Protein AF-A0A7C1BMH5-F1 (afdb_monomer_lite)

pLDDT: mean 89.8, std 9.99, range [32.06, 98.62]

Foldseek 3Di:
DLLVVLVVLLPDDDDDQADEDEALSNLNNQLSCCVVPVHAYEYEYPDALVVCVVCCVVCVCVSVVSNVSVQVSQQRHQAYEYQDPVSLVVCVVPHPHDSVRYDYHHDDDDCVPDDDDPDCVVCVVVVNDPVDDDDDDDDDPDPVVPVVVVVLVVVLVQLLQVLLVLLVVLCVLDDPDDDPLSHWAFQDLVNLVVQLVVLLVLLVVLLVLCVVCLVVADPLLNVLNVVCNVCVVVLSVLSCLLSPAPFTFTFGQELQQAEPVQWDDPVPHIDGHRSCHDPPDDSVVSSDTGQSLLNLLNHLLNLLVVLVVCLVVDPDPDPVVSVVSVVVSVVSSVSSNCSSNVSNCVSNPVHRSQGPDDVSSVSVNLSSNLSVLSVVLSVCSVPPSHCNSSSSVSSVVSSPDD

Sequence (402 aa):
MALQTCMYFNAAPIEADIVHCHTWYSMWGGILAKIAYGIPLVATVHSLEPMRPWKREQLGRGYDLSSWVERTALEMADAVIADSSSDREQILLRFAVNPEKISVIPNGVDTQVYRPVRTTAFLDRYGIDTERPYVLFLGMVSRQKGIDHFLIGAYLMAVEKLGRRTAGFHRALCPKGGDRAFRPEPMRSEDVEAMAESFVRKARHSMELLSYRIHELNEDSRVLADKVLTAASLLINRFRDPAQLRSRPARIRCHGDYHLGQVLWTGNDFVLLDFEGEPLKTLEERRQKHSALKDVAGMLRSFSYAAQTKRGKFVLRAAEDREILEQWFLLWERWVTTAFVQSYLAEAGREPFVPGNFKDIQLLLQAFVLDKAFYELTYELNNRPDWVYIPLKGILLLVGDV

Radius of gyration: 30.38 Å; chains: 1; bounding box: 73×56×82 Å

Secondary structure (DSSP, 8-state):
-HHHHHHHHTSS----S-EEEEHHHHHHHHHHHHHHH-PPEEEEESS-GGG-TTHHHHHTTHHHHHHHHHHHHHHH-SEEEESSHHHHHHHHHHS---GGGEEE-PPP--TTTS------HHHHHTT--TTS------S---GGGTHHHHHHHHHHHHHHHHHHHHHHHHHHTS-SSS-GGGS-B---HHHHHHHHHHHHHHHHHHHHHHHHHGGGS-HHHHHHHHHHHHTHHHHHHHTTGGGG-SSPPPBB---SS-SGGGEEE-SSSEEE--TT--TTS-HHHHHS-B-THHHHHHHHHHHHHHHHHTGGG---SSHHHHHHHHHHHHHHHHHHHHHHHHHHHHHHTT-TTS-SSHHHHHHHHHHHHHHHHHHHHHHHHHH-GGGTHHHHHHHHHHH---

Structure (mmCIF, N/CA/C/O backbone):
data_AF-A0A7C1BMH5-F1
#
_entry.id   AF-A0A7C1BMH5-F1
#
loop_
_atom_site.group_PDB
_atom_site.id
_atom_site.type_symbol
_atom_site.label_atom_id
_atom_site.label_alt_id
_atom_site.label_comp_id
_atom_site.label_asym_id
_atom_site.label_entity_id
_atom_site.label_seq_id
_atom_site.pdbx_PDB_ins_code
_atom_site.Cartn_x
_atom_site.Cartn_y
_atom_site.Cartn_z
_atom_site.occupancy
_atom_site.B_iso_or_equiv
_atom_site.auth_seq_id
_atom_site.auth_comp_id
_atom_site.auth_asym_id
_atom_site.auth_atom_id
_atom_site.pdbx_PDB_model_num
ATOM 1 N N . MET A 1 1 ? 35.454 1.358 -26.315 1.00 72.31 1 MET A N 1
ATOM 2 C CA . MET A 1 1 ? 35.661 0.115 -27.090 1.00 72.31 1 MET A CA 1
ATOM 3 C C . MET A 1 1 ? 34.817 0.088 -28.363 1.00 72.31 1 MET A C 1
ATOM 5 O O . MET A 1 1 ? 35.411 0.188 -29.420 1.00 72.31 1 MET A O 1
ATOM 9 N N . ALA A 1 2 ? 33.475 0.071 -28.304 1.00 85.44 2 ALA A N 1
ATOM 10 C CA . ALA A 1 2 ? 32.624 -0.035 -29.508 1.00 85.44 2 ALA A CA 1
ATOM 11 C C . ALA A 1 2 ? 32.930 1.000 -30.617 1.00 85.44 2 ALA A C 1
ATOM 13 O O . ALA A 1 2 ? 33.156 0.628 -31.765 1.00 85.44 2 ALA A O 1
ATOM 14 N N . LEU A 1 3 ? 33.029 2.290 -30.268 1.00 89.44 3 LEU A N 1
ATOM 15 C CA . LEU A 1 3 ? 33.335 3.346 -31.247 1.00 89.44 3 LEU A CA 1
ATOM 16 C C . LEU A 1 3 ? 34.732 3.205 -31.861 1.00 89.44 3 LEU A C 1
ATOM 18 O O . LEU A 1 3 ? 34.900 3.419 -33.054 1.00 89.44 3 LEU A O 1
ATOM 22 N N . GLN A 1 4 ? 35.719 2.798 -31.061 1.00 92.06 4 GLN A N 1
ATOM 23 C CA . GLN A 1 4 ? 37.079 2.550 -31.536 1.00 92.06 4 GLN A CA 1
ATOM 24 C C . GLN A 1 4 ? 37.102 1.399 -32.547 1.00 92.06 4 GLN A C 1
ATOM 26 O O . GLN A 1 4 ? 37.741 1.522 -33.585 1.00 92.06 4 GLN A O 1
ATOM 31 N N . THR A 1 5 ? 36.370 0.313 -32.282 1.00 90.81 5 THR A N 1
ATOM 32 C CA . THR A 1 5 ? 36.218 -0.802 -33.228 1.00 90.81 5 THR A CA 1
ATOM 33 C C . THR A 1 5 ? 35.568 -0.338 -34.528 1.00 90.81 5 THR A C 1
ATOM 35 O O . THR A 1 5 ? 36.063 -0.657 -35.602 1.00 90.81 5 THR A O 1
ATOM 38 N N . CYS A 1 6 ? 34.510 0.470 -34.443 1.00 93.50 6 CYS A N 1
ATOM 39 C CA . CYS A 1 6 ? 33.852 1.052 -35.613 1.00 93.50 6 CYS A CA 1
ATOM 40 C C . CYS A 1 6 ? 34.784 1.960 -36.433 1.00 93.50 6 CYS A C 1
ATOM 42 O O . CYS A 1 6 ? 34.745 1.927 -37.659 1.00 93.50 6 CYS A O 1
ATOM 44 N N . MET A 1 7 ? 35.633 2.754 -35.773 1.00 91.75 7 MET A N 1
ATOM 45 C CA . MET A 1 7 ? 36.634 3.581 -36.454 1.00 91.75 7 MET A CA 1
ATOM 46 C C . MET A 1 7 ? 37.712 2.728 -37.119 1.00 91.75 7 MET A C 1
ATOM 48 O O . MET A 1 7 ? 38.056 2.977 -38.265 1.00 91.75 7 MET A O 1
ATOM 52 N N . TYR A 1 8 ? 38.216 1.706 -36.424 1.00 91.25 8 TYR A N 1
ATOM 53 C CA . TYR A 1 8 ? 39.227 0.803 -36.970 1.00 91.25 8 TYR A CA 1
ATOM 54 C C . TYR A 1 8 ? 38.703 0.015 -38.176 1.00 91.25 8 TYR A C 1
ATOM 56 O O . TYR A 1 8 ? 39.408 -0.120 -39.168 1.00 91.25 8 TYR A O 1
ATOM 64 N N . PHE A 1 9 ? 37.444 -0.434 -38.128 1.00 86.69 9 PHE A N 1
ATOM 65 C CA . PHE A 1 9 ? 36.775 -1.087 -39.256 1.00 86.69 9 PHE A CA 1
ATOM 66 C C . PHE A 1 9 ? 36.759 -0.209 -40.519 1.00 86.69 9 PHE A C 1
ATOM 68 O O . PHE A 1 9 ? 36.898 -0.723 -41.620 1.00 86.69 9 PHE A O 1
ATOM 75 N N . ASN A 1 10 ? 36.662 1.112 -40.352 1.00 92.56 10 ASN A N 1
ATOM 76 C CA . ASN A 1 10 ? 36.674 2.094 -41.440 1.00 92.56 10 ASN A CA 1
ATOM 77 C C . ASN A 1 10 ? 38.063 2.721 -41.683 1.00 92.56 10 ASN A C 1
ATOM 79 O O . ASN A 1 10 ? 38.168 3.737 -42.361 1.00 92.56 10 ASN A O 1
ATOM 83 N N . ALA A 1 11 ? 39.134 2.176 -41.096 1.00 90.12 11 ALA A N 1
ATOM 84 C CA . ALA A 1 11 ? 40.498 2.667 -41.312 1.00 90.12 11 ALA A CA 1
ATOM 85 C C . ALA A 1 11 ? 41.191 1.992 -42.511 1.00 90.12 11 ALA A C 1
ATOM 87 O O . ALA A 1 11 ? 42.250 2.446 -42.943 1.00 90.12 11 ALA A O 1
ATOM 88 N N . ALA A 1 12 ? 40.601 0.922 -43.047 1.00 84.06 12 ALA A N 1
ATOM 89 C CA . ALA A 1 12 ? 41.046 0.219 -44.245 1.00 84.06 12 ALA A CA 1
ATOM 90 C C . ALA A 1 12 ? 39.965 0.304 -45.339 1.00 84.06 12 ALA A C 1
ATOM 92 O O . ALA A 1 12 ? 38.792 0.470 -45.003 1.00 84.06 12 ALA A O 1
ATOM 93 N N . PRO A 1 13 ? 40.322 0.193 -46.634 1.00 82.94 13 PRO A N 1
ATOM 94 C CA . PRO A 1 13 ? 39.336 0.112 -47.709 1.00 82.94 13 PRO A CA 1
ATOM 95 C C . PRO A 1 13 ? 38.325 -1.015 -47.461 1.00 82.94 13 PRO A C 1
ATOM 97 O O . PRO A 1 13 ? 38.716 -2.135 -47.131 1.00 82.94 13 PRO A O 1
ATOM 100 N N . ILE A 1 14 ? 37.036 -0.712 -47.624 1.00 84.88 14 ILE A N 1
ATOM 101 C CA . ILE A 1 14 ? 35.937 -1.671 -47.473 1.00 84.88 14 ILE A CA 1
ATOM 102 C C . ILE A 1 14 ? 35.416 -2.031 -48.867 1.00 84.88 14 ILE A C 1
ATOM 104 O O . ILE A 1 14 ? 34.895 -1.169 -49.571 1.00 84.88 14 ILE A O 1
ATOM 108 N N . GLU A 1 15 ? 35.519 -3.303 -49.251 1.00 87.38 15 GLU A N 1
ATOM 109 C CA . GLU A 1 15 ? 34.867 -3.859 -50.445 1.00 87.38 15 GLU A CA 1
ATOM 110 C C . GLU A 1 15 ? 33.533 -4.500 -50.032 1.00 87.38 15 GLU A C 1
ATOM 112 O O . GLU A 1 15 ? 33.466 -5.689 -49.725 1.00 87.38 15 GLU A O 1
ATOM 117 N N . ALA A 1 16 ? 32.472 -3.694 -49.943 1.00 91.56 16 ALA A N 1
ATOM 118 C CA . ALA A 1 16 ? 31.127 -4.173 -49.629 1.00 91.56 16 ALA A CA 1
ATOM 119 C C . ALA A 1 16 ? 30.063 -3.365 -50.378 1.00 91.56 16 ALA A C 1
ATOM 121 O O . ALA A 1 16 ? 30.157 -2.143 -50.467 1.00 91.56 16 ALA A O 1
ATOM 122 N N . ASP A 1 17 ? 29.017 -4.045 -50.849 1.00 96.00 17 ASP A N 1
ATOM 123 C CA . ASP A 1 17 ? 27.884 -3.398 -51.523 1.00 96.00 17 ASP A CA 1
ATOM 124 C C . ASP A 1 17 ? 26.874 -2.793 -50.537 1.00 96.00 17 ASP A C 1
ATOM 126 O O . ASP A 1 17 ? 26.116 -1.895 -50.895 1.00 96.00 17 ASP A O 1
ATOM 130 N N . ILE A 1 18 ? 26.829 -3.299 -49.299 1.00 96.94 18 ILE A N 1
ATOM 131 C CA . ILE A 1 18 ? 25.901 -2.877 -48.240 1.00 96.94 18 ILE A CA 1
ATOM 132 C C . ILE A 1 18 ? 26.598 -2.996 -46.882 1.00 96.94 18 ILE A C 1
ATOM 134 O O . ILE A 1 18 ? 27.288 -3.981 -46.614 1.00 96.94 18 ILE A O 1
ATOM 138 N N . VAL A 1 19 ? 26.352 -2.035 -45.988 1.00 96.06 19 VAL A N 1
ATOM 139 C CA . VAL A 1 19 ? 26.686 -2.146 -44.563 1.00 96.06 19 VAL A CA 1
ATOM 140 C C . VAL A 1 19 ? 25.409 -2.320 -43.743 1.00 96.06 19 VAL A C 1
ATOM 142 O O . VAL A 1 19 ? 24.512 -1.478 -43.767 1.00 96.06 19 VAL A O 1
ATOM 145 N N . HIS A 1 20 ? 25.313 -3.430 -43.009 1.00 97.12 20 HIS A N 1
ATOM 146 C CA . HIS A 1 20 ? 24.160 -3.737 -42.161 1.00 97.12 20 HIS A CA 1
ATOM 147 C C . HIS A 1 20 ? 24.544 -3.656 -40.684 1.00 97.12 20 HIS A C 1
ATOM 149 O O . HIS A 1 20 ? 25.366 -4.425 -40.189 1.00 97.12 20 HIS A O 1
ATOM 155 N N . CYS A 1 21 ? 23.949 -2.701 -39.975 1.00 96.12 21 CYS A N 1
ATOM 156 C CA . CYS A 1 21 ? 24.200 -2.462 -38.563 1.00 96.12 21 CYS A CA 1
ATOM 157 C C . CYS A 1 21 ? 23.055 -2.957 -37.678 1.00 96.12 21 CYS A C 1
ATOM 159 O O . CYS A 1 21 ? 21.874 -2.807 -37.990 1.00 96.12 21 CYS A O 1
ATOM 161 N N . HIS A 1 22 ? 23.428 -3.458 -36.505 1.00 94.06 22 HIS A N 1
ATOM 162 C CA . HIS A 1 22 ? 22.519 -3.808 -35.422 1.00 94.06 22 HIS A CA 1
ATOM 163 C C . HIS A 1 22 ? 22.875 -3.001 -34.183 1.00 94.06 22 HIS A C 1
ATOM 165 O O . HIS A 1 22 ? 24.016 -3.073 -33.714 1.00 94.06 22 HIS A O 1
ATOM 171 N N . THR A 1 23 ? 21.889 -2.311 -33.602 1.00 86.00 23 THR A N 1
ATOM 172 C CA . THR A 1 23 ? 22.030 -1.489 -32.381 1.00 86.00 23 THR A CA 1
ATOM 173 C C . THR A 1 23 ? 23.074 -0.362 -32.481 1.00 86.00 23 THR A C 1
ATOM 175 O O . THR A 1 23 ? 23.933 -0.341 -33.366 1.00 86.00 23 THR A O 1
ATOM 178 N N . TRP A 1 24 ? 23.049 0.579 -31.533 1.00 89.50 24 TRP A N 1
ATOM 179 C CA . TRP A 1 24 ? 23.945 1.742 -31.565 1.00 89.50 24 TRP A CA 1
ATOM 180 C C . TRP A 1 24 ? 25.441 1.383 -31.551 1.00 89.50 24 TRP A C 1
ATOM 182 O O . TRP A 1 24 ? 26.256 2.146 -32.068 1.00 89.50 24 TRP A O 1
ATOM 192 N N . TYR A 1 25 ? 25.816 0.218 -31.002 1.00 89.06 25 TYR A N 1
ATOM 193 C CA . TYR A 1 25 ? 27.217 -0.201 -30.888 1.00 89.06 25 TYR A CA 1
ATOM 194 C C . TYR A 1 25 ? 27.916 -0.341 -32.248 1.00 89.06 25 TYR A C 1
ATOM 196 O O . TYR A 1 25 ? 29.121 -0.114 -32.316 1.00 89.06 25 TYR A O 1
ATOM 204 N N . SER A 1 26 ? 27.178 -0.720 -33.301 1.00 94.19 26 SER A N 1
ATOM 205 C CA . SER A 1 26 ? 27.709 -0.903 -34.665 1.00 94.19 26 SER A CA 1
ATOM 206 C C . SER A 1 26 ? 27.311 0.218 -35.629 1.00 94.19 26 SER A C 1
ATOM 208 O O . SER A 1 26 ? 28.001 0.460 -36.616 1.00 94.19 26 SER A O 1
ATOM 210 N N . MET A 1 27 ? 26.239 0.950 -35.314 1.00 96.19 27 MET A N 1
ATOM 211 C CA . MET A 1 27 ? 25.704 2.048 -36.123 1.00 96.19 27 MET A CA 1
ATOM 212 C C . MET A 1 27 ? 26.723 3.156 -36.411 1.00 96.19 27 MET A C 1
ATOM 214 O O . MET A 1 27 ? 26.704 3.722 -37.499 1.00 96.19 27 MET A O 1
ATOM 218 N N . TRP A 1 28 ? 27.658 3.428 -35.492 1.00 95.75 28 TRP A N 1
ATOM 219 C CA . TRP A 1 28 ? 28.752 4.370 -35.760 1.00 95.75 28 TRP A CA 1
ATOM 220 C C . TRP A 1 28 ? 29.616 3.929 -36.948 1.00 95.75 28 TRP A C 1
ATOM 222 O O . TRP A 1 28 ? 29.956 4.742 -37.801 1.00 95.75 28 TRP A O 1
ATOM 232 N N . GLY A 1 29 ? 29.925 2.635 -37.046 1.00 95.44 29 GLY A N 1
ATOM 233 C CA . GLY A 1 29 ? 30.685 2.084 -38.166 1.00 95.44 29 GLY A CA 1
ATOM 234 C C . GLY A 1 29 ? 29.926 2.186 -39.486 1.00 95.44 29 GLY A C 1
ATOM 235 O O . GLY A 1 29 ? 30.534 2.514 -40.499 1.00 95.44 29 GLY A O 1
ATOM 236 N N . GLY A 1 30 ? 28.607 1.976 -39.463 1.00 96.31 30 GLY A N 1
ATOM 237 C CA . GLY A 1 30 ? 27.743 2.134 -40.634 1.00 96.31 30 GLY A CA 1
ATOM 238 C C . GLY A 1 30 ? 27.626 3.576 -41.123 1.00 96.31 30 GLY A C 1
ATOM 239 O O . GLY A 1 30 ? 27.696 3.820 -42.326 1.00 96.31 30 GLY A O 1
ATOM 240 N N . ILE A 1 31 ? 27.519 4.540 -40.201 1.00 97.00 31 ILE A N 1
ATOM 241 C CA . ILE A 1 31 ? 27.554 5.974 -40.529 1.00 97.00 31 ILE A CA 1
ATOM 242 C C . ILE A 1 31 ? 28.865 6.310 -41.249 1.00 97.00 31 ILE A C 1
ATOM 244 O O . ILE A 1 31 ? 28.842 6.927 -42.313 1.00 97.00 31 ILE A O 1
ATOM 248 N N . LEU A 1 32 ? 30.001 5.884 -40.686 1.00 96.00 32 LEU A N 1
ATOM 249 C CA . LEU A 1 32 ? 31.312 6.134 -41.280 1.00 96.00 32 LEU A CA 1
ATOM 250 C C . LEU A 1 32 ? 31.444 5.478 -42.656 1.00 96.00 32 LEU A C 1
ATOM 252 O O . LEU A 1 32 ? 31.877 6.149 -43.586 1.00 96.00 32 LEU A O 1
ATOM 256 N N . ALA A 1 33 ? 31.011 4.225 -42.810 1.00 95.94 33 ALA A N 1
ATOM 257 C CA . ALA A 1 33 ? 31.100 3.515 -44.081 1.00 95.94 33 ALA A CA 1
ATOM 258 C C . ALA A 1 33 ? 30.278 4.204 -45.182 1.00 95.94 33 ALA A C 1
ATOM 260 O O . ALA A 1 33 ? 30.756 4.387 -46.303 1.00 95.94 33 ALA A O 1
ATOM 261 N N . LYS A 1 34 ? 29.070 4.668 -44.840 1.00 96.56 34 LYS A N 1
ATOM 262 C CA . LYS A 1 34 ? 28.217 5.427 -45.758 1.00 96.56 34 LYS A CA 1
ATOM 263 C C . LYS A 1 34 ? 28.859 6.747 -46.183 1.00 96.56 34 LYS A C 1
ATOM 265 O O . LYS A 1 34 ? 28.825 7.081 -47.362 1.00 96.56 34 LYS A O 1
ATOM 270 N N . ILE A 1 35 ? 29.442 7.496 -45.246 1.00 95.44 35 ILE A N 1
ATOM 271 C CA . ILE A 1 35 ? 30.053 8.803 -45.537 1.00 95.44 35 ILE A CA 1
ATOM 272 C C . ILE A 1 35 ? 31.367 8.647 -46.311 1.00 95.44 35 ILE A C 1
ATOM 274 O O . ILE A 1 35 ? 31.587 9.359 -47.286 1.00 95.44 35 ILE A O 1
ATOM 278 N N . ALA A 1 36 ? 32.247 7.750 -45.866 1.00 93.81 36 ALA A N 1
ATOM 279 C CA . ALA A 1 36 ? 33.604 7.627 -46.389 1.00 93.81 36 ALA A CA 1
ATOM 280 C C . ALA A 1 36 ? 33.662 6.884 -47.730 1.00 93.81 36 ALA A C 1
ATOM 282 O O . ALA A 1 36 ? 34.499 7.215 -48.567 1.00 93.81 36 ALA A O 1
ATOM 283 N N . TYR A 1 37 ? 32.777 5.903 -47.935 1.00 94.00 37 TYR A N 1
ATOM 284 C CA . TYR A 1 37 ? 32.823 5.010 -49.096 1.00 94.00 37 TYR A CA 1
ATOM 285 C C . TYR A 1 37 ? 31.548 5.041 -49.950 1.00 94.00 37 TYR A C 1
ATOM 287 O O . TYR A 1 37 ? 31.500 4.389 -50.987 1.00 94.00 37 TYR A O 1
ATOM 295 N N . GLY A 1 38 ? 30.507 5.781 -49.547 1.00 94.50 38 GLY A N 1
ATOM 296 C CA . GLY A 1 38 ? 29.242 5.850 -50.290 1.00 94.50 38 GLY A CA 1
ATOM 297 C C . GLY A 1 38 ? 28.387 4.580 -50.209 1.00 94.50 38 GLY A C 1
ATOM 298 O O . GLY A 1 38 ? 27.441 4.437 -50.981 1.00 94.50 38 GLY A O 1
ATOM 299 N N . ILE A 1 39 ? 28.701 3.662 -49.289 1.00 96.75 39 ILE A N 1
ATOM 300 C CA . ILE A 1 39 ? 28.033 2.359 -49.170 1.00 96.75 39 ILE A CA 1
ATOM 301 C C . ILE A 1 39 ? 26.629 2.530 -48.551 1.00 96.75 39 ILE A C 1
ATOM 303 O O . ILE A 1 39 ? 26.498 3.191 -47.514 1.00 96.75 39 ILE A O 1
ATOM 307 N N . PRO A 1 40 ? 25.570 1.931 -49.132 1.00 98.00 40 PRO A N 1
ATOM 308 C CA . PRO A 1 40 ? 24.234 1.907 -48.544 1.00 98.00 40 PRO A CA 1
ATOM 309 C C . PRO A 1 40 ? 24.197 1.338 -47.117 1.00 98.00 40 PRO A C 1
ATOM 311 O O . PRO A 1 40 ? 24.734 0.263 -46.846 1.00 98.00 40 PRO A O 1
ATOM 314 N N . LEU A 1 41 ? 23.515 2.045 -46.213 1.00 98.25 41 LEU A N 1
ATOM 315 C CA . LEU A 1 41 ? 23.357 1.696 -44.802 1.00 98.25 41 LEU A CA 1
ATOM 316 C C . LEU A 1 41 ? 21.986 1.071 -44.546 1.00 98.25 41 LEU A C 1
ATOM 318 O O . LEU A 1 41 ? 20.953 1.724 -44.705 1.00 98.25 41 LEU A O 1
ATOM 322 N N . VAL A 1 42 ? 21.990 -0.164 -44.052 1.00 98.31 42 VAL A N 1
ATOM 323 C CA . VAL A 1 42 ? 20.812 -0.844 -43.507 1.00 98.31 42 VAL A CA 1
ATOM 324 C C . VAL A 1 42 ? 20.940 -0.924 -41.990 1.00 98.31 42 VAL A C 1
ATOM 326 O O . VAL A 1 42 ? 21.995 -1.282 -41.470 1.00 98.31 42 VAL A O 1
ATOM 329 N N . ALA A 1 43 ? 19.873 -0.613 -41.257 1.00 97.69 43 ALA A N 1
ATOM 330 C CA . ALA A 1 43 ? 19.875 -0.658 -39.796 1.00 97.69 43 ALA A CA 1
ATOM 331 C C . ALA A 1 43 ? 18.736 -1.526 -39.251 1.00 97.69 43 ALA A C 1
ATOM 333 O O . ALA A 1 43 ? 17.572 -1.246 -39.517 1.00 97.69 43 ALA A O 1
ATOM 334 N N . THR A 1 44 ? 19.052 -2.539 -38.441 1.00 96.12 44 THR A N 1
ATOM 335 C CA . THR A 1 44 ? 18.051 -3.299 -37.673 1.00 96.12 44 THR A CA 1
ATOM 336 C C . THR A 1 44 ? 17.991 -2.819 -36.229 1.00 96.12 44 THR A C 1
ATOM 338 O O . THR A 1 44 ? 19.013 -2.727 -35.533 1.00 96.12 44 THR A O 1
ATOM 341 N N . VAL A 1 45 ? 16.772 -2.558 -35.762 1.00 91.88 45 VAL A N 1
ATOM 342 C CA . VAL A 1 45 ? 16.482 -2.113 -34.399 1.00 91.88 45 VAL A CA 1
ATOM 343 C C . VAL A 1 45 ? 15.993 -3.281 -33.547 1.00 91.88 45 VAL A C 1
ATOM 345 O O . VAL A 1 45 ? 14.883 -3.757 -33.734 1.00 91.88 45 VAL A O 1
ATOM 348 N N . HIS A 1 46 ? 16.797 -3.646 -32.544 1.00 88.44 46 HIS A N 1
ATOM 349 C CA . HIS A 1 46 ? 16.442 -4.634 -31.506 1.00 88.44 46 HIS A CA 1
ATOM 350 C C . HIS A 1 46 ? 15.866 -3.996 -30.233 1.00 88.44 46 HIS A C 1
ATOM 352 O O . HIS A 1 46 ? 15.222 -4.640 -29.407 1.00 88.44 46 HIS A O 1
ATOM 358 N N . SER A 1 47 ? 16.180 -2.719 -30.018 1.00 86.12 47 SER A N 1
ATOM 359 C CA . SER A 1 47 ? 15.693 -1.899 -28.909 1.00 86.12 47 SER A CA 1
ATOM 360 C C . SER A 1 47 ? 16.075 -0.449 -29.171 1.00 86.12 47 SER A C 1
ATOM 362 O O . SER A 1 47 ? 17.205 -0.208 -29.586 1.00 86.12 47 SER A O 1
ATOM 364 N N . LEU A 1 48 ? 15.202 0.498 -28.843 1.00 90.88 48 LEU A N 1
ATOM 365 C CA . LEU A 1 48 ? 15.461 1.929 -29.013 1.00 90.88 48 LEU A CA 1
ATOM 366 C C . LEU A 1 48 ? 16.013 2.542 -27.721 1.00 90.88 48 LEU A C 1
ATOM 368 O O . LEU A 1 48 ? 15.489 2.281 -26.633 1.00 90.88 48 LEU A O 1
ATOM 372 N N . GLU A 1 49 ? 17.077 3.340 -27.804 1.00 91.62 49 GLU A N 1
ATOM 373 C CA . GLU A 1 49 ? 17.609 4.110 -26.667 1.00 91.62 49 GLU A CA 1
ATOM 374 C C . GLU A 1 49 ? 16.538 5.046 -26.066 1.00 91.62 49 GLU A C 1
ATOM 376 O O . GLU A 1 49 ? 16.322 4.954 -24.856 1.00 91.62 49 GLU A O 1
ATOM 381 N N . PRO A 1 50 ? 15.741 5.816 -26.845 1.00 89.81 50 PRO A N 1
ATOM 382 C CA . PRO A 1 50 ? 14.657 6.645 -26.303 1.00 89.81 50 PRO A CA 1
ATOM 383 C C . PRO A 1 50 ? 13.581 5.904 -25.497 1.00 89.81 50 PRO A C 1
ATOM 385 O O . PRO A 1 50 ? 12.865 6.526 -24.715 1.00 89.81 50 PRO A O 1
ATOM 388 N N . MET A 1 51 ? 13.429 4.591 -25.694 1.00 87.38 51 MET A N 1
ATOM 389 C CA . MET A 1 51 ? 12.495 3.761 -24.922 1.00 87.38 51 MET A CA 1
ATOM 390 C C . MET A 1 51 ? 13.104 3.225 -23.625 1.00 87.38 51 MET A C 1
ATOM 392 O O . MET A 1 51 ? 12.431 2.535 -22.861 1.00 87.38 51 MET A O 1
ATOM 396 N N . ARG A 1 52 ? 14.380 3.520 -23.375 1.00 87.38 52 ARG A N 1
ATOM 397 C CA . ARG A 1 52 ? 15.146 3.048 -22.224 1.00 87.38 52 ARG A CA 1
ATOM 398 C C . ARG A 1 52 ? 15.839 4.220 -21.515 1.00 87.38 52 ARG A C 1
ATOM 400 O O . ARG A 1 52 ? 17.037 4.131 -21.256 1.00 87.38 52 ARG A O 1
ATOM 407 N N . PRO A 1 53 ? 15.120 5.298 -21.136 1.00 84.81 53 PRO A N 1
ATOM 408 C CA . PRO A 1 53 ? 15.727 6.504 -20.557 1.00 84.81 53 PRO A CA 1
ATOM 409 C C . PRO A 1 53 ? 16.511 6.240 -19.262 1.00 84.81 53 PRO A C 1
ATOM 411 O O . PRO A 1 53 ? 17.482 6.935 -18.969 1.00 84.81 53 PRO A O 1
ATOM 414 N N . TRP A 1 54 ? 16.158 5.184 -18.522 1.00 81.81 54 TRP A N 1
ATOM 415 C CA . TRP A 1 54 ? 16.895 4.726 -17.339 1.00 81.81 54 TRP A CA 1
ATOM 416 C C . TRP A 1 54 ? 18.323 4.247 -17.650 1.00 81.81 54 TRP A C 1
ATOM 418 O O . TRP A 1 54 ? 19.140 4.136 -16.743 1.00 81.81 54 TRP A O 1
ATOM 428 N N . LYS A 1 55 ? 18.684 3.987 -18.917 1.00 83.06 55 LYS A N 1
ATOM 429 C CA . LYS A 1 55 ? 20.075 3.705 -19.310 1.00 83.06 55 LYS A CA 1
ATOM 430 C C . LYS A 1 55 ? 21.019 4.864 -18.993 1.00 83.06 55 LYS A C 1
ATOM 432 O O . LYS A 1 55 ? 22.208 4.613 -18.806 1.00 83.06 55 LYS A O 1
ATOM 437 N N . ARG A 1 56 ? 20.506 6.091 -18.842 1.00 88.81 56 ARG A N 1
ATOM 438 C CA . ARG A 1 56 ? 21.273 7.234 -18.330 1.00 88.81 56 ARG A CA 1
ATOM 439 C C . ARG A 1 56 ? 21.850 6.977 -16.933 1.00 88.81 56 ARG A C 1
ATOM 441 O O . ARG A 1 56 ? 22.965 7.409 -16.676 1.00 88.81 56 ARG A O 1
ATOM 448 N N . GLU A 1 57 ? 21.158 6.223 -16.077 1.00 83.69 57 GLU A N 1
ATOM 449 C CA . GLU A 1 57 ? 21.662 5.823 -14.750 1.00 83.69 57 GLU A CA 1
ATOM 450 C C . GLU A 1 57 ? 22.914 4.928 -14.877 1.00 83.69 57 GLU A C 1
ATOM 452 O O . GLU A 1 57 ? 23.831 5.010 -14.070 1.00 83.69 57 GLU A O 1
ATOM 457 N N . GLN A 1 58 ? 22.984 4.094 -15.925 1.00 80.62 58 GLN A N 1
ATOM 458 C CA . GLN A 1 58 ? 24.085 3.145 -16.151 1.00 80.62 58 GLN A CA 1
ATOM 459 C C . GLN A 1 58 ? 25.252 3.746 -16.941 1.00 80.62 58 GLN A C 1
ATOM 461 O O . GLN A 1 58 ? 26.406 3.393 -16.714 1.00 80.62 58 GLN A O 1
ATOM 466 N N . LEU A 1 59 ? 24.949 4.599 -17.921 1.00 83.56 59 LEU A N 1
ATOM 467 C CA . LEU A 1 59 ? 25.916 5.114 -18.895 1.00 83.56 59 LEU A CA 1
ATOM 468 C C . LEU A 1 59 ? 26.300 6.578 -18.640 1.00 83.56 59 LEU A C 1
ATOM 470 O O . LEU A 1 59 ? 27.191 7.100 -19.312 1.00 83.56 59 LEU A O 1
ATOM 474 N N . GLY A 1 60 ? 25.622 7.267 -17.720 1.00 90.69 60 GLY A N 1
ATOM 475 C CA . GLY A 1 60 ? 25.766 8.706 -17.521 1.00 90.69 60 GLY A CA 1
ATOM 476 C C . GLY A 1 60 ? 25.533 9.472 -18.826 1.00 90.69 60 GLY A C 1
ATOM 477 O O . GLY A 1 60 ? 24.585 9.205 -19.567 1.00 90.69 60 GLY A O 1
ATOM 478 N N . ARG A 1 61 ? 26.451 10.389 -19.154 1.00 90.38 61 ARG A N 1
ATOM 479 C CA . ARG A 1 61 ? 26.453 11.119 -20.438 1.00 90.38 61 ARG A CA 1
ATOM 480 C C . ARG A 1 61 ? 26.735 10.232 -21.657 1.00 90.38 61 ARG A C 1
ATOM 482 O O . ARG A 1 61 ? 26.483 10.647 -22.781 1.00 90.38 61 ARG A O 1
ATOM 489 N N . GLY A 1 62 ? 27.203 8.998 -21.465 1.00 90.50 62 GLY A N 1
ATOM 490 C CA . GLY A 1 62 ? 27.327 8.022 -22.551 1.00 90.50 62 GLY A CA 1
ATOM 491 C C . GLY A 1 62 ? 25.983 7.683 -23.204 1.00 90.50 62 GLY A C 1
ATOM 492 O O . GLY A 1 62 ? 25.959 7.365 -24.388 1.00 90.50 62 GLY A O 1
ATOM 493 N N . TYR A 1 63 ? 24.872 7.824 -22.470 1.00 92.19 63 TYR A N 1
ATOM 494 C CA . TYR A 1 63 ? 23.521 7.675 -23.020 1.00 92.19 63 TYR A CA 1
ATOM 495 C C . TYR A 1 63 ? 23.181 8.753 -24.062 1.00 92.19 63 TYR A C 1
ATOM 497 O O . TYR A 1 63 ? 22.460 8.488 -25.022 1.00 92.19 63 TYR A O 1
ATOM 505 N N . ASP A 1 64 ? 23.716 9.969 -23.906 1.00 94.06 64 ASP A N 1
ATOM 506 C CA . ASP A 1 64 ? 23.529 11.040 -24.892 1.00 94.06 64 ASP A CA 1
ATOM 507 C C . ASP A 1 64 ? 24.215 10.675 -26.211 1.00 94.06 64 ASP A C 1
ATOM 509 O O . ASP A 1 64 ? 23.645 10.846 -27.287 1.00 94.06 64 ASP A O 1
ATOM 513 N N . LEU A 1 65 ? 25.415 10.097 -26.117 1.00 92.69 65 LEU A N 1
ATOM 514 C CA . LEU A 1 65 ? 26.172 9.628 -27.270 1.00 92.69 65 LEU A CA 1
ATOM 515 C C . LEU A 1 65 ? 25.501 8.429 -27.951 1.00 92.69 65 LEU A C 1
ATOM 517 O O . LEU A 1 65 ? 25.358 8.451 -29.170 1.00 92.69 65 LEU A O 1
ATOM 521 N N . SER A 1 66 ? 25.056 7.411 -27.202 1.00 93.31 66 SER A N 1
ATOM 522 C CA . SER A 1 66 ? 24.343 6.263 -27.788 1.00 93.31 66 SER A CA 1
ATOM 523 C C . SER A 1 66 ? 23.048 6.695 -28.475 1.00 93.31 66 SER A C 1
ATOM 525 O O . SER A 1 66 ? 22.796 6.288 -29.607 1.00 93.31 66 SER A O 1
ATOM 527 N N . SER A 1 67 ? 22.274 7.577 -27.834 1.00 94.88 67 SER A N 1
ATOM 528 C CA . SER A 1 67 ? 21.039 8.137 -28.396 1.00 94.88 67 SER A CA 1
ATOM 529 C C . SER A 1 67 ? 21.298 8.947 -29.667 1.00 94.88 67 SER A C 1
ATOM 531 O O . SER A 1 67 ? 20.520 8.873 -30.618 1.00 94.88 67 SER A O 1
ATOM 533 N N . TRP A 1 68 ? 22.388 9.720 -29.701 1.00 95.69 68 TRP A N 1
ATOM 534 C CA . TRP A 1 68 ? 22.777 10.490 -30.880 1.00 95.69 68 TRP A CA 1
ATOM 535 C C . TRP A 1 68 ? 23.244 9.593 -32.031 1.00 95.69 68 TRP A C 1
ATOM 537 O O . TRP A 1 68 ? 22.801 9.794 -33.162 1.00 95.69 68 TRP A O 1
ATOM 547 N N . VAL A 1 69 ? 24.083 8.586 -31.759 1.00 96.50 69 VAL A N 1
ATOM 548 C CA . VAL A 1 69 ? 24.539 7.621 -32.775 1.00 96.50 69 VAL A CA 1
ATOM 549 C C . VAL A 1 69 ? 23.352 6.854 -33.356 1.00 96.50 69 VAL A C 1
ATOM 551 O O . VAL A 1 69 ? 23.245 6.749 -34.575 1.00 96.50 69 VAL A O 1
ATOM 554 N N . GLU A 1 70 ? 22.446 6.356 -32.507 1.00 96.94 70 GLU A N 1
ATOM 555 C CA . GLU A 1 70 ? 21.245 5.637 -32.949 1.00 96.94 70 GLU A CA 1
ATOM 556 C C . GLU A 1 70 ? 20.366 6.517 -33.838 1.00 96.94 70 GLU A C 1
ATOM 558 O O . GLU A 1 70 ? 20.025 6.117 -34.949 1.00 96.94 70 GLU A O 1
ATOM 563 N N . ARG A 1 71 ? 20.061 7.742 -33.390 1.00 97.25 71 ARG A N 1
ATOM 564 C CA . ARG A 1 71 ? 19.273 8.699 -34.177 1.00 97.25 71 ARG A CA 1
ATOM 565 C C . ARG A 1 71 ? 19.906 8.963 -35.534 1.00 97.25 71 ARG A C 1
ATOM 567 O O . ARG A 1 71 ? 19.237 8.830 -36.552 1.00 97.25 71 ARG A O 1
ATOM 574 N N . THR A 1 72 ? 21.191 9.302 -35.533 1.00 97.56 72 THR A N 1
ATOM 575 C CA . THR A 1 72 ? 21.925 9.655 -36.749 1.00 97.56 72 THR A CA 1
ATOM 576 C C . THR A 1 72 ? 21.926 8.489 -37.733 1.00 97.56 72 THR A C 1
ATOM 578 O O . THR A 1 72 ? 21.624 8.678 -38.906 1.00 97.56 72 THR A O 1
ATOM 581 N N . ALA A 1 73 ? 22.190 7.267 -37.268 1.00 97.62 73 ALA A N 1
ATOM 582 C CA . ALA A 1 73 ? 22.208 6.100 -38.140 1.00 97.62 73 ALA A CA 1
ATOM 583 C C . ALA A 1 73 ? 20.828 5.766 -38.709 1.00 97.62 73 ALA A C 1
ATOM 585 O O . ALA A 1 73 ? 20.733 5.469 -39.896 1.00 97.62 73 ALA A O 1
ATOM 586 N N . LEU A 1 74 ? 19.766 5.828 -37.897 1.00 97.75 74 LEU A N 1
ATOM 587 C CA . LEU A 1 74 ? 18.407 5.546 -38.364 1.00 97.75 74 LEU A CA 1
ATOM 588 C C . LEU A 1 74 ? 17.926 6.580 -39.386 1.00 97.75 74 LEU A C 1
ATOM 590 O O . LEU A 1 74 ? 17.346 6.204 -40.400 1.00 97.75 74 LEU A O 1
ATOM 594 N N . GLU A 1 75 ? 18.198 7.865 -39.157 1.00 97.75 75 GLU A N 1
ATOM 595 C CA . GLU A 1 75 ? 17.808 8.946 -40.072 1.00 97.75 75 GLU A CA 1
ATOM 596 C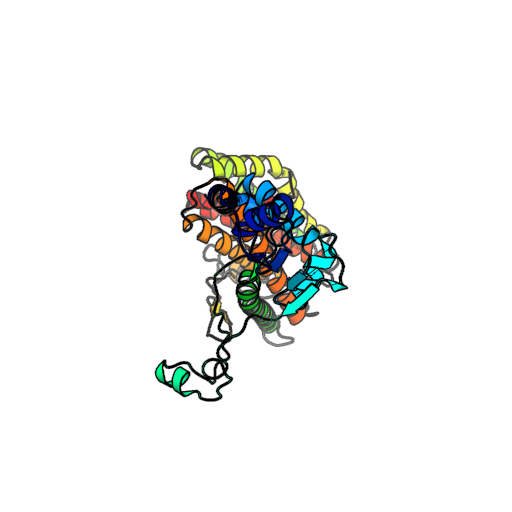 C . GLU A 1 75 ? 18.642 8.948 -41.366 1.00 97.75 75 GLU A C 1
ATOM 598 O O . GLU A 1 75 ? 18.143 9.328 -42.426 1.00 97.75 75 GLU A O 1
ATOM 603 N N . MET A 1 76 ? 19.888 8.465 -41.313 1.00 97.62 76 MET A N 1
ATOM 604 C CA . MET A 1 76 ? 20.755 8.307 -42.487 1.00 97.62 76 MET A CA 1
ATOM 605 C C . MET A 1 76 ? 20.532 7.002 -43.260 1.00 97.62 76 MET A C 1
ATOM 607 O O . MET A 1 76 ? 21.024 6.886 -44.385 1.00 97.62 76 MET A O 1
ATOM 611 N N . ALA A 1 77 ? 19.843 6.018 -42.684 1.00 98.12 77 ALA A N 1
ATOM 612 C CA . ALA A 1 77 ? 19.704 4.701 -43.288 1.00 98.12 77 ALA A CA 1
ATOM 613 C C . ALA A 1 77 ? 18.961 4.750 -44.638 1.00 98.12 77 ALA A C 1
ATOM 615 O O . ALA A 1 77 ? 18.003 5.506 -44.859 1.00 98.12 77 ALA A O 1
ATOM 616 N N . ASP A 1 78 ? 19.402 3.902 -45.561 1.00 98.44 78 ASP A N 1
ATOM 617 C CA . ASP A 1 78 ? 18.720 3.661 -46.832 1.00 98.44 78 ASP A CA 1
ATOM 618 C C . ASP A 1 78 ? 17.563 2.675 -46.643 1.00 98.44 78 ASP A C 1
ATOM 620 O O . ASP A 1 78 ? 16.538 2.817 -47.307 1.00 98.44 78 ASP A O 1
ATOM 624 N N . ALA A 1 79 ? 17.682 1.763 -45.671 1.00 98.25 79 ALA A N 1
ATOM 625 C CA . ALA A 1 79 ? 16.593 0.922 -45.186 1.00 98.25 79 ALA A CA 1
ATOM 626 C C . ALA A 1 79 ? 16.703 0.671 -43.672 1.00 98.25 79 ALA A C 1
ATOM 628 O O . ALA A 1 79 ? 17.794 0.505 -43.124 1.00 98.25 79 ALA A O 1
ATOM 629 N N . VAL A 1 80 ? 15.559 0.600 -42.996 1.00 98.19 80 VAL A N 1
ATOM 630 C CA . VAL A 1 80 ? 15.454 0.271 -41.572 1.00 98.19 80 VAL A CA 1
ATOM 631 C C . VAL A 1 80 ? 14.604 -0.982 -41.413 1.00 98.19 80 VAL A C 1
ATOM 633 O O . VAL A 1 80 ? 13.507 -1.079 -41.958 1.00 98.19 80 VAL A O 1
ATOM 636 N N . ILE A 1 81 ? 15.102 -1.938 -40.640 1.00 97.62 81 ILE A N 1
ATOM 637 C CA . ILE A 1 81 ? 14.382 -3.152 -40.273 1.00 97.62 81 ILE A CA 1
ATOM 638 C C . ILE A 1 81 ? 13.916 -3.008 -38.823 1.00 97.62 81 ILE A C 1
ATOM 640 O O . ILE A 1 81 ? 14.725 -2.827 -37.910 1.00 97.62 81 ILE A O 1
ATOM 6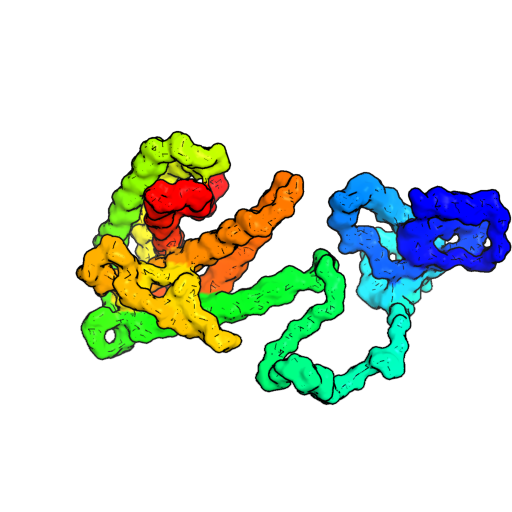44 N N . ALA A 1 82 ? 12.604 -3.073 -38.626 1.00 96.69 82 ALA A N 1
ATOM 645 C CA . ALA A 1 82 ? 11.963 -3.103 -37.321 1.00 96.69 82 ALA A CA 1
ATOM 646 C C . ALA A 1 82 ? 11.551 -4.540 -36.979 1.00 96.69 82 ALA A C 1
ATOM 648 O O . ALA A 1 82 ? 10.868 -5.191 -37.769 1.00 96.69 82 ALA A O 1
ATOM 649 N N . ASP A 1 83 ? 11.896 -5.010 -35.784 1.00 94.06 83 ASP A N 1
ATOM 650 C CA . ASP A 1 83 ? 11.592 -6.385 -35.364 1.00 94.06 83 ASP A CA 1
ATOM 651 C C . ASP A 1 83 ? 1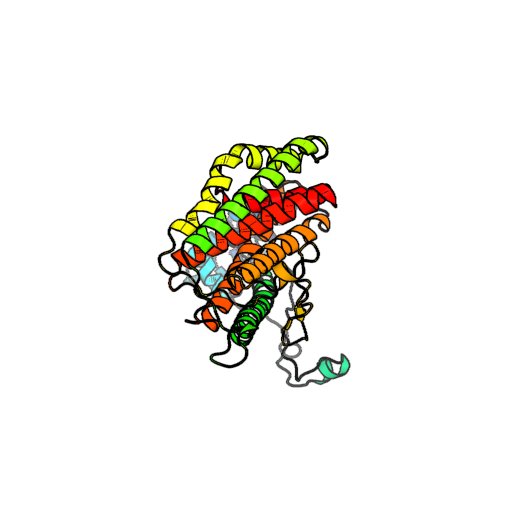0.103 -6.601 -35.040 1.00 94.06 83 ASP A C 1
ATOM 653 O O . ASP A 1 83 ? 9.632 -7.729 -34.882 1.00 94.06 83 ASP A O 1
ATOM 657 N N . SER A 1 84 ? 9.322 -5.526 -34.929 1.00 92.94 84 SER A N 1
ATOM 658 C CA . SER A 1 84 ? 7.886 -5.595 -34.682 1.00 92.94 84 SER A CA 1
ATOM 659 C C . SER A 1 84 ? 7.144 -4.381 -35.240 1.00 92.94 84 SER A C 1
ATOM 661 O O . SER A 1 84 ? 7.727 -3.332 -35.524 1.00 92.94 84 SER A O 1
ATOM 663 N N . SER A 1 85 ? 5.818 -4.502 -35.369 1.00 93.88 85 SER A N 1
ATOM 664 C CA . SER A 1 85 ? 4.957 -3.362 -35.719 1.00 93.88 85 SER A CA 1
ATOM 665 C C . SER A 1 85 ? 5.040 -2.250 -34.672 1.00 93.88 85 SER A C 1
ATOM 667 O O . SER A 1 85 ? 5.089 -1.078 -35.035 1.00 93.88 85 SER A O 1
ATOM 669 N N . SER A 1 86 ? 5.158 -2.626 -33.392 1.00 90.81 86 SER A N 1
ATOM 670 C CA . SER A 1 86 ? 5.394 -1.678 -32.303 1.00 90.81 86 SER A CA 1
ATOM 671 C C . SER A 1 86 ? 6.702 -0.920 -32.525 1.00 90.81 86 SER A C 1
ATOM 673 O O . SER A 1 86 ? 6.704 0.302 -32.467 1.00 90.81 86 SER A O 1
ATOM 675 N N . ASP A 1 87 ? 7.811 -1.596 -32.836 1.00 92.06 87 ASP A N 1
ATOM 676 C CA . ASP A 1 87 ? 9.088 -0.908 -33.070 1.00 92.06 87 ASP A CA 1
ATOM 677 C C . ASP A 1 87 ? 8.999 0.064 -34.251 1.00 92.06 87 ASP A C 1
ATOM 679 O O . ASP A 1 87 ? 9.477 1.192 -34.142 1.00 92.06 87 ASP A O 1
ATOM 683 N N . ARG A 1 88 ? 8.307 -0.309 -35.338 1.00 95.69 88 ARG A N 1
ATOM 684 C CA . ARG A 1 88 ? 8.048 0.604 -36.465 1.00 95.69 88 ARG A CA 1
ATOM 685 C C . ARG A 1 88 ? 7.315 1.870 -36.023 1.00 95.69 88 ARG A C 1
ATOM 687 O O . ARG A 1 88 ? 7.728 2.965 -36.396 1.00 95.69 88 ARG A O 1
ATOM 694 N N . GLU A 1 89 ? 6.256 1.742 -35.228 1.00 95.88 89 GLU A N 1
ATOM 695 C CA . GLU A 1 89 ? 5.538 2.900 -34.682 1.00 95.88 89 GLU A CA 1
ATOM 696 C C . GLU A 1 89 ? 6.451 3.764 -33.808 1.00 95.88 89 GLU A C 1
ATOM 698 O O . GLU A 1 89 ? 6.480 4.986 -33.947 1.00 95.88 89 GLU A O 1
ATOM 703 N N . GLN A 1 90 ? 7.244 3.142 -32.931 1.00 94.62 90 GLN A N 1
ATOM 704 C CA . GLN A 1 90 ? 8.148 3.874 -32.048 1.00 94.62 90 GLN A CA 1
ATOM 705 C C . GLN A 1 90 ? 9.263 4.590 -32.824 1.00 94.62 90 GLN A C 1
ATOM 707 O O . GLN A 1 90 ? 9.657 5.680 -32.396 1.00 94.62 90 GLN A O 1
ATOM 712 N N . ILE A 1 91 ? 9.727 4.023 -33.949 1.00 96.12 91 ILE A N 1
ATOM 713 C CA . ILE A 1 91 ? 10.680 4.660 -34.865 1.00 96.12 91 ILE A CA 1
ATOM 714 C C . ILE A 1 91 ? 10.047 5.907 -35.494 1.00 96.12 91 ILE A C 1
ATOM 716 O O . ILE A 1 91 ? 10.587 7.002 -35.357 1.00 96.12 91 ILE A O 1
ATOM 720 N N . LEU A 1 92 ? 8.872 5.757 -36.112 1.00 96.88 92 LEU A N 1
ATOM 721 C CA . LEU A 1 92 ? 8.151 6.853 -36.774 1.00 96.88 92 LEU A CA 1
ATOM 722 C C . LEU A 1 92 ? 7.809 8.007 -35.825 1.00 96.88 92 LEU A C 1
ATOM 724 O O . LEU A 1 92 ? 7.789 9.164 -36.231 1.00 96.88 92 LEU A O 1
ATOM 728 N N . LEU A 1 93 ? 7.556 7.700 -34.553 1.00 96.12 93 LEU A N 1
ATOM 729 C CA . LEU A 1 93 ? 7.248 8.701 -33.533 1.00 96.12 93 LEU A CA 1
ATOM 730 C C . LEU A 1 93 ? 8.464 9.517 -33.072 1.00 96.12 93 LEU A C 1
ATOM 732 O O . LEU A 1 93 ? 8.282 10.592 -32.504 1.00 96.12 93 LEU A O 1
ATOM 736 N N . ARG A 1 94 ? 9.691 9.000 -33.214 1.00 95.19 94 ARG A N 1
ATOM 737 C CA . ARG A 1 94 ? 10.877 9.552 -32.523 1.00 95.19 94 ARG A CA 1
ATOM 738 C C . ARG A 1 94 ? 12.033 9.942 -33.427 1.00 95.19 94 ARG A C 1
ATOM 740 O O . ARG A 1 94 ? 12.901 10.688 -32.973 1.00 95.19 94 ARG A O 1
ATOM 747 N N . PHE A 1 95 ? 12.050 9.445 -34.656 1.00 96.75 95 PHE A N 1
ATOM 748 C CA . PHE A 1 95 ? 13.125 9.663 -35.616 1.00 96.75 95 PHE A CA 1
ATOM 749 C C . PHE A 1 95 ? 12.545 10.140 -36.945 1.00 96.75 95 PHE A C 1
ATOM 751 O O . PHE A 1 95 ? 11.467 9.709 -37.355 1.00 96.75 95 PHE A O 1
ATOM 758 N N . ALA A 1 96 ? 13.276 11.007 -37.641 1.00 97.00 96 ALA A N 1
ATOM 759 C CA . ALA A 1 96 ? 12.886 11.530 -38.946 1.00 97.00 96 ALA A CA 1
ATOM 760 C C . ALA A 1 96 ? 13.203 10.532 -40.080 1.00 97.00 96 ALA A C 1
ATOM 762 O O . ALA A 1 96 ? 14.020 10.801 -40.958 1.00 97.00 96 ALA A O 1
ATOM 763 N N . VAL A 1 97 ? 12.565 9.358 -40.056 1.00 97.06 97 VAL A N 1
ATOM 764 C CA . VAL A 1 97 ? 12.758 8.292 -41.054 1.00 97.06 97 VAL A CA 1
ATOM 765 C C . VAL A 1 97 ? 11.568 8.248 -42.013 1.00 97.06 97 VAL A C 1
ATOM 767 O O . VAL A 1 97 ? 10.416 8.258 -41.584 1.00 97.06 97 VAL A O 1
ATOM 770 N N . ASN A 1 98 ? 11.834 8.162 -43.321 1.00 97.31 98 ASN A N 1
ATOM 771 C CA . ASN A 1 98 ? 10.783 7.961 -44.321 1.00 97.31 98 ASN A CA 1
ATOM 772 C C . ASN A 1 98 ? 10.082 6.600 -44.083 1.00 97.31 98 ASN A C 1
ATOM 774 O O . ASN A 1 98 ? 10.773 5.578 -44.113 1.00 97.31 98 ASN A O 1
ATOM 778 N N . PRO A 1 99 ? 8.746 6.552 -43.898 1.00 97.44 99 PRO A N 1
ATOM 779 C CA . PRO A 1 99 ? 8.008 5.309 -43.667 1.00 97.44 99 PRO A CA 1
ATOM 780 C C . PRO A 1 99 ? 8.241 4.213 -44.713 1.00 97.44 99 PRO A C 1
ATOM 782 O O . PRO A 1 99 ? 8.233 3.039 -44.348 1.00 97.44 99 PRO A O 1
ATOM 785 N N . GLU A 1 100 ? 8.482 4.587 -45.974 1.00 97.81 100 GLU A N 1
ATOM 786 C CA . GLU A 1 100 ? 8.739 3.657 -47.087 1.00 97.81 100 GLU A CA 1
ATOM 787 C C . GLU A 1 100 ? 10.076 2.914 -46.944 1.00 97.81 100 GLU A C 1
ATOM 789 O O . GLU A 1 100 ? 10.280 1.860 -47.537 1.00 97.81 100 GLU A O 1
ATOM 794 N N . LYS A 1 101 ? 10.995 3.442 -46.127 1.00 97.38 101 LYS A N 1
ATOM 795 C CA . LYS A 1 101 ? 12.279 2.798 -45.830 1.00 97.38 101 LYS A CA 1
ATOM 796 C C . LYS A 1 101 ? 12.193 1.791 -44.684 1.00 97.38 101 LYS A C 1
ATOM 798 O O . LYS A 1 101 ? 13.182 1.110 -44.425 1.00 97.38 101 LYS A O 1
ATOM 803 N N . ILE A 1 102 ? 11.066 1.710 -43.968 1.00 98.06 102 ILE A N 1
ATOM 804 C CA . ILE A 1 102 ? 10.935 0.872 -42.770 1.00 98.06 102 ILE A CA 1
ATOM 805 C C . ILE A 1 102 ? 10.182 -0.415 -43.102 1.00 98.06 102 ILE A C 1
ATOM 807 O O . ILE A 1 102 ? 8.970 -0.399 -43.318 1.00 98.06 102 ILE A O 1
ATOM 811 N N . SER A 1 103 ? 10.886 -1.542 -43.048 1.00 98.19 103 SER A N 1
ATOM 812 C CA . SER A 1 103 ? 10.303 -2.880 -43.180 1.00 98.19 103 SER A CA 1
ATOM 813 C C . SER A 1 103 ? 10.165 -3.548 -41.814 1.00 98.19 103 SER A C 1
ATOM 815 O O . SER A 1 103 ? 11.089 -3.501 -41.007 1.00 98.19 103 SER A O 1
ATOM 817 N N . VAL A 1 104 ? 9.023 -4.189 -41.548 1.00 97.38 104 VAL A N 1
ATOM 818 C CA . VAL A 1 104 ? 8.835 -4.997 -40.332 1.00 97.38 104 VAL A CA 1
ATOM 819 C C . VAL A 1 104 ? 9.230 -6.437 -40.629 1.00 97.38 104 VAL A C 1
ATOM 821 O O . VAL A 1 104 ? 8.564 -7.099 -41.423 1.00 97.38 104 VAL A O 1
ATOM 824 N N . ILE A 1 105 ? 10.293 -6.922 -39.991 1.00 95.25 105 ILE A N 1
ATOM 825 C CA . ILE A 1 105 ? 10.782 -8.295 -40.142 1.00 95.25 105 ILE A CA 1
ATOM 826 C C . ILE A 1 105 ? 11.005 -8.867 -38.738 1.00 95.25 105 ILE A C 1
ATOM 828 O O . ILE A 1 105 ? 12.012 -8.546 -38.113 1.00 95.25 105 ILE A O 1
ATOM 832 N N . PRO A 1 106 ? 10.082 -9.697 -38.217 1.00 89.56 106 PRO A N 1
ATOM 833 C CA . PRO A 1 106 ? 10.231 -10.281 -36.891 1.00 89.56 106 PRO A CA 1
ATOM 834 C C . PRO A 1 106 ? 11.444 -11.199 -36.774 1.00 89.56 106 PRO A C 1
ATOM 836 O O . PRO A 1 106 ? 11.765 -11.942 -37.704 1.00 89.56 106 PRO A O 1
ATOM 839 N N . ASN A 1 107 ? 12.065 -11.209 -35.593 1.00 85.75 107 ASN A N 1
ATOM 840 C CA . ASN A 1 107 ? 13.112 -12.175 -35.276 1.00 85.75 107 ASN A CA 1
ATOM 841 C C . ASN A 1 107 ? 12.576 -13.611 -35.396 1.00 85.75 107 ASN A C 1
ATOM 843 O O . ASN A 1 107 ? 11.515 -13.948 -34.863 1.00 85.75 107 ASN A O 1
ATOM 847 N N . GLY A 1 108 ? 13.328 -14.462 -36.092 1.00 84.25 108 GLY A N 1
ATOM 848 C CA . GLY A 1 108 ? 12.981 -15.866 -36.274 1.00 84.25 108 GLY A CA 1
ATOM 849 C C . GLY A 1 108 ? 13.242 -16.696 -35.018 1.00 84.25 108 GLY A C 1
ATOM 850 O O . GLY A 1 108 ? 14.249 -16.516 -34.334 1.00 84.25 108 GLY A O 1
ATOM 851 N N . VAL A 1 109 ? 12.355 -17.652 -34.749 1.00 85.00 109 VAL A N 1
ATOM 852 C CA . VAL A 1 109 ? 12.590 -18.759 -33.811 1.00 85.00 109 VAL A CA 1
ATOM 853 C C . VAL A 1 109 ? 12.454 -20.078 -34.561 1.00 85.00 109 VAL A C 1
ATOM 855 O O . VAL A 1 109 ? 11.715 -20.163 -35.542 1.00 85.00 109 VAL A O 1
ATOM 858 N N . ASP A 1 110 ? 13.149 -21.117 -34.103 1.00 89.12 110 ASP A N 1
ATOM 859 C CA . ASP A 1 110 ? 12.964 -22.461 -34.649 1.00 89.12 110 ASP A CA 1
ATOM 860 C C . ASP A 1 110 ? 11.554 -22.962 -34.304 1.00 89.12 110 ASP A C 1
ATOM 862 O O . ASP A 1 110 ? 11.266 -23.314 -33.163 1.00 89.12 110 ASP A O 1
ATOM 866 N N . THR A 1 111 ? 10.662 -22.991 -35.291 1.00 89.69 111 THR A N 1
ATOM 867 C CA . THR A 1 111 ? 9.259 -23.392 -35.109 1.00 89.69 111 THR A CA 1
ATOM 868 C C . THR A 1 111 ? 9.070 -24.904 -34.968 1.00 89.69 111 THR A C 1
ATOM 870 O O . THR A 1 111 ? 7.985 -25.353 -34.595 1.00 89.69 111 THR A O 1
ATOM 873 N N . GLN A 1 112 ? 10.106 -25.713 -35.217 1.00 90.31 112 GLN A N 1
ATOM 874 C CA . GLN A 1 112 ? 10.077 -27.143 -34.905 1.00 90.31 112 GLN A CA 1
ATOM 875 C C . GLN A 1 112 ? 10.278 -27.376 -33.404 1.00 90.31 112 GLN A C 1
ATOM 877 O O . GLN A 1 112 ? 9.632 -28.256 -32.826 1.00 90.31 112 GLN A O 1
ATOM 882 N N . VAL A 1 113 ? 11.124 -26.553 -32.776 1.00 87.44 113 VAL A N 1
ATOM 883 C CA . VAL A 1 113 ? 11.379 -26.553 -31.327 1.00 87.44 113 VAL A CA 1
ATOM 884 C C . VAL A 1 113 ? 10.299 -25.768 -30.576 1.00 87.44 113 VAL A C 1
ATOM 886 O O . VAL A 1 113 ? 9.671 -26.289 -29.654 1.00 87.44 113 VAL A O 1
ATOM 889 N N . TYR A 1 114 ? 10.048 -24.523 -30.981 1.00 84.88 114 TYR A N 1
ATOM 890 C CA . TYR A 1 114 ? 9.112 -23.598 -30.345 1.00 84.88 114 TYR A CA 1
ATOM 891 C C . TYR A 1 114 ? 7.748 -23.654 -31.030 1.00 84.88 114 TYR A C 1
ATOM 893 O O . TYR A 1 114 ? 7.408 -22.830 -31.879 1.00 84.88 114 TYR A O 1
ATOM 901 N N . ARG A 1 115 ? 6.944 -24.639 -30.626 1.00 87.94 115 ARG A N 1
ATOM 902 C CA . ARG A 1 115 ? 5.555 -24.809 -31.068 1.00 87.94 115 ARG A CA 1
ATOM 903 C C . ARG A 1 115 ? 4.628 -25.086 -29.886 1.00 87.94 115 ARG A C 1
ATOM 905 O O . ARG A 1 115 ? 5.069 -25.693 -28.909 1.00 87.94 115 ARG A O 1
ATOM 912 N N . PRO A 1 116 ? 3.346 -24.688 -29.959 1.00 86.44 116 PRO A N 1
ATOM 913 C CA . PRO A 1 116 ? 2.380 -25.016 -28.920 1.00 86.44 116 PRO A CA 1
ATOM 914 C C . PRO A 1 116 ? 2.287 -26.530 -28.709 1.00 86.44 116 PRO A C 1
ATOM 916 O O . PRO A 1 116 ? 2.108 -27.294 -29.659 1.00 86.44 116 PRO A O 1
ATOM 919 N N . VAL A 1 117 ? 2.362 -26.960 -27.453 1.00 87.94 117 VAL A N 1
ATOM 920 C CA . VAL A 1 117 ? 2.115 -28.345 -27.041 1.00 87.94 117 VAL A CA 1
ATOM 921 C C . VAL A 1 117 ? 0.978 -28.365 -26.025 1.00 87.94 117 VAL A C 1
ATOM 923 O O . VAL A 1 117 ? 0.827 -27.433 -25.242 1.00 87.94 117 VAL A O 1
ATOM 926 N N . ARG A 1 118 ? 0.159 -29.420 -26.047 1.00 87.12 118 ARG A N 1
ATOM 927 C CA . ARG A 1 118 ? -0.964 -29.604 -25.104 1.00 87.12 118 ARG A CA 1
ATOM 928 C C . ARG A 1 118 ? -0.664 -30.592 -23.976 1.00 87.12 118 ARG A C 1
ATOM 930 O O . ARG A 1 118 ? -1.531 -30.860 -23.158 1.00 87.12 118 ARG A O 1
ATOM 937 N N . THR A 1 119 ? 0.529 -31.182 -23.970 1.00 87.94 119 THR A N 1
ATOM 938 C CA . THR A 1 119 ? 0.892 -32.220 -22.999 1.00 87.94 119 THR A CA 1
ATOM 939 C C . THR A 1 119 ? 1.152 -31.633 -21.613 1.00 87.94 119 THR A C 1
ATOM 941 O O . THR A 1 119 ? 1.829 -30.613 -21.490 1.00 87.94 119 THR A O 1
ATOM 944 N N . THR A 1 120 ? 0.660 -32.310 -20.574 1.00 87.38 120 THR A N 1
ATOM 945 C CA . THR A 1 120 ? 0.941 -32.014 -19.160 1.00 87.38 120 THR A CA 1
ATOM 946 C C . THR A 1 120 ? 2.146 -32.784 -18.629 1.00 87.38 120 THR A C 1
ATOM 948 O O . THR A 1 120 ? 2.560 -32.528 -17.509 1.00 87.38 120 THR A O 1
ATOM 951 N N . ALA A 1 121 ? 2.783 -33.655 -19.424 1.00 89.62 121 ALA A N 1
ATOM 952 C CA . ALA A 1 121 ? 3.839 -34.557 -18.947 1.00 89.62 121 ALA A CA 1
ATOM 953 C C . ALA A 1 121 ? 5.007 -33.841 -18.241 1.00 89.62 121 ALA A C 1
ATOM 955 O O . ALA A 1 121 ? 5.617 -34.388 -17.324 1.00 89.62 121 ALA A O 1
ATOM 956 N N . PHE A 1 122 ? 5.327 -32.610 -18.657 1.00 86.62 122 PHE A N 1
ATOM 957 C CA . PHE A 1 122 ? 6.297 -31.767 -17.956 1.00 86.62 122 PHE A CA 1
ATOM 958 C C . PHE A 1 122 ? 5.781 -31.339 -16.574 1.00 86.62 122 PHE A C 1
ATOM 960 O O . PHE A 1 122 ? 6.509 -31.448 -15.595 1.00 86.62 122 PHE A O 1
ATOM 967 N N . LEU A 1 123 ? 4.529 -30.884 -16.491 1.00 88.44 123 LEU A N 1
ATOM 968 C CA . LEU A 1 123 ? 3.877 -30.485 -15.241 1.00 88.44 123 LEU A CA 1
ATOM 969 C C . LEU A 1 123 ? 3.803 -31.672 -14.273 1.00 88.44 123 LEU A C 1
ATOM 971 O O . LEU A 1 123 ? 4.259 -31.550 -13.139 1.00 88.44 123 LEU A O 1
ATOM 975 N N . ASP A 1 124 ? 3.362 -32.835 -14.760 1.00 89.69 124 ASP A N 1
ATOM 976 C CA . ASP A 1 124 ? 3.248 -34.077 -13.987 1.00 89.69 124 ASP A CA 1
ATOM 977 C C . ASP A 1 124 ? 4.609 -34.518 -13.432 1.00 89.69 124 ASP A C 1
ATOM 979 O O . ASP A 1 124 ? 4.746 -34.819 -12.245 1.00 89.69 124 ASP A O 1
ATOM 983 N N . ARG A 1 125 ? 5.657 -34.482 -14.271 1.00 92.81 125 ARG A N 1
ATOM 984 C CA . ARG A 1 125 ? 7.032 -34.837 -13.882 1.00 92.81 125 ARG A CA 1
ATOM 985 C C . ARG A 1 125 ? 7.561 -33.992 -12.722 1.00 92.81 125 ARG A C 1
ATOM 987 O O . ARG A 1 125 ? 8.364 -34.491 -11.937 1.00 92.81 125 ARG A O 1
ATOM 994 N N . TYR A 1 126 ? 7.155 -32.728 -12.639 1.00 89.81 126 TYR A N 1
ATOM 995 C CA . TYR A 1 126 ? 7.590 -31.796 -11.597 1.00 89.81 126 TYR A CA 1
ATOM 996 C C . TYR A 1 126 ? 6.533 -31.572 -10.504 1.00 89.81 126 TYR A C 1
ATOM 998 O O . TYR A 1 126 ? 6.728 -30.712 -9.647 1.00 89.81 126 TYR A O 1
ATOM 1006 N N . GLY A 1 127 ? 5.442 -32.346 -10.502 1.00 89.56 127 GLY A N 1
ATOM 1007 C CA . GLY A 1 127 ? 4.386 -32.257 -9.492 1.00 89.56 127 GLY A CA 1
ATOM 1008 C C . GLY A 1 127 ? 3.627 -30.927 -9.501 1.00 89.56 127 GLY A C 1
ATOM 1009 O O . GLY A 1 127 ? 3.179 -30.473 -8.449 1.00 89.56 127 GLY A O 1
ATOM 1010 N N . ILE A 1 128 ? 3.517 -30.272 -10.660 1.00 86.19 128 ILE A N 1
ATOM 1011 C CA . ILE A 1 128 ? 2.747 -29.034 -10.809 1.00 86.19 128 ILE A CA 1
ATOM 1012 C C . ILE A 1 128 ? 1.265 -29.401 -10.946 1.00 86.19 128 ILE A C 1
ATOM 1014 O O . ILE A 1 128 ? 0.859 -29.999 -11.938 1.00 86.19 128 ILE A O 1
ATOM 1018 N N . ASP A 1 129 ? 0.473 -29.024 -9.942 1.00 85.50 129 ASP A N 1
ATOM 1019 C CA . ASP A 1 129 ? -0.974 -29.263 -9.875 1.00 85.50 129 ASP A CA 1
ATOM 1020 C C . ASP A 1 129 ? -1.719 -28.491 -10.979 1.00 85.50 129 ASP A C 1
ATOM 1022 O O . ASP A 1 129 ? -1.788 -27.259 -10.947 1.00 85.50 129 ASP A O 1
ATOM 1026 N N . THR A 1 130 ? -2.276 -29.215 -11.953 1.00 84.62 130 THR A N 1
ATOM 1027 C CA . THR A 1 130 ? -3.001 -28.646 -13.100 1.00 84.62 130 THR A CA 1
ATOM 1028 C C . THR A 1 130 ? -4.390 -28.121 -12.749 1.00 84.62 130 THR A C 1
ATOM 1030 O O . THR A 1 130 ? -4.940 -27.332 -13.515 1.00 84.62 130 THR A O 1
ATOM 1033 N N . GLU A 1 131 ? -4.952 -28.508 -11.599 1.00 87.31 131 GLU A N 1
ATOM 1034 C CA . GLU A 1 131 ? -6.243 -27.996 -11.120 1.00 87.31 131 GLU A CA 1
ATOM 1035 C C . GLU A 1 131 ? -6.103 -26.610 -10.474 1.00 87.31 131 GLU A C 1
ATOM 1037 O O . GLU A 1 131 ? -7.091 -25.906 -10.244 1.00 87.31 131 GLU A O 1
ATOM 1042 N N . ARG A 1 132 ? -4.867 -26.179 -10.192 1.00 80.56 132 ARG A N 1
ATOM 1043 C CA . ARG A 1 132 ? -4.578 -24.843 -9.671 1.00 80.56 132 ARG A CA 1
ATOM 1044 C C . ARG A 1 132 ? -4.159 -23.913 -10.805 1.00 80.56 132 ARG A C 1
ATOM 1046 O O . ARG A 1 132 ? -3.186 -24.199 -11.501 1.00 80.56 132 ARG A O 1
ATOM 1053 N N . PRO A 1 133 ? -4.808 -22.747 -10.966 1.00 77.69 133 PRO A N 1
ATOM 1054 C CA . PRO A 1 133 ? -4.334 -21.755 -11.915 1.00 77.69 133 PRO A CA 1
ATOM 1055 C C . PRO A 1 133 ? -2.950 -21.259 -11.485 1.00 77.69 133 PRO A C 1
ATOM 1057 O O . PRO A 1 133 ? -2.747 -20.852 -10.339 1.00 77.69 133 PRO A O 1
ATOM 1060 N N . TYR A 1 134 ? -2.004 -21.259 -12.417 1.00 70.44 134 TYR A N 1
ATOM 1061 C CA . TYR A 1 134 ? -0.679 -20.683 -12.225 1.00 70.44 134 TYR A CA 1
ATOM 1062 C C . TYR A 1 134 ? -0.343 -19.743 -13.380 1.00 70.44 134 TYR A C 1
ATOM 1064 O O . TYR A 1 134 ? -0.825 -19.896 -14.502 1.00 70.44 134 TYR A O 1
ATOM 1072 N N . VAL A 1 135 ? 0.507 -18.760 -13.095 1.00 72.94 135 VAL A N 1
ATOM 1073 C CA . VAL A 1 135 ? 1.045 -17.846 -14.101 1.00 72.94 135 VAL A CA 1
ATOM 1074 C C . VAL A 1 135 ? 2.563 -17.973 -14.087 1.00 72.94 135 VAL A C 1
ATOM 1076 O O . VAL A 1 135 ? 3.194 -17.806 -13.046 1.00 72.94 135 VAL A O 1
ATOM 1079 N N . LEU A 1 136 ? 3.144 -18.293 -15.244 1.00 76.44 136 LEU A N 1
ATOM 1080 C CA . LEU A 1 136 ? 4.586 -18.426 -15.432 1.00 76.44 136 LEU A CA 1
ATOM 1081 C C . LEU A 1 136 ? 5.124 -17.190 -16.155 1.00 76.44 136 LEU A C 1
ATOM 1083 O O . LEU A 1 136 ? 4.699 -16.885 -17.267 1.00 76.44 136 LEU A O 1
ATOM 1087 N N . PHE A 1 137 ? 6.103 -16.520 -15.550 1.00 76.25 137 PHE A N 1
ATOM 1088 C CA . PHE A 1 137 ? 6.910 -15.511 -16.228 1.00 76.25 137 PHE A CA 1
ATOM 1089 C C . PHE A 1 137 ? 8.279 -16.104 -16.573 1.00 76.25 137 PHE A C 1
ATOM 1091 O O . PHE A 1 137 ? 9.025 -16.507 -15.681 1.00 76.25 137 PHE A O 1
ATOM 1098 N N . LEU A 1 138 ? 8.617 -16.136 -17.865 1.00 78.25 138 LEU A N 1
ATOM 1099 C CA . LEU A 1 138 ? 9.931 -16.546 -18.356 1.00 78.25 138 LEU A CA 1
ATOM 1100 C C . LEU A 1 138 ? 10.595 -15.361 -19.064 1.00 78.25 138 LEU A C 1
ATOM 1102 O O . LEU A 1 138 ? 10.234 -15.004 -20.183 1.00 78.25 138 LEU A O 1
ATOM 1106 N N . GLY A 1 139 ? 11.568 -14.736 -18.405 1.00 76.25 139 GLY A N 1
ATOM 1107 C CA . GLY A 1 139 ? 12.296 -13.600 -18.960 1.00 76.25 139 GLY A CA 1
ATOM 1108 C C . GLY A 1 139 ? 13.252 -12.960 -17.959 1.00 76.25 139 GLY A C 1
ATOM 1109 O O . GLY A 1 139 ? 13.276 -13.308 -16.781 1.00 76.25 139 GLY A O 1
ATOM 1110 N N . MET A 1 140 ? 14.049 -12.000 -18.430 1.00 73.81 140 MET A N 1
ATOM 1111 C CA . MET A 1 140 ? 14.902 -11.198 -17.551 1.00 73.81 140 MET A CA 1
ATOM 1112 C C . MET A 1 140 ? 14.072 -10.201 -16.741 1.00 73.81 140 MET A C 1
ATOM 1114 O O . MET A 1 140 ? 13.199 -9.517 -17.288 1.00 73.81 140 MET A O 1
ATOM 1118 N N . VAL A 1 141 ? 14.417 -10.050 -15.461 1.00 72.12 141 VAL A N 1
ATOM 1119 C CA . VAL A 1 141 ? 13.835 -9.020 -14.598 1.00 72.12 141 VAL A CA 1
ATOM 1120 C C . VAL A 1 141 ? 14.346 -7.649 -15.024 1.00 72.12 141 VAL A C 1
ATOM 1122 O O . VAL A 1 141 ? 15.489 -7.287 -14.762 1.00 72.12 141 VAL A O 1
ATOM 1125 N N . SER A 1 142 ? 13.509 -6.892 -15.735 1.00 69.00 142 SER A N 1
ATOM 1126 C CA . SER A 1 142 ? 13.852 -5.559 -16.238 1.00 69.00 142 SER A CA 1
ATOM 1127 C C . SER A 1 142 ? 12.632 -4.640 -16.273 1.00 69.00 142 SER A C 1
ATOM 1129 O O . SER A 1 142 ? 11.510 -5.109 -16.463 1.00 69.00 142 SER A O 1
ATOM 1131 N N . ARG A 1 143 ? 12.859 -3.323 -16.125 1.00 69.50 143 ARG A N 1
ATOM 1132 C CA . ARG A 1 143 ? 11.793 -2.298 -16.087 1.00 69.50 143 ARG A CA 1
ATOM 1133 C C . ARG A 1 143 ? 10.865 -2.373 -17.309 1.00 69.50 143 ARG A C 1
ATOM 1135 O O . ARG A 1 143 ? 9.656 -2.282 -17.168 1.00 69.50 143 ARG A O 1
ATOM 1142 N N . GLN A 1 144 ? 11.415 -2.641 -18.495 1.00 70.94 144 GLN A N 1
ATOM 1143 C CA . GLN A 1 144 ? 10.643 -2.757 -19.740 1.00 70.94 144 GLN A CA 1
ATOM 1144 C C . GLN A 1 144 ? 9.661 -3.943 -19.753 1.00 70.94 144 GLN A C 1
ATOM 1146 O O . GLN A 1 144 ? 8.719 -3.946 -20.538 1.00 70.94 144 GLN A O 1
ATOM 1151 N N . LYS A 1 145 ? 9.879 -4.969 -18.920 1.00 75.25 145 LYS A N 1
ATOM 1152 C CA . LYS A 1 145 ? 9.051 -6.185 -18.893 1.00 75.25 145 LYS A CA 1
ATOM 1153 C C . LYS A 1 145 ? 7.891 -6.111 -17.895 1.00 75.25 145 LYS A C 1
ATOM 1155 O O . LYS A 1 145 ? 7.092 -7.039 -17.872 1.00 75.25 145 LYS A O 1
ATOM 1160 N N . GLY A 1 146 ? 7.792 -5.045 -17.094 1.00 70.00 146 GLY A N 1
ATOM 1161 C CA . GLY A 1 146 ? 6.619 -4.774 -16.252 1.00 70.00 146 GLY A CA 1
ATOM 1162 C C . GLY A 1 146 ? 6.306 -5.842 -15.194 1.00 70.00 146 GLY A C 1
ATOM 1163 O O . GLY A 1 146 ? 5.149 -6.026 -14.828 1.00 70.00 146 GLY A O 1
ATOM 1164 N N . ILE A 1 147 ? 7.306 -6.595 -14.720 1.00 72.31 147 ILE A N 1
ATOM 1165 C CA . ILE A 1 147 ? 7.102 -7.697 -13.753 1.00 72.31 147 ILE A CA 1
ATOM 1166 C C . ILE A 1 147 ? 6.552 -7.186 -12.418 1.00 72.31 147 ILE A C 1
ATOM 1168 O O . ILE A 1 147 ? 5.796 -7.876 -11.741 1.00 72.31 147 ILE A O 1
ATOM 1172 N N . ASP A 1 148 ? 6.925 -5.970 -12.046 1.00 66.62 148 ASP A N 1
ATOM 1173 C CA . ASP A 1 148 ? 6.377 -5.239 -10.910 1.00 66.62 148 ASP A CA 1
ATOM 1174 C C . ASP A 1 148 ? 4.844 -5.152 -10.969 1.00 66.62 148 ASP A C 1
ATOM 1176 O O . ASP A 1 148 ? 4.177 -5.453 -9.980 1.00 66.62 148 ASP A O 1
ATOM 1180 N N . HIS A 1 149 ? 4.275 -4.863 -12.141 1.00 66.25 149 HIS A N 1
ATOM 1181 C CA . HIS A 1 149 ? 2.825 -4.804 -12.336 1.00 66.25 149 HIS A CA 1
ATOM 1182 C C . HIS A 1 149 ? 2.174 -6.172 -12.102 1.00 66.25 149 HIS A C 1
ATOM 1184 O O . HIS A 1 149 ? 1.122 -6.272 -11.469 1.00 66.25 149 HIS A O 1
ATOM 1190 N N . PHE A 1 150 ? 2.832 -7.236 -12.566 1.00 67.12 150 PHE A N 1
ATOM 1191 C CA . PHE A 1 150 ? 2.377 -8.608 -12.368 1.00 67.12 150 PHE A CA 1
ATOM 1192 C C . PHE A 1 150 ? 2.393 -9.022 -10.884 1.00 67.12 150 PHE A C 1
ATOM 1194 O O . PHE A 1 150 ? 1.400 -9.542 -10.373 1.00 67.12 150 PHE A O 1
ATOM 1201 N N . LEU A 1 151 ? 3.492 -8.756 -10.169 1.00 67.25 151 LEU A N 1
ATOM 1202 C CA . LEU A 1 151 ? 3.645 -9.134 -8.759 1.00 67.25 151 LEU A CA 1
ATOM 1203 C C . LEU A 1 151 ? 2.708 -8.350 -7.834 1.00 67.25 151 LEU A C 1
ATOM 1205 O O . LEU A 1 151 ? 2.138 -8.925 -6.904 1.00 67.25 151 LEU A O 1
ATOM 1209 N N . ILE A 1 152 ? 2.521 -7.054 -8.091 1.00 69.62 152 ILE A N 1
ATOM 1210 C CA . ILE A 1 152 ? 1.607 -6.226 -7.303 1.00 69.62 152 ILE A CA 1
ATOM 1211 C C . ILE A 1 152 ? 0.158 -6.680 -7.522 1.00 69.62 152 ILE A C 1
ATOM 1213 O O . ILE A 1 152 ? -0.580 -6.822 -6.548 1.00 69.62 152 ILE A O 1
ATOM 1217 N N . GLY A 1 153 ? -0.240 -6.992 -8.762 1.00 71.25 153 GLY A N 1
ATOM 1218 C CA . GLY A 1 153 ? -1.605 -7.424 -9.084 1.00 71.25 153 GLY A CA 1
ATOM 1219 C C . GLY A 1 153 ? -2.069 -8.649 -8.288 1.00 71.25 153 GLY A C 1
ATOM 1220 O O . GLY A 1 153 ? -3.148 -8.628 -7.695 1.00 71.25 153 GLY A O 1
ATOM 1221 N N . ALA A 1 154 ? -1.233 -9.689 -8.192 1.00 71.50 154 ALA A N 1
ATOM 1222 C CA . ALA A 1 154 ? -1.562 -10.888 -7.415 1.00 71.50 154 ALA A CA 1
ATOM 1223 C C . ALA A 1 154 ? -1.755 -10.585 -5.917 1.00 71.50 154 ALA A C 1
ATOM 1225 O O . ALA A 1 154 ? -2.665 -11.117 -5.277 1.00 71.50 154 ALA A O 1
ATOM 1226 N N . TYR A 1 155 ? -0.927 -9.698 -5.358 1.00 80.56 155 TYR A N 1
ATOM 1227 C CA . TYR A 1 155 ? -1.048 -9.277 -3.965 1.00 80.56 155 TYR A CA 1
ATOM 1228 C C . TYR A 1 155 ? -2.323 -8.457 -3.723 1.00 80.56 155 TYR A C 1
ATOM 1230 O O . TYR A 1 155 ? -3.026 -8.690 -2.738 1.00 80.56 155 TYR A O 1
ATOM 1238 N N . LEU A 1 156 ? -2.676 -7.552 -4.642 1.00 87.00 156 LEU A N 1
ATOM 1239 C CA . LEU A 1 156 ? -3.905 -6.761 -4.547 1.00 87.00 156 LEU A CA 1
ATOM 1240 C C . LEU A 1 156 ? -5.158 -7.638 -4.529 1.00 87.00 156 LEU A C 1
ATOM 1242 O O . LEU A 1 156 ? -6.036 -7.407 -3.704 1.00 87.00 156 LEU A O 1
ATOM 1246 N N . MET A 1 157 ? -5.216 -8.698 -5.341 1.00 88.06 157 MET A N 1
ATOM 1247 C CA . MET A 1 157 ? -6.352 -9.630 -5.324 1.00 88.06 157 MET A CA 1
ATOM 1248 C C . MET A 1 157 ? -6.551 -10.297 -3.953 1.00 88.06 157 MET A C 1
ATOM 1250 O O . MET A 1 157 ? -7.688 -10.497 -3.510 1.00 88.06 157 MET A O 1
ATOM 1254 N N . ALA A 1 158 ? -5.458 -10.642 -3.264 1.00 90.94 158 ALA A N 1
ATOM 1255 C CA . ALA A 1 158 ? -5.522 -11.180 -1.908 1.00 90.94 158 ALA A CA 1
ATOM 1256 C C . ALA A 1 158 ? -6.012 -10.114 -0.914 1.00 90.94 158 ALA A C 1
ATOM 1258 O O . ALA A 1 158 ? -6.916 -10.376 -0.122 1.00 90.94 158 ALA A O 1
ATOM 1259 N N . VAL A 1 159 ? -5.490 -8.892 -0.996 1.00 94.88 159 VAL A N 1
ATOM 1260 C CA . VAL A 1 159 ? -5.894 -7.771 -0.132 1.00 94.88 159 VAL A CA 1
ATOM 1261 C C . VAL A 1 159 ? -7.368 -7.403 -0.321 1.00 94.88 159 VAL A C 1
ATOM 1263 O O . VAL A 1 159 ? -8.077 -7.174 0.657 1.00 94.88 159 VAL A O 1
ATOM 1266 N N . GLU A 1 160 ? -7.870 -7.412 -1.553 1.00 95.88 160 GLU A N 1
ATOM 1267 C CA . GLU A 1 160 ? -9.293 -7.209 -1.824 1.00 95.88 160 GLU A CA 1
ATOM 1268 C C . GLU A 1 160 ? -10.157 -8.303 -1.192 1.00 95.88 160 GLU A C 1
ATOM 1270 O O . GLU A 1 160 ? -11.225 -8.038 -0.637 1.00 95.88 160 GLU A O 1
ATOM 1275 N N . LYS A 1 161 ? -9.703 -9.561 -1.263 1.00 96.81 161 LYS A N 1
ATOM 1276 C CA . LYS A 1 161 ? -10.389 -10.680 -0.612 1.00 96.81 161 LYS A CA 1
ATOM 1277 C C . LYS A 1 161 ? -10.404 -10.492 0.905 1.00 96.81 161 LYS A C 1
ATOM 1279 O O . LYS A 1 161 ? -11.451 -10.683 1.518 1.00 96.81 161 LYS A O 1
ATOM 1284 N N . LEU A 1 162 ? -9.297 -10.038 1.492 1.00 97.81 162 LEU A N 1
ATOM 1285 C CA . LEU A 1 162 ? -9.215 -9.702 2.911 1.00 97.81 162 LEU A CA 1
ATOM 1286 C C . LEU A 1 162 ? -10.176 -8.560 3.294 1.00 97.81 162 LEU A C 1
ATOM 1288 O O . LEU A 1 162 ? -10.858 -8.657 4.316 1.00 97.81 162 LEU A O 1
ATOM 1292 N N . GLY A 1 163 ? -10.300 -7.518 2.466 1.00 98.19 163 GLY A N 1
ATOM 1293 C CA . GLY A 1 163 ? -11.268 -6.433 2.668 1.00 98.19 163 GLY A CA 1
ATOM 1294 C C . GLY A 1 163 ? -12.710 -6.939 2.675 1.00 98.19 163 GLY A C 1
ATOM 1295 O O . GLY A 1 163 ? -13.453 -6.680 3.626 1.00 98.19 163 GLY A O 1
ATOM 1296 N N . ARG A 1 164 ? -13.077 -7.772 1.691 1.00 98.56 164 ARG A N 1
ATOM 1297 C CA . ARG A 1 164 ? -14.394 -8.435 1.644 1.00 98.56 164 ARG A CA 1
ATOM 1298 C C . ARG A 1 164 ? -14.649 -9.315 2.873 1.00 98.56 164 ARG A C 1
ATOM 1300 O O . ARG A 1 164 ? -15.726 -9.263 3.462 1.00 98.56 164 ARG A O 1
ATOM 1307 N N . ARG A 1 165 ? -13.665 -10.107 3.311 1.00 98.12 165 ARG A N 1
ATOM 1308 C CA . ARG A 1 165 ? -13.804 -10.965 4.504 1.00 98.12 165 ARG A CA 1
ATOM 1309 C C . ARG A 1 165 ? -13.944 -10.164 5.790 1.00 98.12 165 ARG A C 1
ATOM 1311 O O . ARG A 1 165 ? -14.772 -10.519 6.621 1.00 98.12 165 ARG A O 1
ATOM 1318 N N . THR A 1 166 ? -13.231 -9.049 5.908 1.00 98.44 166 THR A N 1
ATOM 1319 C CA . THR A 1 166 ? -13.363 -8.129 7.046 1.00 98.44 166 THR A CA 1
ATOM 1320 C C . THR A 1 166 ? -14.772 -7.521 7.107 1.00 98.44 166 THR A C 1
ATOM 1322 O O . THR A 1 166 ? -15.383 -7.474 8.172 1.00 98.44 166 THR A O 1
ATOM 1325 N N . ALA A 1 167 ? -15.341 -7.119 5.965 1.00 98.25 167 ALA A N 1
ATOM 1326 C CA . ALA A 1 167 ? -16.716 -6.618 5.901 1.00 98.25 167 ALA A CA 1
ATOM 1327 C C . ALA A 1 167 ? -17.752 -7.700 6.245 1.00 98.25 167 ALA A C 1
ATOM 1329 O O . ALA A 1 167 ? -18.672 -7.453 7.027 1.00 98.25 167 ALA A O 1
ATOM 1330 N N . GLY A 1 168 ? -17.578 -8.914 5.712 1.00 97.44 168 GLY A N 1
ATOM 1331 C CA . GLY A 1 168 ? -18.418 -10.066 6.045 1.00 97.44 168 GLY A CA 1
ATOM 1332 C C . GLY A 1 168 ? -18.371 -10.419 7.535 1.00 97.44 168 GLY A C 1
ATOM 1333 O O . GLY A 1 168 ? -19.411 -10.684 8.136 1.00 97.44 168 GLY A O 1
ATOM 1334 N N . PHE A 1 169 ? -17.188 -10.347 8.146 1.00 97.44 169 PHE A N 1
ATOM 1335 C CA . PHE A 1 169 ? -16.998 -10.514 9.585 1.00 97.44 169 PHE A CA 1
ATOM 1336 C C . PHE A 1 169 ? -17.775 -9.464 10.393 1.00 97.44 169 PHE A C 1
ATOM 1338 O O . PHE A 1 169 ? -18.580 -9.827 11.249 1.00 97.44 169 PHE A O 1
ATOM 1345 N N . HIS A 1 170 ? -17.632 -8.173 10.083 1.00 97.75 170 HIS A N 1
ATOM 1346 C CA . HIS A 1 170 ? -18.388 -7.121 10.775 1.00 97.75 170 HIS A CA 1
ATOM 1347 C C . HIS A 1 170 ? -19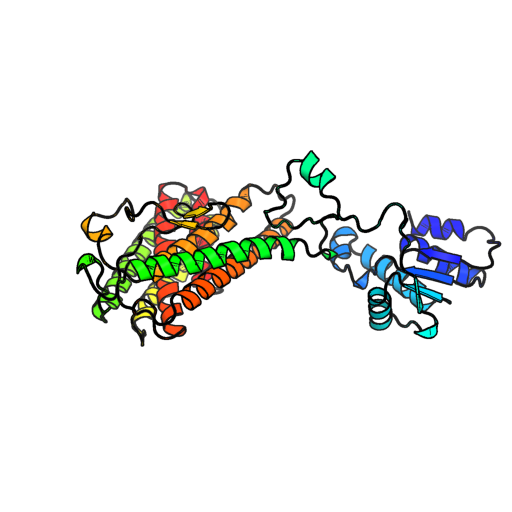.904 -7.242 10.578 1.00 97.75 170 HIS A C 1
ATOM 1349 O O . HIS A 1 170 ? -20.666 -7.016 11.519 1.00 97.75 170 HIS A O 1
ATOM 1355 N N . ARG A 1 171 ? -20.359 -7.667 9.392 1.00 96.06 171 ARG A N 1
ATOM 1356 C CA . ARG A 1 171 ? -21.773 -7.984 9.140 1.00 96.06 171 ARG A CA 1
ATOM 1357 C C . ARG A 1 171 ? -22.261 -9.125 10.034 1.00 96.06 171 ARG A C 1
ATOM 1359 O O . ARG A 1 171 ? -23.342 -9.020 10.607 1.00 96.06 171 ARG A O 1
ATOM 1366 N N . ALA A 1 172 ? -21.470 -10.185 10.198 1.00 94.12 172 ALA A N 1
ATOM 1367 C CA . ALA A 1 172 ? -21.806 -11.292 11.095 1.00 94.12 172 ALA A CA 1
ATOM 1368 C C . ALA A 1 172 ? -21.893 -10.849 12.570 1.00 94.12 172 ALA A C 1
ATOM 1370 O O . ALA A 1 172 ? -22.728 -11.361 13.313 1.00 94.12 172 ALA A O 1
ATOM 1371 N N . LEU A 1 173 ? -21.096 -9.851 12.974 1.00 93.75 173 LEU A N 1
ATOM 1372 C CA . LEU A 1 173 ? -21.150 -9.224 14.303 1.00 93.75 173 LEU A CA 1
ATOM 1373 C C . LEU A 1 173 ? -22.251 -8.161 14.465 1.00 93.75 173 LEU A C 1
ATOM 1375 O O . LEU A 1 173 ? -22.387 -7.578 15.542 1.00 93.75 173 LEU A O 1
ATOM 1379 N N . CYS A 1 174 ? -23.044 -7.925 13.420 1.00 91.50 174 CYS A N 1
ATOM 1380 C CA . CYS A 1 174 ? -24.147 -6.972 13.388 1.00 91.50 174 CYS A CA 1
ATOM 1381 C C . CYS A 1 174 ? -25.433 -7.630 12.836 1.00 91.50 174 CYS A C 1
ATOM 1383 O O . CYS A 1 174 ? -26.003 -7.162 11.845 1.00 91.50 174 CYS A O 1
ATOM 1385 N N . PRO A 1 175 ? -25.916 -8.737 13.433 1.00 86.56 175 PRO A N 1
ATOM 1386 C CA . PRO A 1 175 ? -27.062 -9.455 12.897 1.00 86.56 175 PRO A CA 1
ATOM 1387 C C . PRO A 1 175 ? -28.347 -8.618 13.009 1.00 86.56 175 PRO A C 1
ATOM 1389 O O . PRO A 1 175 ? -28.561 -7.881 13.974 1.00 86.56 175 PRO A O 1
ATOM 1392 N N . LYS A 1 176 ? -29.258 -8.776 12.038 1.00 79.12 176 LYS A N 1
ATOM 1393 C CA . LYS A 1 176 ? -30.566 -8.082 12.004 1.00 79.12 176 LYS A CA 1
ATOM 1394 C C . LYS A 1 176 ? -31.517 -8.487 13.147 1.00 79.12 176 LYS A C 1
ATOM 1396 O O . LYS A 1 176 ? -32.550 -7.854 13.340 1.00 79.12 176 LYS A O 1
ATOM 1401 N N . GLY A 1 177 ? -31.175 -9.527 13.904 1.00 78.81 177 GLY A N 1
ATOM 1402 C CA . GLY A 1 177 ? -31.907 -10.036 15.061 1.00 78.81 177 GLY A CA 1
ATOM 1403 C C . GLY A 1 177 ? -31.004 -10.911 15.935 1.00 78.81 177 GLY A C 1
ATOM 1404 O O . GLY A 1 177 ? -29.849 -11.144 15.594 1.00 78.81 177 GLY A O 1
ATOM 1405 N N . GLY A 1 178 ? -31.520 -11.394 17.066 1.00 80.62 178 GLY A N 1
ATOM 1406 C CA . GLY A 1 178 ? -30.766 -12.243 17.996 1.00 80.62 178 GLY A CA 1
ATOM 1407 C C . GLY A 1 178 ? -30.262 -11.512 19.244 1.00 80.62 178 GLY A C 1
ATOM 1408 O O . GLY A 1 178 ? -30.905 -10.567 19.730 1.00 80.62 178 GLY A O 1
ATOM 1409 N N . ASP A 1 179 ? -29.144 -12.008 19.780 1.00 87.06 179 ASP A N 1
ATOM 1410 C CA . ASP A 1 179 ? -28.564 -11.613 21.066 1.00 87.06 179 ASP A CA 1
ATOM 1411 C C . ASP A 1 179 ? -28.297 -10.099 21.140 1.00 87.06 179 ASP A C 1
ATOM 1413 O O . ASP A 1 179 ? -27.680 -9.488 20.261 1.00 87.06 179 ASP A O 1
ATOM 1417 N N . ARG A 1 180 ? -28.751 -9.486 22.238 1.00 87.50 180 ARG A N 1
ATOM 1418 C CA . ARG A 1 180 ? -28.548 -8.069 22.556 1.00 87.50 180 ARG A CA 1
ATOM 1419 C C . ARG A 1 180 ? -27.063 -7.684 22.571 1.00 87.50 180 ARG A C 1
ATOM 1421 O O . ARG A 1 180 ? -26.737 -6.540 22.242 1.00 87.50 180 ARG A O 1
ATOM 1428 N N . ALA A 1 181 ? -26.170 -8.622 22.885 1.00 88.94 181 ALA A N 1
ATOM 1429 C CA . ALA A 1 181 ? -24.726 -8.412 22.875 1.00 88.94 181 ALA A CA 1
ATOM 1430 C C . ALA A 1 181 ? -24.167 -8.017 21.494 1.00 88.94 181 ALA A C 1
ATOM 1432 O O . ALA A 1 181 ? -23.168 -7.302 21.443 1.00 88.94 181 ALA A O 1
ATOM 1433 N N . PHE A 1 182 ? -24.824 -8.409 20.394 1.00 92.50 182 PHE A N 1
ATOM 1434 C CA . PHE A 1 182 ? -24.406 -8.101 19.016 1.00 92.50 182 PHE A CA 1
ATOM 1435 C C . PHE A 1 182 ? -25.299 -7.075 18.313 1.00 92.50 182 PHE A C 1
ATOM 1437 O O . PHE A 1 182 ? -25.019 -6.673 17.187 1.00 92.50 182 PHE A O 1
ATOM 1444 N N . ARG A 1 183 ? -26.368 -6.602 18.966 1.00 91.94 183 ARG A N 1
ATOM 1445 C CA . ARG A 1 183 ? -27.220 -5.568 18.370 1.00 91.94 183 ARG A CA 1
ATOM 1446 C C . ARG A 1 183 ? -26.425 -4.272 18.166 1.00 91.94 183 ARG A C 1
ATOM 1448 O O . ARG A 1 183 ? -25.820 -3.809 19.137 1.00 91.94 183 ARG A O 1
ATOM 1455 N N . PRO A 1 184 ? -26.442 -3.669 16.968 1.00 93.94 184 PRO A N 1
ATOM 1456 C CA . PRO A 1 184 ? -25.798 -2.383 16.736 1.00 93.94 184 PRO A CA 1
ATOM 1457 C C . PRO A 1 184 ? -26.398 -1.299 17.636 1.00 93.94 184 PRO A C 1
ATOM 1459 O O . PRO A 1 184 ? -27.610 -1.255 17.855 1.00 93.94 184 PRO A O 1
ATOM 1462 N N . GLU A 1 185 ? -25.550 -0.413 18.147 1.00 94.75 185 GLU A N 1
ATOM 1463 C CA . GLU A 1 185 ? -25.950 0.705 19.002 1.00 94.75 185 GLU A CA 1
ATOM 1464 C C . GLU A 1 185 ? -25.730 2.034 18.277 1.00 94.75 185 GLU A C 1
ATOM 1466 O O . GLU A 1 185 ? -24.645 2.247 17.737 1.00 94.75 185 GLU A O 1
ATOM 1471 N N . PRO A 1 186 ? -26.702 2.961 18.266 1.00 94.25 186 PRO A N 1
ATOM 1472 C CA . PRO A 1 186 ? -26.493 4.279 17.680 1.00 94.25 186 PRO A CA 1
ATOM 1473 C C . PRO A 1 186 ? -25.303 4.990 18.334 1.00 94.25 186 PRO A C 1
ATOM 1475 O O . PRO A 1 186 ? -25.218 5.057 19.562 1.00 94.25 186 PRO A O 1
ATOM 1478 N N . MET A 1 187 ? -24.398 5.528 17.517 1.00 95.69 187 MET A N 1
ATOM 1479 C CA . MET A 1 187 ? -23.353 6.435 17.985 1.00 95.69 187 MET A CA 1
ATOM 1480 C C . MET A 1 187 ? -23.942 7.840 18.112 1.00 95.69 187 MET A C 1
ATOM 1482 O O . MET A 1 187 ? -24.404 8.424 17.127 1.00 95.69 187 MET A O 1
ATOM 1486 N N . ARG A 1 188 ? -23.955 8.363 19.336 1.00 95.25 188 ARG A N 1
ATOM 1487 C CA . ARG A 1 188 ? -24.459 9.697 19.670 1.00 95.25 188 ARG A CA 1
ATOM 1488 C C . ARG A 1 188 ? -23.343 10.739 19.598 1.00 95.25 188 ARG A C 1
ATOM 1490 O O . ARG A 1 188 ? -22.216 10.419 19.233 1.00 95.25 188 ARG A O 1
ATOM 1497 N N . SER A 1 189 ? -23.664 12.007 19.847 1.00 94.38 189 SER A N 1
ATOM 1498 C CA . SER A 1 189 ? -22.681 13.098 19.725 1.00 94.38 189 SER A CA 1
ATOM 1499 C C . SER A 1 189 ? -21.697 13.016 20.882 1.00 94.38 189 SER A C 1
ATOM 1501 O O . SER A 1 189 ? -20.492 13.089 20.682 1.00 94.38 189 SER A O 1
ATOM 1503 N N . GLU A 1 190 ? -22.231 12.710 22.059 1.00 95.19 190 GLU A N 1
ATOM 1504 C CA . GLU A 1 190 ? -21.501 12.526 23.304 1.00 95.19 190 GLU A CA 1
ATOM 1505 C C . GLU A 1 190 ? -20.508 11.357 23.194 1.00 95.19 190 GLU A C 1
ATOM 1507 O O . GLU A 1 190 ? -19.406 11.424 23.728 1.00 95.19 190 GLU A O 1
ATOM 1512 N N . ASP A 1 191 ? -20.853 10.302 22.441 1.00 95.31 191 ASP A N 1
ATOM 1513 C CA . ASP A 1 191 ? -19.940 9.181 22.180 1.00 95.31 191 ASP A CA 1
ATOM 1514 C C . ASP A 1 191 ? -18.735 9.609 21.322 1.00 95.31 191 ASP A C 1
ATOM 1516 O O . ASP A 1 191 ? -17.614 9.146 21.542 1.00 95.31 191 ASP A O 1
ATOM 1520 N N . VAL A 1 192 ? -18.958 10.481 20.331 1.00 96.00 192 VAL A N 1
ATOM 1521 C CA . VAL A 1 192 ? -17.900 11.006 19.452 1.00 96.00 192 VAL A CA 1
ATOM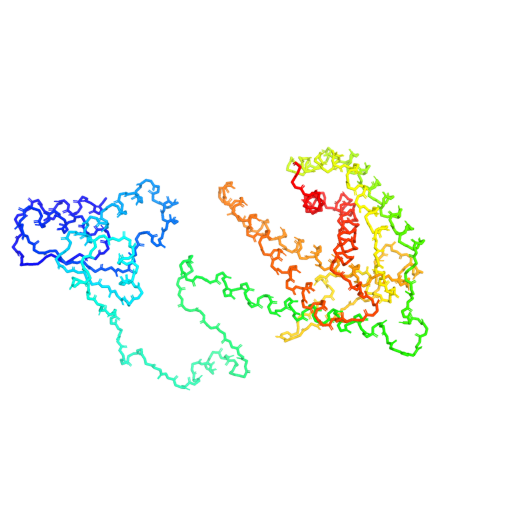 1522 C C . VAL A 1 192 ? -16.997 11.970 20.217 1.00 96.00 192 VAL A C 1
ATOM 1524 O O . VAL A 1 192 ? -15.776 11.891 20.089 1.00 96.00 192 VAL A O 1
ATOM 1527 N N . GLU A 1 193 ? -17.581 12.837 21.041 1.00 95.62 193 GLU A N 1
ATOM 1528 C CA . GLU A 1 193 ? -16.851 13.760 21.914 1.00 95.62 193 GLU A CA 1
ATOM 1529 C C . GLU A 1 193 ? -15.992 12.996 22.930 1.00 95.62 193 GLU A C 1
ATOM 1531 O O . GLU A 1 193 ? -14.782 13.213 22.994 1.00 95.62 193 GLU A O 1
ATOM 1536 N N . ALA A 1 194 ? -16.565 12.016 23.637 1.00 95.50 194 ALA A N 1
ATOM 1537 C CA . ALA A 1 194 ? -15.829 11.186 24.591 1.00 95.50 194 ALA A CA 1
ATOM 1538 C C . ALA A 1 194 ? -14.680 10.402 23.928 1.00 95.50 194 ALA A C 1
ATOM 1540 O O . ALA A 1 194 ? -13.595 10.257 24.504 1.00 95.50 194 ALA A O 1
ATOM 1541 N N . MET A 1 195 ? -14.891 9.911 22.701 1.00 95.62 195 MET A N 1
ATOM 1542 C CA . MET A 1 195 ? -13.847 9.269 21.900 1.00 95.62 195 MET A CA 1
ATOM 1543 C C . MET A 1 195 ? -12.720 10.253 21.560 1.00 95.62 195 MET A C 1
ATOM 1545 O O . MET A 1 195 ? -11.553 9.935 21.792 1.00 95.62 195 MET A O 1
ATOM 1549 N N . ALA A 1 196 ? -13.056 11.442 21.054 1.00 96.31 196 ALA A N 1
ATOM 1550 C CA . ALA A 1 196 ? -12.087 12.480 20.714 1.00 96.31 196 ALA A CA 1
ATOM 1551 C C . ALA A 1 196 ? -11.253 12.898 21.934 1.00 96.31 196 ALA A C 1
ATOM 1553 O O . ALA A 1 196 ? -10.027 12.953 21.861 1.00 96.31 196 ALA A O 1
ATOM 1554 N N . GLU A 1 197 ? -11.891 13.128 23.082 1.00 97.12 197 GLU A N 1
ATOM 1555 C CA . GLU A 1 197 ? -11.195 13.455 24.328 1.00 97.12 197 GLU A CA 1
ATOM 1556 C C . GLU A 1 197 ? -10.254 12.336 24.781 1.00 97.12 197 GLU A C 1
ATOM 1558 O O . GLU A 1 197 ? -9.128 12.604 25.207 1.00 97.12 197 GLU A O 1
ATOM 1563 N N . SER A 1 198 ? -10.691 11.078 24.671 1.00 95.75 198 SER A N 1
ATOM 1564 C CA . SER A 1 198 ? -9.857 9.914 24.975 1.00 95.75 198 SER A CA 1
ATOM 1565 C C . SER A 1 198 ? -8.615 9.867 24.084 1.00 95.75 198 SER A C 1
ATOM 1567 O O . SER A 1 198 ? -7.503 9.709 24.590 1.00 95.75 198 SER A O 1
ATOM 1569 N N . PHE A 1 199 ? -8.775 10.083 22.777 1.00 96.38 199 PHE A N 1
ATOM 1570 C CA . PHE A 1 199 ? -7.659 10.116 21.829 1.00 96.38 199 PHE A CA 1
ATOM 1571 C C . PHE A 1 199 ? -6.696 11.269 22.117 1.00 96.38 199 PHE A C 1
ATOM 1573 O O . PHE A 1 199 ? -5.486 11.059 22.166 1.00 96.38 199 PHE A O 1
ATOM 1580 N N . VAL A 1 200 ? -7.216 12.465 22.413 1.00 97.44 200 VAL A N 1
ATOM 1581 C CA . VAL A 1 200 ? -6.394 13.621 22.805 1.00 97.44 200 VAL A CA 1
ATOM 1582 C C . VAL A 1 200 ? -5.582 13.325 24.066 1.00 97.44 200 VAL A C 1
ATOM 1584 O O . VAL A 1 200 ? -4.394 13.645 24.102 1.00 97.44 200 VAL A O 1
ATOM 1587 N N . ARG A 1 201 ? -6.180 12.701 25.091 1.00 97.12 201 ARG A N 1
ATOM 1588 C CA . ARG A 1 201 ? -5.454 12.324 26.317 1.00 97.12 201 ARG A CA 1
ATOM 1589 C C . ARG A 1 201 ? -4.316 11.348 26.023 1.00 97.12 201 ARG A C 1
ATOM 1591 O O . ARG A 1 201 ? -3.192 11.589 26.458 1.00 97.12 201 ARG A O 1
ATOM 1598 N N . LYS A 1 202 ? -4.579 10.285 25.255 1.00 95.81 202 LYS A N 1
ATOM 1599 C CA . LYS A 1 202 ? -3.547 9.303 24.881 1.00 95.81 202 LYS A CA 1
ATOM 1600 C C . LYS A 1 202 ? -2.433 9.924 24.041 1.00 95.81 202 LYS A C 1
ATOM 1602 O O . LYS A 1 202 ? -1.265 9.649 24.289 1.00 95.81 202 LYS A O 1
ATOM 1607 N N . ALA A 1 203 ? -2.778 10.775 23.076 1.00 96.50 203 ALA A N 1
ATOM 1608 C CA . ALA A 1 203 ? -1.801 11.435 22.219 1.00 96.50 203 ALA A CA 1
ATOM 1609 C C . ALA A 1 203 ? -0.891 12.379 23.014 1.00 96.50 203 ALA A C 1
ATOM 1611 O O . ALA A 1 203 ? 0.321 12.341 22.828 1.00 96.50 203 ALA A O 1
ATOM 1612 N N . ARG A 1 204 ? -1.446 13.163 23.952 1.00 97.44 204 ARG A N 1
ATOM 1613 C CA . ARG A 1 204 ? -0.650 14.003 24.865 1.00 97.44 204 ARG A CA 1
ATOM 1614 C C . ARG A 1 204 ? 0.324 13.171 25.688 1.00 97.44 204 ARG A C 1
ATOM 1616 O O . ARG A 1 204 ? 1.511 13.466 25.678 1.00 97.44 204 ARG A O 1
ATOM 1623 N N . HIS A 1 205 ? -0.158 12.092 26.302 1.00 96.94 205 HIS A N 1
ATOM 1624 C CA . HIS A 1 205 ? 0.699 11.178 27.054 1.00 96.94 205 HIS A CA 1
ATOM 1625 C C . HIS A 1 205 ? 1.821 10.578 26.185 1.00 96.94 205 HIS A C 1
ATOM 1627 O O . HIS A 1 205 ? 2.976 10.519 26.599 1.00 96.94 205 HIS A O 1
ATOM 1633 N N . SER A 1 206 ? 1.500 10.173 24.953 1.00 97.12 206 SER A N 1
ATOM 1634 C CA . SER A 1 206 ? 2.479 9.647 23.997 1.00 97.12 206 SER A CA 1
ATOM 1635 C C . SER A 1 206 ? 3.538 10.691 23.614 1.00 97.12 206 SER A C 1
ATOM 1637 O O . SER A 1 206 ? 4.724 10.377 23.576 1.00 97.12 206 SER A O 1
ATOM 1639 N N . MET A 1 207 ? 3.135 11.948 23.397 1.00 96.88 207 MET A N 1
ATOM 1640 C CA . MET A 1 207 ? 4.049 13.059 23.101 1.00 96.88 207 MET A CA 1
ATOM 1641 C C . MET A 1 207 ? 4.927 13.438 24.298 1.00 96.88 207 MET A C 1
ATOM 1643 O O . MET A 1 207 ? 6.108 13.716 24.117 1.00 96.88 207 MET A O 1
ATOM 1647 N N . GLU A 1 208 ? 4.383 13.426 25.515 1.00 97.81 208 GLU A N 1
ATOM 1648 C CA . GLU A 1 208 ? 5.153 13.639 26.747 1.00 97.81 208 GLU A CA 1
ATOM 1649 C C . GLU A 1 208 ? 6.230 12.559 26.905 1.00 97.81 208 GLU A C 1
ATOM 1651 O O . GLU A 1 208 ? 7.399 12.875 27.134 1.00 97.81 208 GLU A O 1
ATOM 1656 N N . LEU A 1 209 ? 5.864 11.289 26.692 1.00 97.44 209 LEU A N 1
ATOM 1657 C CA . LEU A 1 209 ? 6.810 10.174 26.715 1.00 97.44 209 LEU A CA 1
ATOM 1658 C C . LEU A 1 209 ? 7.869 10.296 25.609 1.00 97.44 209 LEU A C 1
ATOM 1660 O O . LEU A 1 209 ? 9.052 10.075 25.869 1.00 97.44 209 LEU A O 1
ATOM 1664 N N . LEU A 1 210 ? 7.462 10.673 24.392 1.00 97.81 210 LEU A N 1
ATOM 1665 C CA . LEU A 1 210 ? 8.375 10.920 23.278 1.00 97.81 210 LEU A CA 1
ATOM 1666 C C . LEU A 1 210 ? 9.380 12.021 23.628 1.00 97.81 210 LEU A C 1
ATOM 1668 O O . LEU A 1 210 ? 10.576 11.819 23.458 1.00 97.81 210 LEU A O 1
ATOM 1672 N N . SER A 1 211 ? 8.910 13.156 24.152 1.00 97.50 211 SER A N 1
ATOM 1673 C CA . SER A 1 211 ? 9.770 14.272 24.553 1.00 97.50 211 SER A CA 1
ATOM 1674 C C . SER A 1 211 ? 10.742 13.873 25.662 1.00 97.50 211 SER A C 1
ATOM 1676 O O . SER A 1 211 ? 11.890 14.306 25.644 1.00 97.50 211 SER A O 1
ATOM 1678 N N . TYR A 1 212 ? 10.305 13.048 26.616 1.00 97.00 212 TYR A N 1
ATOM 1679 C CA . TYR A 1 212 ? 11.159 12.563 27.699 1.00 97.00 212 TYR A CA 1
ATOM 1680 C C . TYR A 1 212 ? 12.277 11.645 27.179 1.00 97.00 212 TYR A C 1
ATOM 1682 O O . TYR A 1 212 ? 13.431 11.783 27.583 1.00 97.00 212 TYR A O 1
ATOM 1690 N N . ARG A 1 213 ? 11.962 10.749 26.234 1.00 96.19 213 ARG A N 1
ATOM 1691 C CA . ARG A 1 213 ? 12.889 9.717 25.727 1.00 96.19 213 ARG A CA 1
ATOM 1692 C C . ARG A 1 213 ? 13.551 10.053 24.393 1.00 96.19 213 ARG A C 1
ATOM 1694 O O . ARG A 1 213 ? 14.269 9.223 23.846 1.00 96.19 213 ARG A O 1
ATOM 1701 N N . ILE A 1 214 ? 13.367 11.265 23.867 1.00 95.38 214 ILE A N 1
ATOM 1702 C CA . ILE A 1 214 ? 13.903 11.666 22.554 1.00 95.38 214 ILE A CA 1
ATOM 1703 C C . ILE A 1 214 ? 15.428 11.497 22.460 1.00 95.38 214 ILE A C 1
ATOM 1705 O O . ILE A 1 214 ? 15.961 11.151 21.408 1.00 95.38 214 ILE A O 1
ATOM 1709 N N . HIS A 1 215 ? 16.129 11.674 23.582 1.00 93.69 215 HIS A N 1
ATOM 1710 C CA . HIS A 1 215 ? 17.578 11.523 23.689 1.00 93.69 215 HIS A CA 1
ATOM 1711 C C . HIS A 1 215 ? 18.061 10.073 23.498 1.00 93.69 215 HIS A C 1
ATOM 1713 O O . HIS A 1 215 ? 19.212 9.862 23.118 1.00 93.69 215 HIS A O 1
ATOM 1719 N N . GLU A 1 216 ? 17.189 9.084 23.709 1.00 93.75 216 GLU A N 1
ATOM 1720 C CA . GLU A 1 216 ? 17.480 7.657 23.534 1.00 93.75 216 GLU A CA 1
ATOM 1721 C C . GLU A 1 216 ? 17.332 7.194 22.075 1.00 93.75 216 GLU A C 1
ATOM 1723 O O . GLU A 1 216 ? 17.750 6.094 21.721 1.00 93.75 216 GLU A O 1
ATOM 1728 N N . LEU A 1 217 ? 16.734 8.021 21.212 1.00 94.50 217 LEU A N 1
ATOM 1729 C CA . LEU A 1 217 ? 16.476 7.677 19.817 1.00 94.50 217 LEU A CA 1
ATOM 1730 C C . LEU A 1 217 ? 17.733 7.837 18.948 1.00 94.50 217 LEU A C 1
ATOM 1732 O O . LEU A 1 217 ? 18.623 8.637 19.248 1.00 94.50 217 LEU A O 1
ATOM 1736 N N . ASN A 1 218 ? 17.783 7.117 17.825 1.00 91.31 218 ASN A N 1
ATOM 1737 C CA . ASN A 1 218 ? 18.775 7.352 16.770 1.00 91.31 218 ASN A CA 1
ATOM 1738 C C . ASN A 1 218 ? 18.514 8.674 16.018 1.00 91.31 218 ASN A C 1
ATOM 1740 O O . ASN A 1 218 ? 17.437 9.259 16.129 1.00 91.31 218 ASN A O 1
ATOM 1744 N N . GLU A 1 219 ? 19.503 9.144 15.253 1.00 89.81 219 GLU A N 1
ATOM 1745 C CA . GLU A 1 219 ? 19.464 10.441 14.558 1.00 89.81 219 GLU A CA 1
ATOM 1746 C C . GLU A 1 219 ? 18.232 10.598 13.649 1.00 89.81 219 GLU A C 1
ATOM 1748 O O . GLU A 1 219 ? 17.473 11.554 13.810 1.00 89.81 219 GLU A O 1
ATOM 1753 N N . ASP A 1 220 ? 17.966 9.613 12.784 1.00 87.12 220 ASP A N 1
ATOM 1754 C CA . ASP A 1 220 ? 16.806 9.611 11.880 1.00 87.12 220 ASP A CA 1
ATOM 1755 C C . ASP A 1 220 ? 15.476 9.741 12.644 1.00 87.12 220 ASP A C 1
ATOM 1757 O O . ASP A 1 220 ? 14.577 10.486 12.247 1.00 87.12 220 ASP A O 1
ATOM 1761 N N . SER A 1 221 ? 15.338 9.026 13.763 1.00 93.12 221 SER A N 1
ATOM 1762 C CA . SER A 1 221 ? 14.118 9.039 14.575 1.00 93.12 221 SER A CA 1
ATOM 1763 C C . SER A 1 221 ? 13.963 10.333 15.371 1.00 93.12 221 SER A C 1
ATOM 1765 O O . SER A 1 221 ? 12.832 10.781 15.547 1.00 93.12 221 SER A O 1
ATOM 1767 N N . ARG A 1 222 ? 15.060 10.970 15.810 1.00 95.25 222 ARG A N 1
ATOM 1768 C CA . ARG A 1 222 ? 15.006 12.285 16.478 1.00 95.25 222 ARG A CA 1
ATOM 1769 C C . ARG A 1 222 ? 14.457 13.360 15.552 1.00 95.25 222 ARG A C 1
ATOM 1771 O O . ARG A 1 222 ? 13.542 14.073 15.945 1.00 95.25 222 ARG A O 1
ATOM 1778 N N . VAL A 1 223 ? 14.923 13.404 14.301 1.00 94.31 223 VAL A N 1
ATOM 1779 C CA . VAL A 1 223 ? 14.419 14.362 13.301 1.00 94.31 223 VAL A CA 1
ATOM 1780 C C . VAL A 1 223 ? 12.909 14.209 13.102 1.00 94.31 223 VAL A C 1
ATOM 1782 O O . VAL A 1 223 ? 12.177 15.194 13.016 1.00 94.31 223 VAL A O 1
ATOM 1785 N N . LEU A 1 224 ? 12.415 12.971 13.040 1.00 94.56 224 LEU A N 1
ATOM 1786 C CA . LEU A 1 224 ? 10.980 12.706 12.927 1.00 94.56 224 LEU A CA 1
ATOM 1787 C C . LEU A 1 224 ? 10.224 13.066 14.216 1.00 94.56 224 LEU A C 1
ATOM 1789 O O . LEU A 1 224 ? 9.117 13.599 14.144 1.00 94.56 224 LEU A O 1
ATOM 1793 N N . ALA A 1 225 ? 10.813 12.800 15.382 1.00 96.69 225 ALA A N 1
ATOM 1794 C CA . ALA A 1 225 ? 10.228 13.116 16.680 1.00 96.69 225 ALA A CA 1
ATOM 1795 C C . ALA A 1 225 ? 10.044 14.627 16.861 1.00 96.69 225 ALA A C 1
ATOM 1797 O O . ALA A 1 225 ? 8.948 15.061 17.212 1.00 96.69 225 ALA A O 1
ATOM 1798 N N . ASP A 1 226 ? 11.061 15.425 16.529 1.00 96.19 226 ASP A N 1
ATOM 1799 C CA . ASP A 1 226 ? 10.996 16.888 16.586 1.00 96.19 226 ASP A CA 1
ATOM 1800 C C . ASP A 1 226 ? 9.886 17.439 15.687 1.00 96.19 226 ASP A C 1
ATOM 1802 O O . ASP A 1 226 ? 9.135 18.330 16.091 1.00 96.19 226 ASP A O 1
ATOM 1806 N N . LYS A 1 227 ? 9.704 16.865 14.490 1.00 95.88 227 LYS A N 1
ATOM 1807 C CA . LYS A 1 227 ? 8.597 17.237 13.596 1.00 95.88 227 LYS A CA 1
ATOM 1808 C C . LYS A 1 227 ? 7.234 16.913 14.208 1.00 95.88 227 LYS A C 1
ATOM 1810 O O . LYS A 1 227 ? 6.332 17.747 14.155 1.00 95.88 227 LYS A O 1
ATOM 1815 N N . VAL A 1 228 ? 7.075 15.733 14.814 1.00 96.00 228 VAL A N 1
ATOM 1816 C CA . VAL A 1 228 ? 5.819 15.336 15.480 1.00 96.00 228 VAL A CA 1
ATOM 1817 C C . VAL A 1 228 ? 5.505 16.254 16.662 1.00 96.00 228 VAL A C 1
ATOM 1819 O O . VAL A 1 228 ? 4.370 16.715 16.784 1.00 96.00 228 VAL A O 1
ATOM 1822 N N . LEU A 1 229 ? 6.497 16.555 17.505 1.00 96.00 229 LEU A N 1
ATOM 1823 C CA . LEU A 1 229 ? 6.344 17.460 18.649 1.00 96.00 229 LEU A CA 1
ATOM 1824 C C . LEU A 1 229 ? 6.018 18.890 18.195 1.00 96.00 229 LEU A C 1
ATOM 1826 O O . LEU A 1 229 ? 5.130 19.527 18.758 1.00 96.00 229 LEU A O 1
ATOM 1830 N N . THR A 1 230 ? 6.653 19.367 17.123 1.00 95.69 230 THR A N 1
ATOM 1831 C CA . THR A 1 230 ? 6.341 20.669 16.507 1.00 95.69 230 THR A CA 1
ATOM 1832 C C . THR A 1 230 ? 4.897 20.720 15.995 1.00 95.69 230 THR A C 1
ATOM 1834 O O . THR A 1 230 ? 4.188 21.707 16.193 1.00 95.69 230 THR A O 1
ATOM 1837 N N . ALA A 1 231 ? 4.417 19.630 15.391 1.00 94.50 231 ALA A N 1
ATOM 1838 C CA . ALA A 1 231 ? 3.057 19.506 14.871 1.00 94.50 231 ALA A CA 1
ATOM 1839 C C . ALA A 1 231 ? 2.000 19.147 15.939 1.00 94.50 231 ALA A C 1
ATOM 1841 O O . ALA A 1 231 ? 0.836 18.921 15.593 1.00 94.50 231 ALA A O 1
ATOM 1842 N N . ALA A 1 232 ? 2.358 19.098 17.229 1.00 92.88 232 ALA A N 1
ATOM 1843 C CA . ALA A 1 232 ? 1.508 18.566 18.297 1.00 92.88 232 ALA A CA 1
ATOM 1844 C C . ALA A 1 232 ? 0.111 19.203 18.353 1.00 92.88 232 ALA A C 1
ATOM 1846 O O . ALA A 1 232 ? -0.898 18.498 18.398 1.00 92.88 232 ALA A O 1
ATOM 1847 N N . SER A 1 233 ? 0.030 20.535 18.299 1.00 92.69 233 SER A N 1
ATOM 1848 C CA . SER A 1 233 ? -1.247 21.262 18.343 1.00 92.69 233 SER A CA 1
ATOM 1849 C C . SER A 1 233 ? -2.157 20.916 17.161 1.00 92.69 233 SER A C 1
ATOM 1851 O O . SER A 1 233 ? -3.361 20.730 17.340 1.00 92.69 233 SER A O 1
ATOM 1853 N N . LEU A 1 234 ? -1.588 20.789 15.958 1.00 92.75 234 LEU A N 1
ATOM 1854 C CA . LEU A 1 234 ? -2.325 20.419 14.749 1.00 92.75 234 LEU A CA 1
ATOM 1855 C C . LEU A 1 234 ? -2.834 18.973 14.836 1.00 92.75 234 LEU A C 1
ATOM 1857 O O . LEU A 1 234 ? -4.007 18.716 14.570 1.00 92.75 234 LEU A O 1
ATOM 1861 N N . LEU A 1 235 ? -1.980 18.048 15.277 1.00 91.75 235 LEU A N 1
ATOM 1862 C CA . LEU A 1 235 ? -2.322 16.640 15.496 1.00 91.75 235 LEU A CA 1
ATOM 1863 C C . LEU A 1 235 ? -3.444 16.468 16.527 1.00 91.75 235 LEU A C 1
ATOM 1865 O O . LEU A 1 235 ? -4.405 15.741 16.284 1.00 91.75 235 LEU A O 1
ATOM 1869 N N . ILE A 1 236 ? -3.364 17.184 17.650 1.00 92.56 236 ILE A N 1
ATOM 1870 C CA . ILE A 1 236 ? -4.396 17.175 18.694 1.00 92.56 236 ILE A CA 1
ATOM 1871 C C . ILE A 1 236 ? -5.730 17.704 18.155 1.00 92.56 236 ILE A C 1
ATOM 1873 O O . ILE A 1 236 ? -6.783 17.155 18.476 1.00 92.56 236 ILE A O 1
ATOM 1877 N N . ASN A 1 237 ? -5.703 18.752 17.328 1.00 91.88 237 ASN A N 1
ATOM 1878 C CA . ASN A 1 237 ? -6.920 19.318 16.750 1.00 91.88 237 ASN A CA 1
ATOM 1879 C C . ASN A 1 237 ? -7.618 18.355 15.784 1.00 91.88 237 ASN A C 1
ATOM 1881 O O . ASN A 1 237 ? -8.846 18.312 15.788 1.00 91.88 237 ASN A O 1
ATOM 1885 N N . ARG A 1 238 ? -6.875 17.524 15.043 1.00 92.44 238 ARG A N 1
ATOM 1886 C CA . ARG A 1 238 ? -7.461 16.527 14.129 1.00 92.44 238 ARG A CA 1
ATOM 1887 C C . ARG A 1 238 ? -8.339 15.490 14.827 1.00 92.44 238 ARG A C 1
ATOM 1889 O O . ARG A 1 238 ? -9.304 15.009 14.244 1.00 92.44 238 ARG A O 1
ATOM 1896 N N . PHE A 1 239 ? -8.090 15.182 16.101 1.00 94.94 239 PHE A N 1
ATOM 1897 C CA . PHE A 1 239 ? -8.985 14.301 16.862 1.00 94.94 239 PHE A CA 1
ATOM 1898 C C . PHE A 1 239 ? -10.375 14.892 17.106 1.00 94.94 239 PHE A C 1
ATOM 1900 O O . PHE A 1 239 ? -11.289 14.148 17.452 1.00 94.94 239 PHE A O 1
ATOM 1907 N N . ARG A 1 240 ? -10.554 16.202 16.908 1.00 93.44 240 ARG A N 1
ATOM 1908 C CA . ARG A 1 240 ? -11.849 16.883 17.025 1.00 93.44 240 ARG A CA 1
ATOM 1909 C C . ARG A 1 240 ? -12.624 16.921 15.708 1.00 93.44 240 ARG A C 1
ATOM 1911 O O . ARG A 1 240 ? -13.814 17.220 15.725 1.00 93.44 240 ARG A O 1
ATOM 1918 N N . ASP A 1 241 ? -11.998 16.575 14.584 1.00 93.50 241 ASP A N 1
ATOM 1919 C CA . ASP A 1 241 ? -12.640 16.561 13.266 1.00 93.50 241 ASP A CA 1
ATOM 1920 C C . ASP A 1 241 ? -13.896 15.667 13.187 1.00 93.50 241 ASP A C 1
ATOM 1922 O O . ASP A 1 241 ? -14.874 16.083 12.555 1.00 93.50 241 ASP A O 1
ATOM 1926 N N . PRO A 1 242 ? -13.966 14.501 13.869 1.00 94.38 242 PRO A N 1
ATOM 1927 C CA . PRO A 1 242 ? -15.186 13.698 13.932 1.00 94.38 242 PRO A CA 1
ATOM 1928 C C . PRO A 1 242 ? -16.409 14.412 14.536 1.00 94.38 242 PRO A C 1
ATOM 1930 O O . PRO A 1 242 ? -17.532 13.970 14.306 1.00 94.38 242 PRO A O 1
ATOM 1933 N N . ALA A 1 243 ? -16.258 15.538 15.242 1.00 92.69 243 ALA A N 1
ATOM 1934 C CA . ALA A 1 243 ? -17.408 16.338 15.682 1.00 92.69 243 ALA A CA 1
ATOM 1935 C C . ALA A 1 243 ? -18.242 16.884 14.500 1.00 92.69 243 ALA A C 1
ATOM 1937 O O . ALA A 1 243 ? -19.403 17.247 14.666 1.00 92.69 243 ALA A O 1
ATOM 1938 N N . GLN A 1 244 ? -17.668 16.914 13.291 1.00 93.19 244 GLN A N 1
ATOM 1939 C CA . GLN A 1 244 ? -18.318 17.382 12.064 1.00 93.19 244 GLN A CA 1
ATOM 1940 C C . GLN A 1 244 ? -19.132 16.294 11.339 1.00 93.19 244 GLN A C 1
ATOM 1942 O O . GLN A 1 244 ? -19.702 16.573 10.279 1.00 93.19 244 GLN A O 1
ATOM 1947 N N . LEU A 1 245 ? -19.165 15.062 11.865 1.00 94.12 245 LEU A N 1
ATOM 1948 C CA . LEU A 1 245 ? -19.846 13.931 11.232 1.00 94.12 245 LEU A CA 1
ATOM 1949 C C . LEU A 1 245 ? -21.330 14.235 10.994 1.00 94.12 245 LEU A C 1
ATOM 1951 O O . LEU A 1 245 ? -22.080 14.535 11.924 1.00 94.12 245 LEU A O 1
ATOM 1955 N N . ARG A 1 246 ? -21.779 14.084 9.745 1.00 93.19 246 ARG A N 1
ATOM 1956 C CA . ARG A 1 246 ? -23.204 14.225 9.382 1.00 93.19 246 ARG A CA 1
ATOM 1957 C C . ARG A 1 246 ? -23.956 12.903 9.503 1.00 93.19 246 ARG A C 1
ATOM 1959 O O . ARG A 1 246 ? -25.146 12.878 9.803 1.00 93.19 246 ARG A O 1
ATOM 1966 N N . SER A 1 247 ? -23.251 11.803 9.281 1.00 92.56 247 SER A N 1
ATOM 1967 C CA . SER A 1 247 ? -23.716 10.431 9.377 1.00 92.56 247 SER A CA 1
ATOM 1968 C C . SER A 1 247 ? -22.793 9.664 10.316 1.00 92.56 247 SER A C 1
ATOM 1970 O O . SER A 1 247 ? -21.618 9.445 10.028 1.00 92.56 247 SER A O 1
ATOM 1972 N N . ARG A 1 248 ? -23.337 9.260 11.464 1.00 94.75 248 ARG A N 1
ATOM 1973 C CA . ARG A 1 248 ? -22.611 8.490 12.475 1.00 94.75 248 ARG A CA 1
ATOM 1974 C C . ARG A 1 248 ? -22.921 7.004 12.296 1.00 94.75 248 ARG A C 1
ATOM 1976 O O . ARG A 1 248 ? -24.104 6.659 12.253 1.00 94.75 248 ARG A O 1
ATOM 1983 N N . PRO A 1 249 ? -21.904 6.133 12.191 1.00 96.00 249 PRO A N 1
ATOM 1984 C CA . PRO A 1 249 ? -22.135 4.701 12.102 1.00 96.00 249 PRO A CA 1
ATOM 1985 C C . PRO A 1 249 ? -22.613 4.159 13.448 1.00 96.00 249 PRO A C 1
ATOM 1987 O O . PRO A 1 249 ? -22.254 4.673 14.506 1.00 96.00 249 PRO A O 1
ATOM 1990 N N . ALA A 1 250 ? -23.379 3.079 13.428 1.00 96.12 250 ALA A N 1
ATOM 1991 C CA . ALA A 1 250 ? -23.653 2.316 14.629 1.00 96.12 250 ALA A CA 1
ATOM 1992 C C . ALA A 1 250 ? -22.368 1.675 15.176 1.00 96.12 250 ALA A C 1
ATOM 1994 O O . ALA A 1 250 ? -21.489 1.242 14.428 1.00 96.12 250 ALA A O 1
ATOM 1995 N N . ARG A 1 251 ? -22.286 1.578 16.501 1.00 96.75 251 ARG A N 1
ATOM 1996 C CA . ARG A 1 251 ? -21.268 0.809 17.210 1.00 96.75 251 ARG A CA 1
ATOM 1997 C C . ARG A 1 251 ? -21.663 -0.661 17.231 1.00 96.75 251 ARG A C 1
ATOM 1999 O O . ARG A 1 251 ? -22.792 -0.996 17.591 1.00 96.75 251 ARG A O 1
ATOM 2006 N N . ILE A 1 252 ? -20.724 -1.531 16.891 1.00 96.69 252 ILE A N 1
ATOM 2007 C CA . ILE A 1 252 ? -20.902 -2.986 16.865 1.00 96.69 252 ILE A CA 1
ATOM 2008 C C . ILE A 1 252 ? -19.828 -3.664 17.712 1.00 96.69 252 ILE A C 1
ATOM 2010 O O . ILE A 1 252 ? -18.881 -3.017 18.166 1.00 96.69 252 ILE A O 1
ATOM 2014 N N . ARG A 1 253 ? -19.966 -4.972 17.949 1.00 96.00 253 ARG A N 1
ATOM 2015 C CA . ARG A 1 253 ? -18.820 -5.754 18.421 1.00 96.00 253 ARG A CA 1
ATOM 2016 C C . ARG A 1 253 ? -17.784 -5.793 17.299 1.00 96.00 253 ARG A C 1
ATOM 2018 O O . ARG A 1 253 ? -18.143 -5.958 16.138 1.00 96.00 253 ARG A O 1
ATOM 2025 N N . CYS A 1 254 ? -16.527 -5.633 17.675 1.00 95.25 254 CYS A N 1
ATOM 2026 C CA . CYS A 1 254 ? -15.379 -5.629 16.777 1.00 95.25 254 CYS A CA 1
ATOM 2027 C C . CYS A 1 254 ? -14.370 -6.672 17.267 1.00 95.25 254 CYS A C 1
ATOM 2029 O O . CYS A 1 254 ? -14.471 -7.143 18.403 1.00 95.25 254 CYS A O 1
ATOM 2031 N N . HIS A 1 255 ? -13.382 -6.994 16.441 1.00 96.75 255 HIS A N 1
ATOM 2032 C CA . HIS A 1 255 ? -12.221 -7.776 16.852 1.00 96.75 255 HIS A CA 1
ATOM 2033 C C . HIS A 1 255 ? -11.389 -7.020 17.894 1.00 96.75 255 HIS A C 1
ATOM 2035 O O . HIS A 1 255 ? -10.897 -7.610 18.852 1.00 96.75 255 HIS A O 1
ATOM 2041 N N . GLY A 1 256 ? -11.232 -5.704 17.738 1.00 91.69 256 GLY A N 1
ATOM 2042 C CA . GLY A 1 256 ? -10.652 -4.834 18.756 1.00 91.69 256 GLY A CA 1
ATOM 2043 C C . GLY A 1 256 ? -9.126 -4.731 18.746 1.00 91.69 256 GLY A C 1
ATOM 2044 O O . GLY A 1 256 ? -8.647 -3.689 19.188 1.00 91.69 256 GLY A O 1
ATOM 2045 N N . ASP A 1 257 ? -8.408 -5.720 18.204 1.00 94.25 257 ASP A N 1
ATOM 2046 C CA . ASP A 1 257 ? -6.955 -5.708 17.945 1.00 94.25 257 ASP A CA 1
ATOM 2047 C C . ASP A 1 257 ? -6.620 -6.332 16.576 1.00 94.25 257 ASP A C 1
ATOM 2049 O O . ASP A 1 257 ? -5.843 -7.272 16.446 1.00 94.25 257 ASP A O 1
ATOM 2053 N N . TYR A 1 258 ? -7.284 -5.847 15.527 1.00 97.06 258 TYR A N 1
ATOM 2054 C CA . TYR A 1 258 ? -7.190 -6.437 14.193 1.00 97.06 258 TYR A CA 1
ATOM 2055 C C . TYR A 1 258 ? -5.946 -5.968 13.423 1.00 97.06 258 TYR A C 1
ATOM 2057 O O . TYR A 1 258 ? -5.761 -4.770 13.196 1.00 97.06 258 TYR A O 1
ATOM 2065 N N . HIS A 1 259 ? -5.106 -6.911 12.984 1.00 95.88 259 HIS A N 1
ATOM 2066 C CA . HIS A 1 259 ? -3.908 -6.666 12.169 1.00 95.88 259 HIS A CA 1
ATOM 2067 C C . HIS A 1 259 ? -3.518 -7.922 11.363 1.00 95.88 259 HIS A C 1
ATOM 2069 O O . HIS A 1 259 ? -4.112 -8.983 11.533 1.00 95.88 259 HIS A O 1
ATOM 2075 N N . LEU A 1 260 ? -2.493 -7.842 10.500 1.00 94.88 260 LEU A N 1
ATOM 2076 C CA . LEU A 1 260 ? -2.059 -8.956 9.635 1.00 94.88 260 LEU A CA 1
ATOM 2077 C C . LEU A 1 260 ? -1.618 -10.222 10.388 1.00 94.88 260 LEU A C 1
ATOM 2079 O O . LEU A 1 260 ? -1.562 -11.294 9.797 1.00 94.88 260 LEU A O 1
ATOM 2083 N N . GLY A 1 261 ? -1.286 -10.103 11.673 1.00 93.75 261 GLY A N 1
ATOM 2084 C CA . GLY A 1 261 ? -0.945 -11.249 12.520 1.00 93.75 261 GLY A CA 1
ATOM 2085 C C . GLY A 1 261 ? -2.167 -12.063 12.946 1.00 93.75 261 GLY A C 1
ATOM 2086 O O . GLY A 1 261 ? -2.014 -13.230 13.280 1.00 93.75 261 GLY A O 1
ATOM 2087 N N . GLN A 1 262 ? -3.362 -11.469 12.865 1.00 96.06 262 GLN A N 1
ATOM 2088 C CA . GLN A 1 262 ? -4.636 -12.079 13.255 1.00 96.06 262 GLN A CA 1
ATOM 2089 C C . GLN A 1 262 ? -5.430 -12.622 12.067 1.00 96.06 262 GLN A C 1
ATOM 2091 O O . GLN A 1 262 ? -6.624 -12.909 12.167 1.00 96.06 262 GLN A O 1
ATOM 2096 N N . VAL A 1 263 ? -4.773 -12.760 10.914 1.00 96.25 263 VAL A N 1
ATOM 2097 C CA . VAL A 1 263 ? -5.376 -13.317 9.705 1.00 96.25 263 VAL A CA 1
ATOM 2098 C C . VAL A 1 263 ? -4.472 -14.382 9.109 1.00 96.25 263 VAL A C 1
ATOM 2100 O O . VAL A 1 263 ? -3.265 -14.199 8.970 1.00 96.25 263 VAL A O 1
ATOM 2103 N N . LEU A 1 264 ? -5.068 -15.508 8.730 1.00 94.31 264 LEU A N 1
ATOM 2104 C CA . LEU A 1 264 ? -4.365 -16.640 8.143 1.00 94.31 264 LEU A CA 1
ATOM 2105 C C . LEU A 1 264 ? -4.835 -16.876 6.712 1.00 94.31 264 LEU A C 1
ATOM 2107 O O . LEU A 1 264 ? -6.030 -17.004 6.449 1.00 94.31 264 LEU A O 1
ATOM 2111 N N . TRP A 1 265 ? -3.880 -16.957 5.786 1.00 90.94 265 TRP A N 1
ATOM 2112 C CA . TRP A 1 265 ? -4.138 -17.317 4.396 1.00 90.94 265 TRP A CA 1
ATOM 2113 C C . TRP A 1 265 ? -4.175 -18.837 4.229 1.00 90.94 265 TRP A C 1
ATOM 2115 O O . TRP A 1 265 ? -3.205 -19.529 4.525 1.00 90.94 265 TRP A O 1
ATOM 2125 N N . THR A 1 266 ? -5.280 -19.355 3.703 1.00 88.00 266 THR A N 1
ATOM 2126 C CA . THR A 1 266 ? -5.510 -20.799 3.494 1.00 88.00 266 THR A CA 1
ATOM 2127 C C . THR A 1 266 ? -5.046 -21.306 2.125 1.00 88.00 266 THR A C 1
ATOM 2129 O O . THR A 1 266 ? -5.219 -22.478 1.807 1.00 88.00 266 THR A O 1
ATOM 2132 N N . GLY A 1 267 ? -4.498 -20.433 1.275 1.00 78.69 267 GLY A N 1
ATOM 2133 C CA . GLY A 1 267 ? -4.218 -20.727 -0.136 1.00 78.69 267 GLY A CA 1
ATOM 2134 C C . GLY A 1 267 ? -5.290 -20.194 -1.089 1.00 78.69 267 GLY A C 1
ATOM 2135 O O . GLY A 1 267 ? -4.969 -19.864 -2.228 1.00 78.69 267 GLY A O 1
ATOM 2136 N N . ASN A 1 268 ? -6.533 -20.038 -0.619 1.00 83.50 268 ASN A N 1
ATOM 2137 C CA . ASN A 1 268 ? -7.615 -19.424 -1.394 1.00 83.50 268 ASN A CA 1
ATOM 2138 C C . ASN A 1 268 ? -8.435 -18.391 -0.604 1.00 83.50 268 ASN A C 1
ATOM 2140 O O . ASN A 1 268 ? -9.076 -17.541 -1.213 1.00 83.50 268 ASN A O 1
ATOM 2144 N N . ASP A 1 269 ? -8.438 -18.409 0.725 1.00 92.56 269 ASP A N 1
ATOM 2145 C CA . ASP A 1 269 ? -9.220 -17.458 1.523 1.00 92.56 269 ASP A CA 1
ATOM 2146 C C . ASP A 1 269 ? -8.549 -17.087 2.851 1.00 92.56 269 ASP A C 1
ATOM 2148 O O . ASP A 1 269 ? -7.543 -17.693 3.230 1.00 92.56 269 ASP A O 1
ATOM 2152 N N . PHE A 1 270 ? -9.115 -16.109 3.558 1.00 95.69 270 PHE A N 1
ATOM 2153 C CA . PHE A 1 270 ? -8.652 -15.664 4.870 1.00 95.69 270 PHE A CA 1
ATOM 2154 C C . PHE A 1 270 ? -9.512 -16.208 6.008 1.00 95.69 270 PHE A C 1
ATOM 2156 O O . PHE A 1 270 ? -10.741 -16.161 5.956 1.00 95.69 270 PHE A O 1
ATOM 2163 N N . VAL A 1 271 ? -8.841 -16.654 7.067 1.00 95.38 271 VAL A N 1
ATOM 2164 C CA . VAL A 1 271 ? -9.436 -16.969 8.369 1.00 95.38 271 VAL A CA 1
ATOM 2165 C C . VAL A 1 271 ? -9.012 -15.890 9.358 1.00 95.38 271 VAL A C 1
ATOM 2167 O O . VAL A 1 271 ? -7.835 -15.545 9.413 1.00 95.38 271 VAL A O 1
ATOM 2170 N N . LEU A 1 272 ? -9.967 -15.354 10.117 1.00 96.62 272 LEU A N 1
ATOM 2171 C CA . LEU A 1 272 ? -9.719 -14.379 11.181 1.00 96.62 272 LEU A CA 1
ATOM 2172 C C . LEU A 1 272 ? -9.569 -15.127 12.509 1.00 96.62 272 LEU A C 1
ATOM 2174 O O . LEU A 1 272 ? -10.338 -16.052 12.783 1.00 96.62 272 LEU A O 1
ATOM 2178 N N . LEU A 1 273 ? -8.577 -14.741 13.303 1.00 95.31 273 LEU A N 1
ATOM 2179 C CA . LEU A 1 273 ? -8.177 -15.410 14.541 1.00 95.31 273 LEU A CA 1
ATOM 2180 C C . LEU A 1 273 ? -8.237 -14.436 15.728 1.00 95.31 273 LEU A C 1
ATOM 2182 O O . LEU A 1 273 ? -8.433 -13.248 15.533 1.00 95.31 273 LEU A O 1
ATOM 2186 N N . ASP A 1 274 ? -8.064 -14.964 16.942 1.00 92.50 274 ASP A N 1
ATOM 2187 C CA . ASP A 1 274 ? -7.751 -14.197 18.161 1.00 92.50 274 ASP A CA 1
ATOM 2188 C C . ASP A 1 274 ? -8.695 -13.021 18.503 1.00 92.50 274 ASP A C 1
ATOM 2190 O O . ASP A 1 274 ? -8.344 -11.841 18.509 1.00 92.50 274 ASP A O 1
ATOM 2194 N N . PHE A 1 275 ? -9.936 -13.354 18.858 1.00 92.50 275 PHE A N 1
ATOM 2195 C CA . PHE A 1 275 ? -10.966 -12.375 19.227 1.00 92.50 275 PHE A CA 1
ATOM 2196 C C . PHE A 1 275 ? -10.885 -11.913 20.696 1.00 92.50 275 PHE A C 1
ATOM 2198 O O . PHE A 1 275 ? -11.899 -11.500 21.267 1.00 92.50 275 PHE A O 1
ATOM 2205 N N . GLU A 1 276 ? -9.711 -11.993 21.333 1.00 87.88 276 GLU A N 1
ATOM 2206 C CA . GLU A 1 276 ? -9.530 -11.587 22.733 1.00 87.88 276 GLU A CA 1
ATOM 2207 C C . GLU A 1 276 ? -9.522 -10.064 22.930 1.00 87.88 276 GLU A C 1
ATOM 2209 O O . GLU A 1 276 ? -9.763 -9.595 24.046 1.00 87.88 276 GLU A O 1
ATOM 2214 N N . GLY A 1 277 ? -9.300 -9.290 21.862 1.00 87.38 277 GLY A N 1
ATOM 2215 C CA . GLY A 1 277 ? -9.149 -7.834 21.904 1.00 87.38 277 GLY A CA 1
ATOM 2216 C C . GLY A 1 277 ? -7.782 -7.393 22.441 1.00 87.38 277 GLY A C 1
ATOM 2217 O O . GLY A 1 277 ? -6.895 -8.204 22.666 1.00 87.38 277 GLY A O 1
ATOM 2218 N N . GLU A 1 278 ? -7.598 -6.087 22.659 1.00 83.69 278 GLU A N 1
ATOM 2219 C CA . GLU A 1 278 ? -6.293 -5.551 23.084 1.00 83.69 278 GLU A CA 1
ATOM 2220 C C . GLU A 1 278 ? -5.871 -6.098 24.468 1.00 83.69 278 GLU A C 1
ATOM 2222 O O . GLU A 1 278 ? -6.601 -5.879 25.445 1.00 83.69 278 GLU A O 1
ATOM 2227 N N . PRO A 1 279 ? -4.681 -6.720 24.602 1.00 81.12 279 PRO A N 1
ATOM 2228 C CA . PRO A 1 279 ? -4.263 -7.386 25.841 1.00 81.12 279 PRO A CA 1
ATOM 2229 C C . PRO A 1 279 ? -4.203 -6.473 27.071 1.00 81.12 279 PRO A C 1
ATOM 2231 O O . PRO A 1 279 ? -4.486 -6.904 28.187 1.00 81.12 279 PRO A O 1
ATOM 2234 N N . LEU A 1 280 ? -3.855 -5.198 26.869 1.00 80.50 280 LEU A N 1
ATOM 2235 C CA . LEU A 1 280 ? -3.694 -4.211 27.943 1.00 80.50 280 LEU A CA 1
ATOM 2236 C C . LEU A 1 280 ? -5.025 -3.647 28.468 1.00 80.50 280 LEU A C 1
ATOM 2238 O O . LEU A 1 280 ? -5.018 -2.892 29.437 1.00 80.50 280 LEU A O 1
ATOM 2242 N N . LYS A 1 281 ? -6.159 -3.980 27.838 1.00 85.25 281 LYS A N 1
ATOM 2243 C CA . LYS A 1 281 ? -7.483 -3.493 28.245 1.00 85.25 281 LYS A CA 1
ATOM 2244 C C . LYS A 1 281 ? -8.172 -4.439 29.218 1.00 85.25 281 LYS A C 1
ATOM 2246 O O . LYS A 1 281 ? -8.012 -5.664 29.168 1.00 85.25 281 LYS A O 1
ATOM 2251 N N . THR A 1 282 ? -9.015 -3.873 30.074 1.00 90.50 282 THR A N 1
ATOM 2252 C CA . THR A 1 282 ? -9.896 -4.651 30.952 1.00 90.50 282 THR A CA 1
ATOM 2253 C C . THR A 1 282 ? -10.907 -5.464 30.133 1.00 90.50 282 THR A C 1
ATOM 2255 O O . THR A 1 282 ? -11.210 -5.143 28.981 1.00 90.50 282 THR A O 1
ATOM 2258 N N . LEU A 1 283 ? -11.462 -6.533 30.717 1.00 88.56 283 LEU A N 1
ATOM 2259 C CA . LEU A 1 283 ? -12.484 -7.351 30.045 1.00 88.56 283 LEU A CA 1
ATOM 2260 C C . LEU A 1 283 ? -13.740 -6.547 29.687 1.00 88.56 283 LEU A C 1
ATOM 2262 O O . LEU A 1 283 ? -14.381 -6.830 28.677 1.00 88.56 283 LEU A O 1
ATOM 2266 N N . GLU A 1 284 ? -14.096 -5.558 30.505 1.00 89.94 284 GLU A N 1
ATOM 2267 C CA . GLU A 1 284 ? -15.225 -4.674 30.232 1.00 89.94 284 GLU A CA 1
ATOM 2268 C C . GLU A 1 284 ? -14.961 -3.826 28.984 1.00 89.94 284 GLU A C 1
ATOM 2270 O O . GLU A 1 284 ? -15.755 -3.863 28.046 1.00 89.94 284 GLU A O 1
ATOM 2275 N N . GLU A 1 285 ? -13.807 -3.157 28.915 1.00 88.31 285 GLU A N 1
ATOM 2276 C CA . GLU A 1 285 ? -13.402 -2.353 27.757 1.00 88.31 285 GLU A CA 1
ATOM 2277 C C . GLU A 1 285 ? -13.297 -3.185 26.476 1.00 88.31 285 GLU A C 1
ATOM 2279 O O . GLU A 1 285 ? -13.755 -2.754 25.421 1.00 88.31 285 GLU A O 1
ATOM 2284 N N . ARG A 1 286 ? -12.751 -4.406 26.550 1.00 90.94 286 ARG A N 1
ATOM 2285 C CA . ARG A 1 286 ? -12.662 -5.313 25.391 1.00 90.94 286 ARG A CA 1
ATOM 2286 C C . ARG A 1 286 ? -14.028 -5.754 24.860 1.00 90.94 286 ARG A C 1
ATOM 2288 O O . ARG A 1 286 ? -14.160 -6.102 23.687 1.00 90.94 286 ARG A O 1
ATOM 2295 N N . ARG A 1 287 ? -15.062 -5.751 25.706 1.00 91.25 287 ARG A N 1
ATOM 2296 C CA . ARG A 1 287 ? -16.435 -6.121 25.326 1.00 91.25 287 ARG A CA 1
ATOM 2297 C C . ARG A 1 287 ? -17.265 -4.940 24.826 1.00 91.25 287 ARG A C 1
ATOM 2299 O O . ARG A 1 287 ? -18.352 -5.181 24.295 1.00 91.25 287 ARG A O 1
ATOM 2306 N N . GLN A 1 288 ? -16.782 -3.705 24.973 1.00 92.50 288 GLN A N 1
ATOM 2307 C CA . GLN A 1 288 ? -17.480 -2.518 24.488 1.00 92.50 288 GLN A CA 1
ATOM 2308 C C . GLN A 1 288 ? -17.637 -2.547 22.964 1.00 92.50 288 GLN A C 1
ATOM 2310 O O . GLN A 1 288 ? -16.814 -3.089 22.222 1.00 92.50 288 GLN A O 1
ATOM 2315 N N . LYS A 1 289 ? -18.740 -1.964 22.491 1.00 95.44 289 LYS A N 1
ATOM 2316 C CA . LYS A 1 289 ? -19.005 -1.810 21.062 1.00 95.44 289 LYS A CA 1
ATOM 2317 C C . LYS A 1 289 ? -18.306 -0.561 20.541 1.00 95.44 289 LYS A C 1
ATOM 2319 O O . LYS A 1 289 ? -18.343 0.495 21.171 1.00 95.44 289 LYS A O 1
ATOM 2324 N N . HIS A 1 290 ? -17.721 -0.664 19.357 1.00 95.38 290 HIS A N 1
ATOM 2325 C CA . HIS A 1 290 ? -16.967 0.410 18.722 1.00 95.38 290 HIS A CA 1
ATOM 2326 C C . HIS A 1 290 ? -17.385 0.588 17.262 1.00 95.38 290 HIS A C 1
ATOM 2328 O O . HIS A 1 290 ? -18.170 -0.186 16.718 1.00 95.38 290 HIS A O 1
ATOM 2334 N N . SER A 1 291 ? -16.865 1.635 16.620 1.00 96.75 291 SER A N 1
ATOM 2335 C CA . SER A 1 291 ? -16.936 1.734 15.163 1.00 96.75 291 SER A CA 1
ATOM 2336 C C . SER A 1 291 ? -16.152 0.586 14.530 1.00 96.75 291 SER A C 1
ATOM 2338 O O . SER A 1 291 ? -15.010 0.326 14.915 1.00 96.75 291 SER A O 1
ATOM 2340 N N . ALA A 1 292 ? -16.731 -0.038 13.506 1.00 97.69 292 ALA A N 1
ATOM 2341 C CA . ALA A 1 292 ? -16.053 -1.033 12.678 1.00 97.69 292 ALA A CA 1
ATOM 2342 C C . ALA A 1 292 ? -14.781 -0.473 12.008 1.00 97.69 292 ALA A C 1
ATOM 2344 O O . ALA A 1 292 ? -13.836 -1.208 11.728 1.00 97.69 292 ALA A O 1
ATOM 2345 N N . LEU A 1 293 ? -14.720 0.851 11.798 1.00 97.75 293 LEU A N 1
ATOM 2346 C CA . LEU A 1 293 ? -13.543 1.513 11.231 1.00 97.75 293 LEU A CA 1
ATOM 2347 C C . LEU A 1 293 ? -12.314 1.462 12.151 1.00 97.75 293 LEU A C 1
ATOM 2349 O O . LEU A 1 293 ? -11.209 1.688 11.667 1.00 97.75 293 LEU A O 1
ATOM 2353 N N . LYS A 1 294 ? -12.475 1.123 13.438 1.00 96.88 294 LYS A N 1
ATOM 2354 C CA . LYS A 1 294 ? -11.345 0.865 14.339 1.00 96.88 294 LYS A CA 1
ATOM 2355 C C . LYS A 1 294 ? -10.517 -0.335 13.866 1.00 96.88 294 LYS A C 1
ATOM 2357 O O . LYS A 1 294 ? -9.297 -0.235 13.779 1.00 96.88 294 LYS A O 1
ATOM 2362 N N . ASP A 1 295 ? -11.175 -1.441 13.521 1.00 98.19 295 ASP A N 1
ATOM 2363 C CA . ASP A 1 295 ? -10.496 -2.642 13.020 1.00 98.19 295 ASP A CA 1
ATOM 2364 C C . ASP A 1 295 ? -9.892 -2.380 11.633 1.00 98.19 295 ASP A C 1
ATOM 2366 O O . ASP A 1 295 ? -8.752 -2.758 11.368 1.00 98.19 295 ASP A O 1
ATOM 2370 N N . VAL A 1 296 ? -10.612 -1.647 10.771 1.00 98.31 296 VAL A N 1
ATOM 2371 C CA . VAL A 1 296 ? -10.088 -1.204 9.465 1.00 98.31 296 VAL A CA 1
ATOM 2372 C C . VAL A 1 296 ? -8.799 -0.400 9.657 1.00 98.31 296 VAL A C 1
ATOM 2374 O O . VAL A 1 296 ? -7.798 -0.708 9.017 1.00 98.31 296 VAL A O 1
ATOM 2377 N N . ALA A 1 297 ? -8.786 0.578 10.568 1.00 97.62 297 ALA A N 1
ATOM 2378 C CA . ALA A 1 297 ? -7.598 1.368 10.881 1.00 97.62 297 ALA A CA 1
ATOM 2379 C C . ALA A 1 297 ? -6.430 0.509 11.391 1.00 97.62 297 ALA A C 1
ATOM 2381 O O . ALA A 1 297 ? -5.295 0.726 10.967 1.00 97.62 297 ALA A O 1
ATOM 2382 N N . GLY A 1 298 ? -6.703 -0.484 12.245 1.00 96.94 298 GLY A N 1
ATOM 2383 C CA . GLY A 1 298 ? -5.700 -1.445 12.714 1.00 96.94 298 GLY A CA 1
ATOM 2384 C C . GLY A 1 298 ? -5.031 -2.202 11.565 1.00 96.94 298 GLY A C 1
ATOM 2385 O O . GLY A 1 298 ? -3.801 -2.257 11.487 1.00 96.94 298 GLY A O 1
ATOM 2386 N N . MET A 1 299 ? -5.820 -2.686 10.602 1.00 97.88 299 MET A N 1
ATOM 2387 C CA . MET A 1 299 ? -5.284 -3.354 9.414 1.00 97.88 299 MET A CA 1
ATOM 2388 C C . MET A 1 299 ? -4.454 -2.404 8.535 1.00 97.88 299 MET A C 1
ATOM 2390 O O . MET A 1 299 ? -3.378 -2.784 8.074 1.00 97.88 299 MET A O 1
ATOM 2394 N N . LEU A 1 300 ? -4.887 -1.150 8.354 1.00 96.06 300 LEU A N 1
ATOM 2395 C CA . LEU A 1 300 ? -4.116 -0.153 7.597 1.00 96.06 300 LEU A CA 1
ATOM 2396 C C . LEU A 1 300 ? -2.753 0.135 8.228 1.00 96.06 300 LEU A C 1
ATOM 2398 O O . LEU A 1 300 ? -1.735 0.151 7.534 1.00 96.06 300 LEU A O 1
ATOM 2402 N N . ARG A 1 301 ? -2.710 0.299 9.554 1.00 94.50 301 ARG A N 1
ATOM 2403 C CA . ARG A 1 301 ? -1.442 0.431 10.281 1.00 94.50 301 ARG A CA 1
ATOM 2404 C C . ARG A 1 301 ? -0.578 -0.819 10.138 1.00 94.50 301 ARG A C 1
ATOM 2406 O O . ARG A 1 301 ? 0.631 -0.704 9.950 1.00 94.50 301 ARG A O 1
ATOM 2413 N N . SER A 1 302 ? -1.187 -2.004 10.117 1.00 95.12 302 SER A N 1
ATOM 2414 C CA . SER A 1 302 ? -0.469 -3.257 9.891 1.00 95.12 302 SER A CA 1
ATOM 2415 C C . SER A 1 302 ? 0.187 -3.339 8.507 1.00 95.12 302 SER A C 1
ATOM 2417 O O . SER A 1 302 ? 1.330 -3.792 8.418 1.00 95.12 302 SER A O 1
ATOM 2419 N N . PHE A 1 303 ? -0.467 -2.849 7.446 1.00 92.88 303 PHE A N 1
ATOM 2420 C CA . PHE A 1 303 ? 0.166 -2.716 6.128 1.00 92.88 303 PHE A CA 1
ATOM 2421 C C . PHE A 1 303 ? 1.361 -1.757 6.171 1.00 92.88 303 PHE A C 1
ATOM 2423 O O . PHE A 1 303 ? 2.433 -2.102 5.675 1.00 92.88 303 PHE A O 1
ATOM 2430 N N . SER A 1 304 ? 1.208 -0.604 6.831 1.00 88.50 304 SER A N 1
ATOM 2431 C CA . SER A 1 304 ? 2.288 0.375 7.034 1.00 88.50 304 SER A CA 1
ATOM 2432 C C . SER A 1 304 ? 3.516 -0.268 7.697 1.00 88.50 304 SER A C 1
ATOM 2434 O O . SER A 1 304 ? 4.637 -0.177 7.195 1.00 88.50 304 SER A O 1
ATOM 2436 N N . TYR A 1 305 ? 3.303 -1.032 8.774 1.00 89.12 305 TYR A N 1
ATOM 2437 C CA . TYR A 1 305 ? 4.362 -1.794 9.438 1.00 89.12 305 TYR A CA 1
ATOM 2438 C C . TYR A 1 305 ? 4.991 -2.848 8.522 1.00 89.12 305 TYR A C 1
ATOM 2440 O O . TYR A 1 305 ? 6.218 -2.954 8.454 1.00 89.12 305 TYR A O 1
ATOM 2448 N N . ALA A 1 306 ? 4.178 -3.620 7.795 1.00 88.56 306 ALA A N 1
ATOM 2449 C CA . ALA A 1 306 ? 4.664 -4.663 6.896 1.00 88.56 306 ALA A CA 1
ATOM 2450 C C . ALA A 1 306 ? 5.603 -4.102 5.816 1.00 88.56 306 ALA A C 1
ATOM 2452 O O . ALA A 1 306 ? 6.663 -4.691 5.581 1.00 88.56 306 ALA A O 1
ATOM 2453 N N . ALA A 1 307 ? 5.271 -2.944 5.232 1.00 82.56 307 ALA A N 1
ATOM 2454 C CA . ALA A 1 307 ? 6.129 -2.248 4.274 1.00 82.56 307 ALA A CA 1
ATOM 2455 C C . ALA A 1 307 ? 7.496 -1.896 4.889 1.00 82.56 307 ALA A C 1
ATOM 2457 O O . ALA A 1 307 ? 8.544 -2.184 4.310 1.00 82.56 307 ALA A O 1
ATOM 2458 N N . GLN A 1 308 ? 7.494 -1.353 6.110 1.00 75.94 308 GLN A N 1
ATOM 2459 C CA . GLN A 1 308 ? 8.706 -0.863 6.771 1.00 75.94 308 GLN A CA 1
ATOM 2460 C C . GLN A 1 308 ? 9.598 -1.990 7.324 1.00 75.94 308 GLN A C 1
ATOM 2462 O O . GLN A 1 308 ? 10.823 -1.885 7.267 1.00 75.94 308 GLN A O 1
ATOM 2467 N N . THR A 1 309 ? 9.036 -3.126 7.763 1.00 72.75 309 THR A N 1
ATOM 2468 C CA . THR A 1 309 ? 9.830 -4.272 8.270 1.00 72.75 309 THR A CA 1
ATOM 2469 C C . THR A 1 309 ? 10.814 -4.852 7.245 1.00 72.75 309 THR A C 1
ATOM 2471 O O . THR A 1 309 ? 11.809 -5.482 7.611 1.00 72.75 309 THR A O 1
ATOM 2474 N N . LYS A 1 310 ? 10.562 -4.657 5.944 1.00 66.38 310 LYS A N 1
ATOM 2475 C CA . LYS A 1 310 ? 11.430 -5.147 4.864 1.00 66.38 310 LYS A CA 1
ATOM 2476 C C . LYS A 1 310 ? 12.599 -4.214 4.566 1.00 66.38 310 LYS A C 1
ATOM 2478 O O . LYS A 1 310 ? 13.588 -4.683 4.008 1.00 66.38 310 LYS A O 1
ATOM 2483 N N . ARG A 1 311 ? 12.542 -2.948 4.993 1.00 63.06 311 ARG A N 1
ATOM 2484 C CA . ARG A 1 311 ? 13.592 -1.942 4.769 1.00 63.06 311 ARG A CA 1
ATOM 2485 C C . ARG A 1 311 ? 14.962 -2.400 5.275 1.00 63.06 311 ARG A C 1
ATOM 2487 O O . ARG A 1 311 ? 15.947 -2.257 4.564 1.00 63.06 311 ARG A O 1
ATOM 2494 N N . GLY A 1 312 ? 15.014 -3.022 6.456 1.00 54.59 312 GLY A N 1
ATOM 2495 C CA . GLY A 1 312 ? 16.261 -3.514 7.057 1.00 54.59 312 GLY A CA 1
ATOM 2496 C C . GLY A 1 312 ? 16.875 -4.747 6.378 1.00 54.59 312 GLY A C 1
ATOM 2497 O O . GLY A 1 312 ? 17.997 -5.117 6.706 1.00 54.59 312 GLY A O 1
ATOM 2498 N N . LYS A 1 313 ? 16.167 -5.399 5.442 1.00 54.34 313 LYS A N 1
ATOM 2499 C CA . LYS A 1 313 ? 16.663 -6.596 4.735 1.00 54.34 313 LYS A CA 1
ATOM 2500 C C . LYS A 1 313 ? 17.359 -6.284 3.412 1.00 54.34 313 LYS A C 1
ATOM 2502 O O . LYS A 1 313 ? 17.987 -7.175 2.844 1.00 54.34 313 LYS A O 1
ATOM 2507 N N . PHE A 1 314 ? 17.259 -5.054 2.914 1.00 55.94 314 PHE A N 1
ATOM 2508 C CA . PHE A 1 314 ? 17.945 -4.646 1.695 1.00 55.94 314 PHE A CA 1
ATOM 2509 C C . PHE A 1 314 ? 19.312 -4.055 2.047 1.00 55.94 314 PHE A C 1
ATOM 2511 O O . PHE A 1 314 ? 19.403 -3.008 2.685 1.00 55.94 314 PHE A O 1
ATOM 2518 N N . VAL A 1 315 ? 20.390 -4.716 1.612 1.00 53.31 315 VAL A N 1
ATOM 2519 C CA . VAL A 1 315 ? 21.740 -4.136 1.642 1.00 53.31 315 VAL A CA 1
ATOM 2520 C C . VAL A 1 315 ? 21.829 -3.123 0.503 1.00 53.31 315 VAL A C 1
ATOM 2522 O O . VAL A 1 315 ? 22.244 -3.447 -0.609 1.00 53.31 315 VAL A O 1
ATOM 2525 N N . LEU A 1 316 ? 21.354 -1.907 0.758 1.00 58.09 316 LEU A N 1
ATOM 2526 C CA . LEU A 1 316 ? 21.407 -0.815 -0.209 1.00 58.09 316 LEU A CA 1
ATOM 2527 C C . LEU A 1 316 ? 22.794 -0.172 -0.172 1.00 58.09 316 LEU A C 1
ATOM 2529 O O . LEU A 1 316 ? 23.286 0.181 0.902 1.00 58.09 316 LEU A O 1
ATOM 2533 N N . ARG A 1 317 ? 23.431 -0.063 -1.345 1.00 53.84 317 ARG A N 1
ATOM 2534 C CA . ARG A 1 317 ? 24.815 0.415 -1.485 1.00 53.84 317 ARG A CA 1
ATOM 2535 C C . ARG A 1 317 ? 24.908 1.944 -1.506 1.00 53.84 317 ARG A C 1
ATOM 2537 O O . ARG A 1 317 ? 25.934 2.463 -1.081 1.00 53.84 317 ARG A O 1
ATOM 2544 N N . ALA A 1 318 ? 23.858 2.648 -1.943 1.00 60.53 318 ALA A N 1
ATOM 2545 C CA . ALA A 1 318 ? 23.813 4.110 -2.012 1.00 60.53 318 ALA A CA 1
ATOM 2546 C C . ALA A 1 318 ? 22.591 4.712 -1.286 1.00 60.53 318 ALA A C 1
ATOM 2548 O O . ALA A 1 318 ? 21.587 4.039 -1.048 1.00 60.53 318 ALA A O 1
ATOM 2549 N N . ALA A 1 319 ? 22.675 6.000 -0.929 1.00 58.53 319 ALA A N 1
ATOM 2550 C CA . ALA A 1 319 ? 21.569 6.754 -0.327 1.00 58.53 319 ALA A CA 1
ATOM 2551 C C . ALA A 1 319 ? 20.406 6.973 -1.313 1.00 58.53 319 ALA A C 1
ATOM 2553 O O . ALA A 1 319 ? 19.247 6.857 -0.924 1.00 58.53 319 ALA A O 1
ATOM 2554 N N . GLU A 1 320 ? 20.715 7.190 -2.593 1.00 57.97 320 GLU A N 1
ATOM 2555 C CA . GLU A 1 320 ? 19.741 7.329 -3.687 1.00 57.97 320 GLU A CA 1
ATOM 2556 C C . GLU A 1 320 ? 18.864 6.071 -3.832 1.00 57.97 320 GLU A C 1
ATOM 2558 O O . GLU A 1 320 ? 17.649 6.164 -4.009 1.00 57.97 320 GLU A O 1
ATOM 2563 N N . ASP A 1 321 ? 19.444 4.881 -3.627 1.00 67.12 321 ASP A N 1
ATOM 2564 C CA . ASP A 1 321 ? 18.695 3.619 -3.625 1.00 67.12 321 ASP A CA 1
ATOM 2565 C C . ASP A 1 321 ? 17.682 3.548 -2.467 1.00 67.12 321 ASP A C 1
ATOM 2567 O O . ASP A 1 321 ? 16.633 2.913 -2.593 1.00 67.12 321 ASP A O 1
ATOM 2571 N N . ARG A 1 322 ? 17.977 4.194 -1.325 1.00 67.81 322 ARG A N 1
ATOM 2572 C CA . ARG A 1 322 ? 17.067 4.243 -0.164 1.00 67.81 322 ARG A CA 1
ATOM 2573 C C . ARG A 1 322 ? 15.864 5.129 -0.437 1.00 67.81 322 ARG A C 1
ATOM 2575 O O . ARG A 1 322 ? 14.762 4.768 -0.036 1.00 67.81 322 ARG A O 1
ATOM 2582 N N . GLU A 1 323 ? 16.068 6.264 -1.099 1.00 71.25 323 GLU A N 1
ATOM 2583 C CA . GLU A 1 323 ? 14.988 7.192 -1.434 1.00 71.25 323 GLU A CA 1
ATOM 2584 C C . GLU A 1 323 ? 14.033 6.583 -2.464 1.00 71.25 323 GLU A C 1
ATOM 2586 O O . GLU A 1 323 ? 12.819 6.583 -2.258 1.00 71.25 323 GLU A O 1
ATOM 2591 N N . ILE A 1 324 ? 14.572 5.966 -3.520 1.00 74.38 324 ILE A N 1
ATOM 2592 C CA . ILE A 1 324 ? 13.765 5.243 -4.511 1.00 74.38 324 ILE A CA 1
ATOM 2593 C C . ILE A 1 324 ? 12.977 4.117 -3.833 1.00 74.38 324 ILE A C 1
ATOM 2595 O O . ILE A 1 324 ? 11.778 3.967 -4.073 1.00 74.38 324 ILE A O 1
ATOM 2599 N N . LEU A 1 325 ? 13.618 3.331 -2.962 1.00 74.88 325 LEU A N 1
ATOM 2600 C CA . LEU A 1 325 ? 12.933 2.247 -2.259 1.00 74.88 325 LEU A CA 1
ATOM 2601 C C . LEU A 1 325 ? 11.822 2.767 -1.333 1.00 74.88 325 LEU A C 1
ATOM 2603 O O . LEU A 1 325 ? 10.759 2.153 -1.256 1.00 74.88 325 LEU A O 1
ATOM 2607 N N . GLU A 1 326 ? 12.026 3.912 -0.678 1.00 76.75 326 GLU A N 1
ATOM 2608 C CA . GLU A 1 326 ? 10.993 4.551 0.141 1.00 76.75 326 GLU A CA 1
ATOM 2609 C C . GLU A 1 326 ? 9.763 4.924 -0.693 1.00 76.75 326 GLU A C 1
ATOM 2611 O O . GLU A 1 326 ? 8.633 4.656 -0.280 1.00 76.75 326 GLU A O 1
ATOM 2616 N N . GLN A 1 327 ? 9.965 5.483 -1.889 1.00 79.56 327 GLN A N 1
ATOM 2617 C CA . GLN A 1 327 ? 8.866 5.810 -2.801 1.00 79.56 327 GLN A CA 1
ATOM 2618 C C . GLN A 1 327 ? 8.071 4.558 -3.193 1.00 79.56 327 GLN A C 1
ATOM 2620 O O . GLN A 1 327 ? 6.839 4.597 -3.231 1.00 79.56 327 GLN A O 1
ATOM 2625 N N . TRP A 1 328 ? 8.749 3.428 -3.413 1.00 80.50 328 TRP A N 1
ATOM 2626 C CA . TRP A 1 328 ? 8.089 2.151 -3.687 1.00 80.50 328 TRP A CA 1
ATOM 2627 C C . TRP A 1 328 ? 7.311 1.607 -2.488 1.00 80.50 328 TRP A C 1
ATOM 2629 O O . TRP A 1 328 ? 6.204 1.102 -2.675 1.00 80.50 328 TRP A O 1
ATOM 2639 N N . PHE A 1 329 ? 7.833 1.735 -1.265 1.00 81.31 329 PHE A N 1
ATOM 2640 C CA . PHE A 1 329 ? 7.093 1.353 -0.060 1.00 81.31 329 PHE A CA 1
ATOM 2641 C C . PHE A 1 329 ? 5.823 2.187 0.114 1.00 81.31 329 PHE A C 1
ATOM 2643 O O . PHE A 1 329 ? 4.759 1.621 0.361 1.00 81.31 329 PHE A O 1
ATOM 2650 N N . LEU A 1 330 ? 5.909 3.503 -0.097 1.00 80.00 330 LEU A N 1
ATOM 2651 C CA . LEU A 1 330 ? 4.751 4.397 -0.045 1.00 80.00 330 LEU A CA 1
ATOM 2652 C C . LEU A 1 330 ? 3.730 4.078 -1.143 1.00 80.00 330 LEU A C 1
ATOM 2654 O O . LEU A 1 330 ? 2.525 4.092 -0.891 1.00 80.00 330 LEU A O 1
ATOM 2658 N N . LEU A 1 331 ? 4.190 3.781 -2.362 1.00 83.38 331 LEU A N 1
ATOM 2659 C CA . LEU A 1 331 ? 3.309 3.406 -3.467 1.00 83.38 331 LEU A CA 1
ATOM 2660 C C . LEU A 1 331 ? 2.574 2.094 -3.170 1.00 83.38 331 LEU A C 1
ATOM 2662 O O . LEU A 1 331 ? 1.355 2.022 -3.337 1.00 83.38 331 LEU A O 1
ATOM 2666 N N . TRP A 1 332 ? 3.300 1.088 -2.680 1.00 85.81 332 TRP A N 1
ATOM 2667 C CA . TRP A 1 332 ? 2.729 -0.191 -2.275 1.00 85.81 332 TRP A CA 1
ATOM 2668 C C . TRP A 1 332 ? 1.703 -0.017 -1.151 1.00 85.81 332 TRP A C 1
ATOM 2670 O O . TRP A 1 332 ? 0.576 -0.493 -1.275 1.00 85.81 332 TRP A O 1
ATOM 2680 N N . GLU A 1 333 ? 2.047 0.725 -0.094 1.00 87.25 333 GLU A N 1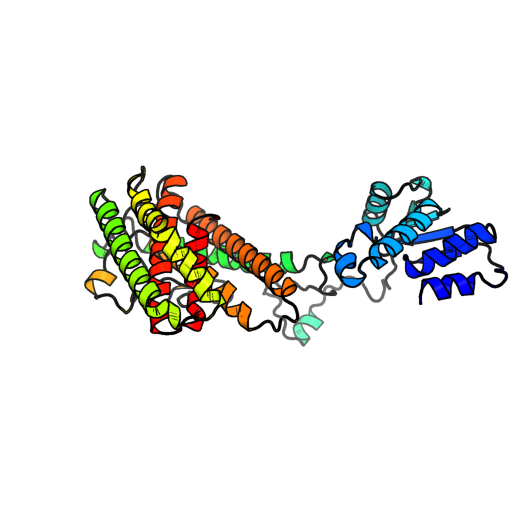
ATOM 2681 C CA . GLU A 1 333 ? 1.155 0.979 1.043 1.00 87.25 333 GLU A CA 1
ATOM 2682 C C . GLU A 1 333 ? -0.140 1.659 0.589 1.00 87.25 333 GLU A C 1
ATOM 2684 O O . GLU A 1 333 ? -1.230 1.252 1.004 1.00 87.25 333 GLU A O 1
ATOM 2689 N N . ARG A 1 334 ? -0.040 2.650 -0.308 1.00 87.00 334 ARG A N 1
ATOM 2690 C CA . ARG A 1 334 ? -1.199 3.342 -0.885 1.00 87.00 334 ARG A CA 1
ATOM 2691 C C . ARG A 1 334 ? -2.094 2.385 -1.660 1.00 87.00 334 ARG A C 1
ATOM 2693 O O . ARG A 1 334 ? -3.291 2.344 -1.392 1.00 87.00 334 ARG A O 1
ATOM 2700 N N . TRP A 1 335 ? -1.538 1.603 -2.584 1.00 89.69 335 TRP A N 1
ATOM 2701 C CA . TRP A 1 335 ? -2.325 0.681 -3.408 1.00 89.69 335 TRP A CA 1
ATOM 2702 C C . TRP A 1 335 ? -3.027 -0.386 -2.567 1.00 89.69 335 TRP A C 1
ATOM 2704 O O . TRP A 1 335 ? -4.218 -0.630 -2.747 1.00 89.69 335 TRP A O 1
ATOM 2714 N N . VAL A 1 336 ? -2.318 -0.969 -1.602 1.00 92.00 336 VAL A N 1
ATOM 2715 C CA . VAL A 1 336 ? -2.848 -1.996 -0.697 1.00 92.00 336 VAL A CA 1
ATOM 2716 C C . VAL A 1 336 ? -3.938 -1.424 0.207 1.00 92.00 336 VAL A C 1
ATOM 2718 O O . VAL A 1 336 ? -5.023 -1.994 0.305 1.00 92.00 336 VAL A O 1
ATOM 2721 N N . THR A 1 337 ? -3.700 -0.256 0.803 1.00 93.56 337 THR A N 1
ATOM 2722 C CA . THR A 1 337 ? -4.694 0.446 1.626 1.00 93.56 337 THR A CA 1
ATOM 2723 C C . THR A 1 337 ? -5.942 0.790 0.819 1.00 93.56 337 THR A C 1
ATOM 2725 O O . THR A 1 337 ? -7.060 0.547 1.274 1.00 93.56 337 THR A O 1
ATOM 2728 N N . THR A 1 338 ? -5.773 1.319 -0.396 1.00 93.62 338 THR A N 1
ATOM 2729 C CA . THR A 1 338 ? -6.893 1.648 -1.283 1.00 93.62 338 THR A CA 1
ATOM 2730 C C . THR A 1 338 ? -7.686 0.401 -1.662 1.00 93.62 338 THR A C 1
ATOM 2732 O O . THR A 1 338 ? -8.902 0.404 -1.484 1.00 93.62 338 THR A O 1
ATOM 2735 N N . ALA A 1 339 ? -7.030 -0.675 -2.101 1.00 95.31 339 ALA A N 1
ATOM 2736 C CA . ALA A 1 339 ? -7.700 -1.923 -2.464 1.00 95.31 339 ALA A CA 1
ATOM 2737 C C . ALA A 1 339 ? -8.462 -2.537 -1.277 1.00 95.31 339 ALA A C 1
ATOM 2739 O O . ALA A 1 339 ? -9.615 -2.956 -1.419 1.00 95.31 339 ALA A O 1
ATOM 2740 N N . PHE A 1 340 ? -7.862 -2.533 -0.082 1.00 98.00 340 PHE A N 1
ATOM 2741 C CA . PHE A 1 340 ? -8.501 -3.026 1.137 1.00 98.00 340 PHE A CA 1
ATOM 2742 C C . PHE A 1 340 ? -9.746 -2.209 1.504 1.00 98.00 340 PHE A C 1
ATOM 2744 O O . PHE A 1 340 ? -10.822 -2.775 1.684 1.00 98.00 340 PHE A O 1
ATOM 2751 N N . VAL A 1 341 ? -9.631 -0.878 1.579 1.00 97.81 341 VAL A N 1
ATOM 2752 C CA . VAL A 1 341 ? -10.751 -0.004 1.965 1.00 97.81 341 VAL A CA 1
ATOM 2753 C C . VAL A 1 341 ? -11.858 -0.031 0.915 1.00 97.81 341 VAL A C 1
ATOM 2755 O O . VAL A 1 341 ? -13.028 -0.126 1.275 1.00 97.81 341 VAL A O 1
ATOM 2758 N N . GLN A 1 342 ? -11.519 0.013 -0.376 1.00 97.19 342 GLN A N 1
ATOM 2759 C CA . GLN A 1 342 ? -12.514 -0.036 -1.450 1.00 97.19 342 GLN A CA 1
ATOM 2760 C C . GLN A 1 342 ? -13.295 -1.349 -1.432 1.00 97.19 342 GLN A C 1
ATOM 2762 O O . GLN A 1 342 ? -14.523 -1.323 -1.449 1.00 97.19 342 GLN A O 1
ATOM 2767 N N . SER A 1 343 ? -12.606 -2.489 -1.347 1.00 98.06 343 SER A N 1
ATOM 2768 C CA . SER A 1 343 ? -13.262 -3.799 -1.290 1.00 98.06 343 SER A CA 1
ATOM 2769 C C . SER A 1 343 ? -14.071 -3.999 -0.004 1.00 98.06 343 SER A C 1
ATOM 2771 O O . SER A 1 343 ? -15.169 -4.550 -0.065 1.00 98.06 343 SER A O 1
ATOM 2773 N N . TYR A 1 344 ? -13.585 -3.496 1.137 1.00 98.62 344 TYR A N 1
ATOM 2774 C CA . TYR A 1 344 ? -14.327 -3.482 2.397 1.00 98.62 344 TYR A CA 1
ATOM 2775 C C . TYR A 1 344 ? -15.622 -2.670 2.286 1.00 98.62 344 TYR A C 1
ATOM 2777 O O . TYR A 1 344 ? -16.689 -3.170 2.630 1.00 98.62 344 TYR A O 1
ATOM 2785 N N . LEU A 1 345 ? -15.554 -1.431 1.789 1.00 97.81 345 LEU A N 1
ATOM 2786 C CA . LEU A 1 345 ? -16.725 -0.558 1.662 1.00 97.81 345 LEU A CA 1
ATOM 2787 C C . LEU A 1 345 ? -17.716 -1.077 0.614 1.00 97.81 345 LEU A C 1
ATOM 2789 O O . LEU A 1 345 ? -18.922 -1.006 0.837 1.00 97.81 345 LEU A O 1
ATOM 2793 N N . ALA A 1 346 ? -17.220 -1.623 -0.500 1.00 97.44 346 ALA A N 1
ATOM 2794 C CA . ALA A 1 346 ? -18.055 -2.230 -1.531 1.00 97.44 346 ALA A CA 1
ATOM 2795 C C . ALA A 1 346 ? -18.832 -3.437 -0.988 1.00 97.44 346 ALA A C 1
ATOM 2797 O O . ALA A 1 346 ? -20.034 -3.544 -1.220 1.00 97.44 346 ALA A O 1
ATOM 2798 N N . GLU A 1 347 ? -18.167 -4.311 -0.226 1.00 97.94 347 GLU A N 1
ATOM 2799 C CA . GLU A 1 347 ? -18.812 -5.469 0.392 1.00 97.94 347 GLU A CA 1
ATOM 2800 C C . GLU A 1 347 ? -19.745 -5.061 1.529 1.00 97.94 347 GLU A C 1
ATOM 2802 O O . GLU A 1 347 ? -20.858 -5.568 1.603 1.00 97.94 347 GLU A O 1
ATOM 2807 N N . ALA A 1 348 ? -19.336 -4.136 2.403 1.00 96.44 348 ALA A N 1
ATOM 2808 C CA . ALA A 1 348 ? -20.162 -3.666 3.511 1.00 96.44 348 ALA A CA 1
ATOM 2809 C C . ALA A 1 348 ? -21.408 -2.908 3.022 1.00 96.44 348 ALA A C 1
ATOM 2811 O O . ALA A 1 348 ? -22.454 -2.973 3.660 1.00 96.44 348 ALA A O 1
ATOM 2812 N N . GLY A 1 349 ? -21.343 -2.222 1.880 1.00 92.81 349 GLY A N 1
ATOM 2813 C CA . GLY A 1 349 ? -22.487 -1.542 1.281 1.00 92.81 349 GLY A CA 1
ATOM 2814 C C . GLY A 1 349 ? -23.078 -0.467 2.200 1.00 92.81 349 GLY A C 1
ATOM 2815 O O . GLY A 1 349 ? -22.397 0.476 2.589 1.00 92.81 349 GLY A O 1
ATOM 2816 N N . ARG A 1 350 ? -24.371 -0.593 2.527 1.00 92.06 350 ARG A N 1
ATOM 2817 C CA . ARG A 1 350 ? -25.125 0.360 3.371 1.00 92.06 350 ARG A CA 1
ATOM 2818 C C . ARG A 1 350 ? -25.455 -0.193 4.761 1.00 92.06 350 ARG A C 1
ATOM 2820 O O . ARG A 1 350 ? -26.486 0.153 5.334 1.00 92.06 350 ARG A O 1
ATOM 2827 N N . GLU A 1 351 ? -24.625 -1.094 5.275 1.00 95.50 351 GLU A N 1
ATOM 2828 C CA . GLU A 1 351 ? -24.778 -1.605 6.639 1.00 95.50 351 GLU A CA 1
ATOM 2829 C C . GLU A 1 351 ? -24.674 -0.470 7.677 1.00 95.50 351 GLU A C 1
ATOM 2831 O O . GLU A 1 351 ? -23.937 0.497 7.469 1.00 95.50 351 GLU A O 1
ATOM 2836 N N . PRO A 1 352 ? -25.373 -0.569 8.824 1.00 94.69 352 PRO A N 1
ATOM 2837 C CA . PRO A 1 352 ? -25.489 0.533 9.778 1.00 94.69 352 PRO A CA 1
ATOM 2838 C C . PRO A 1 352 ? -24.158 0.921 10.434 1.00 94.69 352 PRO A C 1
ATOM 2840 O O . PRO A 1 352 ? -24.045 2.024 10.956 1.00 94.69 352 PRO A O 1
ATOM 2843 N N . PHE A 1 353 ? -23.150 0.044 10.421 1.00 95.75 353 PHE A N 1
ATOM 2844 C CA . PHE A 1 353 ? -21.814 0.308 10.967 1.00 95.75 353 PHE A CA 1
ATOM 2845 C C . PHE A 1 353 ? -20.886 1.074 10.005 1.00 95.75 353 PHE A C 1
ATOM 2847 O O . PHE A 1 353 ? -19.729 1.328 10.346 1.00 95.75 353 PHE A O 1
ATOM 2854 N N . VAL A 1 354 ? -21.366 1.447 8.814 1.00 96.00 354 VAL A N 1
ATOM 2855 C CA . VAL A 1 354 ? -20.631 2.266 7.841 1.00 96.00 354 VAL A CA 1
ATOM 2856 C C . VAL A 1 354 ? -21.255 3.668 7.781 1.00 96.00 354 VAL A C 1
ATOM 2858 O O . VAL A 1 354 ? -22.473 3.779 7.635 1.00 96.00 354 VAL A O 1
ATOM 2861 N N . PRO A 1 355 ? -20.467 4.757 7.884 1.00 95.31 355 PRO A N 1
ATOM 2862 C CA . PRO A 1 355 ? -20.987 6.105 7.669 1.00 95.31 355 PRO A CA 1
ATOM 2863 C C . PRO A 1 355 ? -21.594 6.270 6.267 1.00 95.31 355 PRO A C 1
ATOM 2865 O O . PRO A 1 355 ? -21.075 5.753 5.281 1.00 95.31 355 PRO A O 1
ATOM 2868 N N . GLY A 1 356 ? -22.676 7.040 6.157 1.00 92.62 356 GLY A N 1
ATOM 2869 C CA . GLY A 1 356 ? -23.468 7.157 4.927 1.00 92.62 356 GLY A CA 1
ATOM 2870 C C . GLY A 1 356 ? -22.831 7.966 3.791 1.00 92.62 356 GLY A C 1
ATOM 2871 O O . GLY A 1 356 ? -23.438 8.094 2.730 1.00 92.62 356 GLY A O 1
ATOM 2872 N N . ASN A 1 357 ? -21.645 8.548 3.989 1.00 94.19 357 ASN A N 1
ATOM 2873 C CA . ASN A 1 357 ? -20.920 9.273 2.947 1.00 94.19 357 ASN A CA 1
ATOM 2874 C C . ASN A 1 357 ? -19.400 9.172 3.126 1.00 94.19 357 ASN A C 1
ATOM 2876 O O . ASN A 1 357 ? -18.891 8.935 4.220 1.00 94.19 357 ASN A O 1
ATOM 2880 N N . PHE A 1 358 ? -18.678 9.401 2.028 1.00 93.12 358 PHE A N 1
ATOM 2881 C CA . PHE A 1 358 ? -17.224 9.263 1.974 1.00 93.12 358 PHE A CA 1
ATOM 2882 C C . PHE A 1 358 ? -16.478 10.227 2.906 1.00 93.12 358 PHE A C 1
ATOM 2884 O O . PHE A 1 358 ? -15.484 9.834 3.512 1.00 93.12 358 PHE A O 1
ATOM 2891 N N . LYS A 1 359 ? -16.965 11.465 3.067 1.00 95.25 359 LYS A N 1
ATOM 2892 C CA . LYS A 1 359 ? -16.325 12.455 3.944 1.00 95.25 359 LYS A CA 1
ATOM 2893 C C . LYS A 1 359 ? -16.336 11.984 5.399 1.00 95.25 359 LYS A C 1
ATOM 2895 O O . LYS A 1 359 ? -15.308 12.031 6.061 1.00 95.25 359 LYS A O 1
ATOM 2900 N N . ASP A 1 360 ? -17.464 11.465 5.868 1.00 96.00 360 ASP A N 1
ATOM 2901 C CA . ASP A 1 360 ? -17.595 10.952 7.232 1.00 96.00 360 ASP A CA 1
ATOM 2902 C C . ASP A 1 360 ? -16.764 9.677 7.459 1.00 96.00 360 ASP A C 1
ATOM 2904 O O . ASP A 1 360 ? -16.151 9.522 8.517 1.00 96.00 360 ASP A O 1
ATOM 2908 N N . ILE A 1 361 ? -16.668 8.799 6.448 1.00 95.88 361 ILE A N 1
ATOM 2909 C CA . ILE A 1 361 ? -15.736 7.656 6.467 1.00 95.88 361 ILE A CA 1
ATOM 2910 C C . ILE A 1 361 ? -14.300 8.148 6.642 1.00 95.88 361 ILE A C 1
ATOM 2912 O O . ILE A 1 361 ? -13.588 7.643 7.506 1.00 95.88 361 ILE A O 1
ATOM 2916 N N . GLN A 1 362 ? -13.882 9.134 5.847 1.00 94.50 362 GLN A N 1
ATOM 2917 C CA . GLN A 1 362 ? -12.530 9.678 5.886 1.00 94.50 362 GLN A CA 1
ATOM 2918 C C . GLN A 1 362 ? -12.199 10.287 7.253 1.00 94.50 362 GLN A C 1
ATOM 2920 O O . GLN A 1 362 ? -11.169 9.932 7.822 1.00 94.50 362 GLN A O 1
ATOM 2925 N N . LEU A 1 363 ? -13.063 11.152 7.794 1.00 95.12 363 LEU A N 1
ATOM 2926 C CA . LEU A 1 363 ? -12.839 11.811 9.089 1.00 95.12 363 LEU A CA 1
ATOM 2927 C C . LEU A 1 363 ? -12.674 10.785 10.215 1.00 95.12 363 LEU A C 1
ATOM 2929 O O . LEU A 1 363 ? -11.732 10.855 11.004 1.00 95.12 363 LEU A O 1
ATOM 2933 N N . LEU A 1 364 ? -13.572 9.797 10.268 1.00 95.88 364 LEU A N 1
ATOM 2934 C CA . LEU A 1 364 ? -13.559 8.797 11.326 1.00 95.88 364 LEU A CA 1
ATOM 2935 C C . LEU A 1 364 ? -12.383 7.820 11.176 1.00 95.88 364 LEU A C 1
ATOM 2937 O O . LEU A 1 364 ? -11.713 7.510 12.159 1.00 95.88 364 LEU A O 1
ATOM 2941 N N . LEU A 1 365 ? -12.094 7.366 9.952 1.00 96.12 365 LEU A N 1
ATOM 2942 C CA . LEU A 1 365 ? -10.967 6.474 9.682 1.00 96.12 365 LEU A CA 1
ATOM 2943 C C . LEU A 1 365 ? -9.627 7.156 9.985 1.00 96.12 365 LEU A C 1
ATOM 2945 O O . LEU A 1 365 ? -8.787 6.551 10.642 1.00 96.12 365 LEU A O 1
ATOM 2949 N N . GLN A 1 366 ? -9.436 8.415 9.576 1.00 94.94 366 GLN A N 1
ATOM 2950 C CA . GLN A 1 366 ? -8.217 9.172 9.884 1.00 94.94 366 GLN A CA 1
ATOM 2951 C C . GLN A 1 366 ? -8.006 9.323 11.395 1.00 94.94 366 GLN A C 1
ATOM 2953 O O . GLN A 1 366 ? -6.888 9.124 11.865 1.00 94.94 366 GLN A O 1
ATOM 2958 N N . ALA A 1 367 ? -9.068 9.596 12.162 1.00 95.50 367 ALA A N 1
ATOM 2959 C CA . ALA A 1 367 ? -8.982 9.675 13.619 1.00 95.50 367 ALA A CA 1
ATOM 2960 C C . ALA A 1 367 ? -8.551 8.339 14.254 1.00 95.50 367 ALA A C 1
ATOM 2962 O O . ALA A 1 367 ? -7.673 8.331 15.116 1.00 95.50 367 ALA A O 1
ATOM 2963 N N . PHE A 1 368 ? -9.105 7.204 13.808 1.00 96.94 368 PHE A N 1
ATOM 2964 C CA . PHE A 1 368 ? -8.708 5.884 14.318 1.00 96.94 368 PHE A CA 1
ATOM 2965 C C . PHE A 1 368 ? -7.292 5.473 13.900 1.00 96.94 368 PHE A C 1
ATOM 2967 O O . PHE A 1 368 ? -6.562 4.907 14.713 1.00 96.94 368 PHE A O 1
ATOM 2974 N N . VAL A 1 369 ? -6.882 5.760 12.659 1.00 96.25 369 VAL A N 1
ATOM 2975 C CA . VAL A 1 369 ? -5.506 5.500 12.200 1.00 96.25 369 VAL A CA 1
ATOM 2976 C C . VAL A 1 369 ? -4.522 6.326 13.031 1.00 96.25 369 VAL A C 1
ATOM 2978 O O . VAL A 1 369 ? -3.485 5.800 13.435 1.00 96.25 369 VAL A O 1
ATOM 2981 N N . LEU A 1 370 ? -4.864 7.580 13.347 1.00 95.88 370 LEU A N 1
ATOM 2982 C CA . LEU A 1 370 ? -4.035 8.440 14.185 1.00 95.88 370 LEU A CA 1
ATOM 2983 C C . LEU A 1 370 ? -3.952 7.943 15.639 1.00 95.88 370 LEU A C 1
ATOM 2985 O O . LEU A 1 370 ? -2.851 7.857 16.176 1.00 95.88 370 LEU A O 1
ATOM 2989 N N . ASP A 1 371 ? -5.074 7.562 16.267 1.00 95.81 371 ASP A N 1
ATOM 2990 C CA . ASP A 1 371 ? -5.083 6.982 17.628 1.00 95.81 371 ASP A CA 1
ATOM 2991 C C . ASP A 1 371 ? -4.218 5.717 17.692 1.00 95.81 371 ASP A C 1
ATOM 2993 O O . ASP A 1 371 ? -3.384 5.582 18.589 1.00 95.81 371 ASP A O 1
ATOM 2997 N N . LYS A 1 372 ? -4.346 4.820 16.703 1.00 95.62 372 LYS A N 1
ATOM 2998 C CA . LYS A 1 372 ? -3.530 3.601 16.640 1.00 95.62 372 LYS A CA 1
ATOM 2999 C C . LYS A 1 372 ? -2.043 3.920 16.446 1.00 95.62 372 LYS A C 1
ATOM 3001 O O . LYS A 1 372 ? -1.219 3.279 17.088 1.00 95.62 372 LYS A O 1
ATOM 3006 N N . ALA A 1 373 ? -1.694 4.932 15.650 1.00 95.56 373 ALA A N 1
ATOM 3007 C CA . ALA A 1 373 ? -0.302 5.350 15.473 1.00 95.56 373 ALA A CA 1
ATOM 3008 C C . ALA A 1 373 ? 0.324 5.915 16.765 1.00 95.56 373 ALA A C 1
ATOM 3010 O O . ALA A 1 373 ? 1.482 5.625 17.057 1.00 95.56 373 ALA A O 1
ATOM 3011 N N . PHE A 1 374 ? -0.428 6.666 17.580 1.00 96.25 374 PHE A N 1
ATOM 3012 C CA . PHE A 1 374 ? 0.051 7.108 18.901 1.00 96.25 374 PHE A CA 1
ATOM 3013 C C . PHE A 1 374 ? 0.147 5.964 19.913 1.00 96.25 374 PHE A C 1
ATOM 3015 O O . PHE A 1 374 ? 1.081 5.924 20.713 1.00 96.25 374 PHE A O 1
ATOM 3022 N N . TYR A 1 375 ? -0.790 5.015 19.872 1.00 93.94 375 TYR A N 1
ATOM 3023 C CA . TYR A 1 375 ? -0.692 3.793 20.669 1.00 93.94 375 TYR A CA 1
ATOM 3024 C C . TYR A 1 375 ? 0.590 3.013 20.335 1.00 93.94 375 TYR A C 1
ATOM 3026 O O . TYR A 1 375 ? 1.344 2.635 21.231 1.00 93.94 375 TYR A O 1
ATOM 3034 N N . GLU A 1 376 ? 0.863 2.827 19.043 1.00 94.75 376 GLU A N 1
ATOM 3035 C CA . GLU A 1 376 ? 2.086 2.207 18.534 1.00 94.75 376 GLU A CA 1
ATOM 3036 C C . GLU A 1 376 ? 3.330 2.980 18.973 1.00 94.75 376 GLU A C 1
ATOM 3038 O O . GLU A 1 376 ? 4.267 2.369 19.471 1.00 94.75 376 GLU A O 1
ATOM 3043 N N . LEU A 1 377 ? 3.327 4.315 18.880 1.00 96.19 377 LEU A N 1
ATOM 3044 C CA . LEU A 1 377 ? 4.434 5.153 19.347 1.00 96.19 377 LEU A CA 1
ATOM 3045 C C . LEU A 1 377 ? 4.777 4.875 20.814 1.00 96.19 377 LEU A C 1
ATOM 3047 O O . LEU A 1 377 ? 5.935 4.616 21.138 1.00 96.19 377 LEU A O 1
ATOM 3051 N N . THR A 1 378 ? 3.775 4.873 21.694 1.00 96.06 378 THR A N 1
ATOM 3052 C CA . THR A 1 378 ? 3.972 4.551 23.112 1.00 96.06 378 THR A CA 1
ATOM 3053 C C . THR A 1 378 ? 4.505 3.130 23.298 1.00 96.06 378 THR A C 1
ATOM 3055 O O . THR A 1 378 ? 5.392 2.907 24.122 1.00 96.06 378 THR A O 1
ATOM 3058 N N . TYR A 1 379 ? 3.995 2.161 22.535 1.00 93.75 379 TYR A N 1
ATOM 3059 C CA . TYR A 1 379 ? 4.464 0.781 22.605 1.00 93.75 379 TYR A CA 1
ATOM 3060 C C . TYR A 1 379 ? 5.928 0.643 22.159 1.00 93.75 379 TYR A C 1
ATOM 3062 O O . TYR A 1 379 ? 6.724 0.037 22.879 1.00 93.75 379 TYR A O 1
ATOM 3070 N N . GLU A 1 380 ? 6.306 1.217 21.013 1.00 94.88 380 GLU A N 1
ATOM 3071 C CA . GLU A 1 380 ? 7.668 1.111 20.480 1.00 94.88 380 GLU A CA 1
ATOM 3072 C C . GLU A 1 380 ? 8.680 1.858 21.343 1.00 94.88 380 GLU A C 1
ATOM 3074 O O . GLU A 1 380 ? 9.758 1.325 21.591 1.00 94.88 380 GLU A O 1
ATOM 3079 N N . LEU A 1 381 ? 8.325 3.027 21.888 1.00 95.75 381 LEU A N 1
ATOM 3080 C CA . LEU A 1 381 ? 9.185 3.728 22.845 1.00 95.75 381 LEU A CA 1
ATOM 3081 C C . LEU A 1 381 ? 9.539 2.818 24.027 1.00 95.75 381 LEU A C 1
ATOM 3083 O O . LEU A 1 381 ? 10.696 2.747 24.432 1.00 95.75 381 LEU A O 1
ATOM 3087 N N . ASN A 1 382 ? 8.568 2.078 24.564 1.00 93.62 382 ASN A N 1
ATOM 3088 C CA . ASN A 1 382 ? 8.773 1.236 25.743 1.00 93.62 382 ASN A CA 1
ATOM 3089 C C . ASN A 1 382 ? 9.456 -0.106 25.458 1.00 93.62 382 ASN A C 1
ATOM 3091 O O . ASN A 1 382 ? 10.139 -0.617 26.340 1.00 93.62 382 ASN A O 1
ATOM 3095 N N . ASN A 1 383 ? 9.295 -0.672 24.259 1.00 92.25 383 ASN A N 1
ATOM 3096 C CA . ASN A 1 383 ? 9.722 -2.048 23.982 1.00 92.25 383 ASN A CA 1
ATOM 3097 C C . ASN A 1 383 ? 10.803 -2.163 22.900 1.00 92.25 383 ASN A C 1
ATOM 3099 O O . ASN A 1 383 ? 11.624 -3.077 22.957 1.00 92.25 383 ASN A O 1
ATOM 3103 N N . ARG A 1 384 ? 10.788 -1.291 21.882 1.00 90.00 384 ARG A N 1
ATOM 3104 C CA . ARG A 1 384 ? 11.646 -1.385 20.687 1.00 90.00 384 ARG A CA 1
ATOM 3105 C C . ARG A 1 384 ? 12.000 0.015 20.146 1.00 90.00 384 ARG A C 1
ATOM 3107 O O . ARG A 1 384 ? 11.491 0.400 19.091 1.00 90.00 384 ARG A O 1
ATOM 3114 N N . PRO A 1 385 ? 12.892 0.777 20.810 1.00 86.44 385 PRO A N 1
ATOM 3115 C CA . PRO A 1 385 ? 13.225 2.148 20.405 1.00 86.44 385 PRO A CA 1
ATOM 3116 C C . PRO A 1 385 ? 13.676 2.290 18.940 1.00 86.44 385 PRO A C 1
ATOM 3118 O O . PRO A 1 385 ? 13.342 3.271 18.281 1.00 86.44 385 PRO A O 1
ATOM 3121 N N . ASP A 1 386 ? 14.338 1.273 18.382 1.00 85.12 386 ASP A N 1
ATOM 3122 C CA . ASP A 1 386 ? 14.762 1.255 16.974 1.00 85.12 386 ASP A CA 1
ATOM 3123 C C . ASP A 1 386 ? 13.601 1.243 15.966 1.00 85.12 386 ASP A C 1
ATOM 3125 O O . ASP A 1 386 ? 13.803 1.527 14.787 1.00 85.12 386 ASP A O 1
ATOM 3129 N N . TRP A 1 387 ? 12.383 0.912 16.401 1.00 89.06 387 TRP A N 1
ATOM 3130 C CA . TRP A 1 387 ? 11.185 0.836 15.560 1.00 89.06 387 TRP A CA 1
ATOM 3131 C C . TRP A 1 387 ? 10.327 2.101 15.629 1.00 89.06 387 TRP A C 1
ATOM 3133 O O . TRP A 1 387 ? 9.372 2.232 14.865 1.00 89.06 387 TRP A O 1
ATOM 3143 N N . VAL A 1 388 ? 10.686 3.061 16.488 1.00 93.00 388 VAL A N 1
ATOM 3144 C CA . VAL A 1 388 ? 9.933 4.303 16.734 1.00 93.00 388 VAL A CA 1
ATOM 3145 C C . VAL A 1 388 ? 9.754 5.152 15.468 1.00 93.00 388 VAL A C 1
ATOM 3147 O O . VAL A 1 388 ? 8.741 5.838 15.324 1.00 93.00 388 VAL A O 1
ATOM 3150 N N . TYR A 1 389 ? 10.661 5.062 14.492 1.00 90.25 389 TYR A N 1
ATOM 3151 C CA . TYR A 1 389 ? 10.514 5.771 13.215 1.00 90.25 389 TYR A CA 1
ATOM 3152 C C . TYR A 1 389 ? 9.226 5.400 12.452 1.00 90.25 389 TYR A C 1
ATOM 3154 O O . TYR A 1 389 ? 8.704 6.234 11.712 1.00 90.25 389 TYR A O 1
ATOM 3162 N N . ILE A 1 390 ? 8.697 4.179 12.618 1.00 89.06 390 ILE A N 1
ATOM 3163 C CA . ILE A 1 390 ? 7.497 3.699 11.910 1.00 89.06 390 ILE A CA 1
ATOM 3164 C C . ILE A 1 390 ? 6.242 4.466 12.358 1.00 89.06 390 ILE A C 1
ATOM 3166 O O . ILE A 1 390 ? 5.584 5.070 11.500 1.00 89.06 390 ILE A O 1
ATOM 3170 N N . PRO A 1 391 ? 5.877 4.494 13.658 1.00 94.00 391 PRO A N 1
ATOM 3171 C CA . PRO A 1 391 ? 4.744 5.289 14.107 1.00 94.00 391 PRO A CA 1
ATOM 3172 C C . PRO A 1 391 ? 4.972 6.791 13.905 1.00 94.00 391 PRO A C 1
ATOM 3174 O O . PRO A 1 391 ? 4.037 7.467 13.487 1.00 94.00 391 PRO A O 1
ATOM 3177 N N . LEU A 1 392 ? 6.194 7.319 14.074 1.00 94.56 392 LEU A N 1
ATOM 3178 C CA . LEU A 1 392 ? 6.472 8.741 13.816 1.00 94.56 392 LEU A CA 1
ATOM 3179 C C . LEU A 1 392 ? 6.175 9.145 12.364 1.00 94.56 392 LEU A C 1
ATOM 3181 O O . LEU A 1 392 ? 5.478 10.132 12.127 1.00 94.56 392 LEU A O 1
ATOM 3185 N N . LYS A 1 393 ? 6.639 8.360 11.381 1.00 89.31 393 LYS A N 1
ATOM 3186 C CA . LYS A 1 393 ? 6.302 8.588 9.967 1.00 89.31 393 LYS A CA 1
ATOM 3187 C C . LYS A 1 393 ? 4.804 8.487 9.713 1.00 89.31 393 LYS A C 1
ATOM 3189 O O . LYS A 1 393 ? 4.252 9.336 9.021 1.00 89.31 393 LYS A O 1
ATOM 3194 N N . GLY A 1 394 ? 4.148 7.477 10.286 1.00 89.44 394 GLY A N 1
ATOM 3195 C CA . GLY A 1 394 ? 2.700 7.302 10.170 1.00 89.44 394 GLY A CA 1
ATOM 3196 C C . GLY A 1 394 ? 1.919 8.518 10.670 1.00 89.44 394 GLY A C 1
ATOM 3197 O O . GLY A 1 394 ? 0.990 8.967 10.005 1.00 89.44 394 GLY A O 1
ATOM 3198 N N . ILE A 1 395 ? 2.336 9.089 11.803 1.00 93.50 395 ILE A N 1
ATOM 3199 C CA . ILE A 1 395 ? 1.750 10.308 12.373 1.00 93.50 395 ILE A CA 1
ATOM 3200 C C . ILE A 1 395 ? 1.978 11.502 11.440 1.00 93.50 395 ILE A C 1
ATOM 3202 O O . ILE A 1 395 ? 1.026 12.216 11.137 1.00 93.50 395 ILE A O 1
ATOM 3206 N N . LEU A 1 396 ? 3.200 11.698 10.933 1.00 90.62 396 LEU A N 1
ATOM 3207 C CA . LEU A 1 396 ? 3.529 12.821 10.043 1.00 90.62 396 LEU A CA 1
ATOM 3208 C C . LEU A 1 396 ? 2.803 12.758 8.696 1.00 90.62 396 LEU A C 1
ATOM 3210 O O . LEU A 1 396 ? 2.320 13.783 8.224 1.00 90.62 396 LEU A O 1
ATOM 3214 N N . LEU A 1 397 ? 2.635 11.569 8.109 1.00 84.00 397 LEU A N 1
ATOM 3215 C CA . LEU A 1 397 ? 1.848 11.395 6.880 1.00 84.00 397 LEU A CA 1
ATOM 3216 C C . LEU A 1 397 ? 0.398 11.861 7.053 1.00 84.00 397 LEU A C 1
ATOM 3218 O O . LEU A 1 397 ? -0.232 12.321 6.100 1.00 84.00 397 LEU A O 1
ATOM 3222 N N . LEU A 1 398 ? -0.132 11.763 8.273 1.00 79.56 398 LEU A N 1
ATOM 3223 C CA . LEU A 1 398 ? -1.467 12.242 8.594 1.00 79.56 398 LEU A CA 1
ATOM 3224 C C . LEU A 1 398 ? -1.508 13.748 8.817 1.00 79.56 398 LEU A C 1
ATOM 3226 O O . LEU A 1 398 ? -2.601 14.282 8.775 1.00 79.56 398 LEU A O 1
ATOM 3230 N N . VAL A 1 399 ? -0.389 14.452 9.001 1.00 71.62 399 VAL A N 1
ATOM 3231 C CA . VAL A 1 399 ? -0.360 15.921 9.120 1.00 71.62 399 VAL A CA 1
ATOM 3232 C C . VAL A 1 399 ? -0.480 16.607 7.749 1.00 71.62 399 VAL A C 1
ATOM 3234 O O . VAL A 1 399 ? -1.013 17.717 7.680 1.00 71.62 399 VAL A O 1
ATOM 3237 N N . GLY A 1 400 ? -0.126 15.912 6.661 1.00 59.25 400 GLY A N 1
ATOM 3238 C CA . GLY A 1 400 ? 0.195 16.543 5.374 1.00 59.25 400 GLY A CA 1
ATOM 3239 C C . GLY A 1 400 ? 1.616 17.115 5.401 1.00 59.25 400 GLY A C 1
ATOM 3240 O O . GLY A 1 400 ? 2.206 17.202 6.475 1.00 59.25 400 GLY A O 1
ATOM 3241 N N . ASP A 1 401 ? 2.180 17.462 4.240 1.00 35.47 401 ASP A N 1
ATOM 3242 C CA . ASP A 1 401 ? 3.534 18.028 4.173 1.00 35.47 401 ASP A CA 1
ATOM 3243 C C . ASP A 1 401 ? 3.609 19.322 5.012 1.00 35.47 401 ASP A C 1
ATOM 3245 O O . ASP A 1 401 ? 2.923 20.303 4.713 1.00 35.47 401 ASP A O 1
ATOM 3249 N N . VAL A 1 402 ? 4.414 19.284 6.080 1.00 32.06 402 VAL A N 1
ATOM 3250 C CA . VAL A 1 402 ? 4.853 20.428 6.901 1.00 32.06 402 VAL A CA 1
ATOM 3251 C C . VAL A 1 402 ? 6.322 20.680 6.626 1.00 32.06 402 VAL A C 1
ATOM 3253 O O . VAL A 1 402 ? 7.091 19.685 6.637 1.00 32.06 402 VAL A O 1
#